Protein 4DBF (pdb70)

InterPro domains:
  IPR011234 Fumarylacetoacetase-like, C-terminal [PF01557] (62-266)
  IPR018833 Rv2993c-like, N-terminal [PF10370] (1-57)
  IPR036663 Fumarylacetoacetase-like, C-terminal domain superfamily [G3DSA:3.90.850.10] (58-268)
  IPR036663 Fumarylacetoacetase-like, C-terminal domain superfamily [SSF56529] (54-266)
  IPR051121 Fumarylacetoacetate hydrolase [PTHR42796] (46-266)

Sequence (515 aa):
HMRFGRIATPDGMCFCSIEGEGDDVANLTAREIEGTPFTEPKFTGREWPLKDVRRLLAPMLPSKVVAIGRNYADSLPPTLFLKPPTAVTGPESPIRIPSFATKVEFEGELAVVIGKPCKNVKADDWKSVVLGFTIINDVSSRDLQFADGQWARAKGIDTFGPIGPWIETDINSIDLDNLPIKARLTHDGETQLKQDSNSNQMIMKKMGEIIEFITASMTLLPGDVIATGSPAGTEAMVDGDYIEIEIPGIGKLGNPVVDAHMRFGRIATPDGMCCFCSIEGEGDDVANLTAREIEGTPFTEPKFTGREWPLKDVRLLAPMLPSKVVAIGRNYASLPPTLFLKPPTAVTGPESPIRIPSFATKVEFEGELAVVIGKPCKNVKADDWKSVVLGFTIINDVSSRDLQFADGQWARAKGIDTFGPIGPWIETDINSIDLDNLPIKARLTHDGETQLKQDSNSNQMIMKMGEIIEFITASMTLLPGDVIATGSPAGTEAMVDGDYIEIEIPGIGKLGNPVVDA

Foldseek 3Di:
DWWKFWWQAPVGIAIWTWDADDQDQQGIKTFGWDDDDLDDTDTPPDMDRSVRIGTKFRFQFQWEKEWEPFFPVPDHIDIDTAHSQQEIEFAAAQAAEPVQAQKDWFKFKKWFFRAKDAQQALVNLLVGTQFIWIWTQIFRPVVCVVVVHRHVRRHPGNSIYIDRTGQRPRVLADLCFKWKWKWKQDPNRIDTFFTDGSNRGNQHRSRVVNVDRNVDIGHGRHMYGRYGPPDTGGDEAAMKMWMAIPVGGIGIYHYHHD/DWWKFKFQDPVGIAIFTWDADFLDLQGIKTFGWPDALLDDTDTPGDMDSSVVTGTKFRFQFCWEKEWECFFPPDDIDIDTAHSQQEIEFAAAQADEPPQAQKDWFKFKKWFFRAKDAQQALVRLLVGTQFIWIWIQIFRVVCCVVVVRRHVRRHPGNSIYIDDIGDRPHVLDDLCFKWKWKWKADPRDIDTFFTDGSNRGNQHSSSVVNVVRNPDIGHGRHMYGRDGPDDTGGDEAQMKMWMAIGVGHIGIYHYHHD

B-factor: mean 30.66, std 9.35, range [8.59, 67.56]

Organism: Corynebacterium glutamicum (strain ATCC 13032 / DSM 20300 / JCM 1318 / BCRC 11384 / CCUG 27702 / LMG 3730 / NBRC 12168 / NCIMB 10025 / NRRL B-2784 / 534) (NCBI:txid196627)

CATH classification: 2.30.30.370 (+1 more: 3.90.850.10)

Radius of gyration: 23.42 Å; Cα contacts (8 Å, |Δi|>4): 1499; chains: 2; bounding box: 61×62×62 Å

Solvent-accessible surface area: 20237 Å² total; per-residue (Å²): 169,24,38,8,0,27,0,24,18,124,102,38,123,21,38,0,0,3,52,41,153,50,66,74,61,77,100,3,46,0,76,17,5,95,56,61,3,66,94,166,39,115,57,59,57,103,99,36,64,5,139,75,19,176,30,34,6,1,8,132,7,41,5,0,0,0,5,9,67,0,24,40,184,162,118,75,18,0,2,6,9,3,3,35,28,0,24,20,8,16,104,38,55,0,107,12,15,104,74,4,66,110,3,12,0,10,0,2,0,0,0,0,0,17,100,82,17,67,111,14,136,29,115,76,28,108,74,5,19,26,0,0,0,0,0,0,2,0,0,0,33,63,14,26,185,60,8,39,12,37,9,28,0,6,0,3,24,24,0,1,0,2,0,7,5,0,18,29,59,22,108,67,10,82,44,109,91,6,43,0,61,0,72,8,36,83,129,76,110,73,92,84,68,8,94,6,24,3,86,44,22,89,12,146,5,8,82,0,0,64,43,0,0,31,0,0,34,0,62,50,3,0,1,0,0,0,0,11,39,81,54,28,66,38,5,78,71,65,4,62,0,45,0,42,0,62,51,7,8,90,0,4,0,39,1,46,93,74,104,52,28,17,0,24,0,41,16,130,98,32,109,17,40,0,0,4,65,44,152,29,45,84,59,77,90,6,45,0,59,16,6,66,46,48,8,81,85,158,51,146,46,75,55,99,94,50,69,4,150,89,25,124,19,42,6,1,10,128,5,47,5,1,0,0,5,8,63,0,26,106,169,128,84,26,0,1,6,8,3,2,36,28,0,23,22,4,6,78,22,56,0,104,13,15,115,77,3,74,111,3,10,0,9,0,2,0,0,0,0,0,22,102,85,13,74,98,17,144,32,136,76,27,110,75,4,17,28,0,0,0,0,0,0,2,0,0,0,26,60,16,26,185,56,8,35,10,34,9,29,0,5,0,3,21,21,0,1,0,0,0,4,1,0,15,22,50,26,118,67,11,82,44,109,92,7,36,0,59,0,65,12,37,80,130,77,112,74,94,82,76,8,99,7,26,1,75,56,9,91,12,95,9,9,82,0,0,65,43,0,0,32,0,0,32,0,62,56,3,0,0,0,0,0,0,8,41,73,55,32,60,46,4,76,75,68,5,62,0,41,0,30,0,49,39,0,0,102,0,4,0,39,1,49,94,82

Secondary structure (DSSP, 8-state):
--EEEEEEETTEEEEEEEESSSS-GGG-EEEEESS-TTSS--EEEEEEEGGGSEEE-S---S-EEEEES-B------EEEEE-GGGEE-TT--EEE-TT--SEE--EEEEEEE-S-BSS--GGGGGGGEEEEEEEE--EEHHHHHHHSSSHHHHHSTT-EEEEEEEE--GGGS-TTS-EEEEEEEETTEEEEEEEEEGGGBSS-HHHHHHHHHTTS-B-TT-EEE----S---B--TT-EEEEEETTTEEEEEEEEE-/--EEEEEEETTEEEEEEEEESSS-GGGEEEEEEES-TTS--EEEEEEEEGGGS-B--S---S-EEEEES-B--PPPEEEEE-GGGEE-TT--EEE-TT--SEE--EEEEEEE-S-BSS--GGGGGGGEEEEEEEE--EEHHHHHHHSSTHHHHHSTT-EEEEEEEE--GGGS-TTS-EEEEEEEETTEEEEEEEEEGGGBSS-HHHHHHHHHTTS-B-TT-EEE----S---B--TT-EEEEEETTTEEEEEEEEE-

Nearest PDB structures (foldseek):
  4dbf-assembly1_B  TM=1.004E+00  e=8.166E-57  Corynebacterium glutamicum
  4dbf-assembly1_A  TM=9.898E-01  e=2.976E-53  Corynebacterium glutamicum
  4dbh-assembly1_B  TM=9.843E-01  e=3.473E-50  Corynebacterium glutamicum
  3r6o-assembly1_A-2  TM=9.025E-01  e=9.121E-22  Mycobacteroides abscessus ATCC 19977
  1nr9-assembly2_C  TM=8.935E-01  e=1.943E-17  Escherichia coli

Structure (mmCIF, N/CA/C/O backbone):
data_4DBF
#
_entry.id   4DBF
#
_cell.length_a   124.120
_cell.length_b   124.120
_cell.length_c   73.640
_cell.angle_alpha   90.00
_cell.angle_beta   90.00
_cell.angle_gamma   90.00
#
_symmetry.space_group_name_H-M   'P 43 21 2'
#
loop_
_entity.id
_entity.type
_entity.pdbx_description
1 polymer '2-HYDROXYHEPTA-2,4-DIENE-1,7-DIOATE ISOMERASE'
2 non-polymer 'MAGNESIUM ION'
3 water water
#
loop_
_atom_site.group_PDB
_atom_site.id
_atom_site.type_symbol
_atom_site.label_atom_id
_atom_site.label_alt_id
_atom_site.label_comp_id
_atom_site.label_asym_id
_atom_site.label_entity_id
_atom_site.label_seq_id
_atom_site.pdbx_PDB_ins_code
_atom_site.Cartn_x
_atom_site.Cartn_y
_atom_site.Cartn_z
_atom_site.occupancy
_atom_site.B_iso_or_equiv
_atom_site.auth_seq_id
_atom_site.auth_comp_id
_atom_site.auth_asym_id
_atom_site.auth_atom_id
_atom_site.pdbx_PDB_model_num
ATOM 1 N N . HIS A 1 20 ? -23.506 -25.559 -9.372 1.00 47.15 0 HIS A N 1
ATOM 2 C CA . HIS A 1 20 ? -22.419 -24.966 -10.076 1.00 46.13 0 HIS A CA 1
ATOM 3 C C . HIS A 1 20 ? -22.743 -23.656 -10.739 1.00 45.73 0 HIS A C 1
ATOM 4 O O . HIS A 1 20 ? -22.318 -22.621 -10.281 1.00 47.24 0 HIS A O 1
ATOM 11 N N . MET A 1 21 ? -23.448 -23.664 -11.844 1.00 43.16 1 MET A N 1
ATOM 12 C CA . MET A 1 21 ? -23.588 -22.457 -12.630 1.00 41.29 1 MET A CA 1
ATOM 13 C C . MET A 1 21 ? -24.929 -21.734 -12.532 1.00 37.34 1 MET A C 1
ATOM 14 O O . MET A 1 21 ? -25.910 -22.317 -12.205 1.00 35.28 1 MET A O 1
ATOM 19 N N . ARG A 1 22 ? -24.910 -20.450 -12.824 1.00 33.90 2 ARG A N 1
ATOM 20 C CA . ARG A 1 22 ? -26.096 -19.670 -13.116 1.00 30.49 2 ARG A CA 1
ATOM 21 C C . ARG A 1 22 ? -26.198 -19.516 -14.653 1.00 29.08 2 ARG A C 1
ATOM 22 O O . ARG A 1 22 ? -25.300 -19.064 -15.279 1.00 27.49 2 ARG A O 1
ATOM 30 N N . PHE A 1 23 ? -27.313 -19.923 -15.223 1.00 26.19 3 PHE A N 1
ATOM 31 C CA . PHE A 1 23 ? -27.569 -19.823 -16.637 1.00 25.08 3 PHE A CA 1
ATOM 32 C C . PHE A 1 23 ? -28.662 -18.841 -16.960 1.00 24.89 3 PHE A C 1
ATOM 33 O O . PHE A 1 23 ? -29.692 -18.839 -16.353 1.00 22.28 3 PHE A O 1
ATOM 41 N N . GLY A 1 24 ? -28.422 -18.041 -17.956 1.00 23.28 4 GLY A N 1
ATOM 42 C CA . GLY A 1 24 ? -29.407 -17.128 -18.427 1.00 22.52 4 GLY A CA 1
ATOM 43 C C . GLY A 1 24 ? -29.526 -17.126 -19.919 1.00 22.40 4 GLY A C 1
ATOM 44 O O . GLY A 1 24 ? -28.863 -17.835 -20.597 1.00 22.56 4 GLY A O 1
ATOM 45 N N . ARG A 1 25 ? -30.416 -16.292 -20.381 1.00 22.05 5 ARG A N 1
ATOM 46 C CA . ARG A 1 25 ? -30.516 -15.952 -21.764 1.00 22.48 5 ARG A CA 1
ATOM 47 C C . ARG A 1 25 ? -30.403 -14.439 -21.824 1.00 21.87 5 ARG A C 1
ATOM 48 O O . ARG A 1 25 ? -30.940 -13.738 -21.017 1.00 22.05 5 ARG A O 1
ATOM 56 N N . ILE A 1 26 ? -29.687 -13.970 -22.810 1.00 19.69 6 ILE A N 1
ATOM 57 C CA . ILE A 1 26 ? -29.475 -12.564 -22.968 1.00 19.38 6 ILE A CA 1
ATOM 58 C C . ILE A 1 26 ? -29.681 -12.075 -24.392 1.00 19.27 6 ILE A C 1
ATOM 59 O O . ILE A 1 26 ? -29.481 -12.780 -25.304 1.00 19.85 6 ILE A O 1
ATOM 64 N N . ALA A 1 27 ? -30.037 -10.820 -24.510 1.00 19.81 7 ALA A N 1
ATOM 65 C CA . ALA A 1 27 ? -29.976 -10.108 -25.734 1.00 21.20 7 ALA A CA 1
ATOM 66 C C . ALA A 1 27 ? -28.713 -9.252 -25.688 1.00 20.50 7 ALA A C 1
ATOM 67 O O . ALA A 1 27 ? -28.434 -8.629 -24.711 1.00 20.37 7 ALA A O 1
ATOM 69 N N . THR A 1 28 ? -27.987 -9.266 -26.779 1.00 21.21 8 THR A N 1
ATOM 70 C CA . THR A 1 28 ? -26.788 -8.494 -26.937 1.00 22.02 8 THR A CA 1
ATOM 71 C C . THR A 1 28 ? -26.843 -7.728 -28.253 1.00 23.50 8 THR A C 1
ATOM 72 O O . THR A 1 28 ? -27.670 -7.989 -29.050 1.00 21.00 8 THR A O 1
ATOM 76 N N . PRO A 1 29 ? -25.898 -6.837 -28.467 1.00 23.23 9 PRO A N 1
ATOM 77 C CA . PRO A 1 29 ? -25.861 -6.092 -29.706 1.00 23.85 9 PRO A CA 1
ATOM 78 C C . PRO A 1 29 ? -25.728 -7.015 -30.877 1.00 25.35 9 PRO A C 1
ATOM 79 O O . PRO A 1 29 ? -26.058 -6.668 -3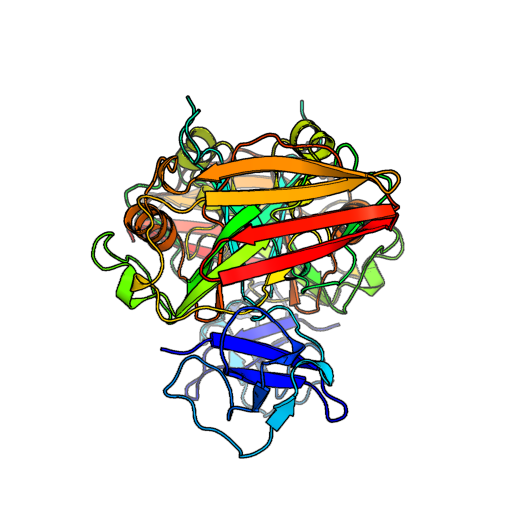1.954 1.00 26.72 9 PRO A O 1
ATOM 83 N N . ASP A 1 30 ? -25.278 -8.222 -30.633 1.00 27.08 10 ASP A N 1
ATOM 84 C CA . ASP A 1 30 ? -25.091 -9.174 -31.694 1.00 28.43 10 ASP A CA 1
ATOM 85 C C . ASP A 1 30 ? -26.218 -10.174 -31.883 1.00 29.70 10 ASP A C 1
ATOM 86 O O . ASP A 1 30 ? -26.152 -10.943 -32.765 1.00 30.07 10 ASP A O 1
ATOM 91 N N . GLY A 1 31 ? -27.234 -10.123 -31.035 1.00 29.02 11 GLY A N 1
ATOM 92 C CA . GLY A 1 31 ? -28.328 -11.062 -31.033 1.00 29.45 11 GLY A CA 1
ATOM 93 C C . GLY A 1 31 ? -28.509 -11.710 -29.662 1.00 28.90 11 GLY A C 1
ATOM 94 O O . GLY A 1 31 ? -28.034 -11.207 -28.707 1.00 29.44 11 GLY A O 1
ATOM 95 N N . MET A 1 32 ? -29.169 -12.842 -29.619 1.00 28.77 12 MET A N 1
ATOM 96 C CA . MET A 1 32 ? -29.459 -13.555 -28.385 1.00 28.69 12 MET A CA 1
ATOM 97 C C . MET A 1 32 ? -28.671 -14.804 -28.229 1.00 26.35 12 MET A C 1
ATOM 98 O O . MET A 1 32 ? -28.423 -15.477 -29.158 1.00 25.80 12 MET A O 1
ATOM 103 N N . CYS A 1 33 ? -28.394 -15.146 -27.000 1.00 25.67 13 CYS A N 1
ATOM 104 C CA . CYS A 1 33 ? -27.739 -16.379 -26.703 1.00 26.00 13 CYS A CA 1
ATOM 105 C C . CYS A 1 33 ? -28.019 -16.836 -25.286 1.00 25.70 13 CYS A C 1
ATOM 106 O O . CYS A 1 33 ? -28.521 -16.103 -24.503 1.00 23.03 13 CYS A O 1
ATOM 109 N N . PHE A 1 34 ? -27.704 -18.085 -25.032 1.00 24.99 14 PHE A N 1
ATOM 110 C CA . PHE A 1 34 ? -27.522 -18.621 -23.709 1.00 27.03 14 PHE A CA 1
ATOM 111 C C . PHE A 1 34 ? -26.167 -18.219 -23.154 1.00 26.60 14 PHE A C 1
ATOM 112 O O . PHE A 1 34 ? -25.225 -18.059 -23.867 1.00 26.19 14 PHE A O 1
ATOM 120 N N . CYS A 1 35 ? -26.114 -18.062 -21.856 1.00 26.62 15 CYS A N 1
ATOM 121 C CA . CYS A 1 35 ? -24.928 -17.660 -21.180 1.00 27.10 15 CYS A CA 1
ATOM 122 C C . CYS A 1 35 ? -24.863 -18.126 -19.738 1.00 27.34 15 CYS A C 1
ATOM 123 O O . CYS A 1 35 ? -25.817 -18.520 -19.141 1.00 25.95 15 CYS A O 1
ATOM 126 N N . SER A 1 36 ? -23.685 -18.016 -19.202 1.00 26.70 16 SER A N 1
ATOM 127 C CA . SER A 1 36 ? -23.456 -18.309 -17.843 1.00 27.94 16 SER A CA 1
ATOM 128 C C . SER A 1 36 ? -23.213 -16.979 -17.212 1.00 28.26 16 SER A C 1
ATOM 129 O O . SER A 1 36 ? -22.629 -16.139 -17.817 1.00 30.07 16 SER A O 1
ATOM 132 N N . ILE A 1 37 ? -23.675 -16.797 -15.997 1.00 27.12 17 ILE A N 1
ATOM 133 C CA . ILE A 1 37 ? -23.578 -15.550 -15.297 1.00 27.67 17 ILE A CA 1
ATOM 134 C C . ILE A 1 37 ? -22.596 -15.729 -14.160 1.00 30.06 17 ILE A C 1
ATOM 135 O O . ILE A 1 37 ? -22.807 -16.534 -13.322 1.00 28.79 17 ILE A O 1
ATOM 140 N N . GLU A 1 38 ? -21.536 -14.952 -14.165 1.00 31.90 18 GLU A N 1
ATOM 141 C CA . GLU A 1 38 ? -20.435 -15.160 -13.266 1.00 35.19 18 GLU A CA 1
ATOM 142 C C . GLU A 1 38 ? -20.011 -13.955 -12.463 1.00 36.75 18 GLU A C 1
ATOM 143 O O . GLU A 1 38 ? -20.082 -12.849 -12.926 1.00 34.44 18 GLU A O 1
ATOM 149 N N . GLY A 1 39 ? -19.583 -14.206 -11.231 1.00 39.22 19 GLY A N 1
ATOM 150 C CA . GLY A 1 39 ? -19.238 -13.147 -10.312 1.00 41.87 19 GLY A CA 1
ATOM 151 C C . GLY A 1 39 ? -19.934 -13.266 -8.978 1.00 45.24 19 GLY A C 1
ATOM 152 O O . GLY A 1 39 ? -20.737 -14.145 -8.747 1.00 43.66 19 GLY A O 1
ATOM 153 N N . GLU A 1 40 ? -19.623 -12.358 -8.079 1.00 48.82 20 GLU A N 1
ATOM 154 C CA . GLU A 1 40 ? -20.194 -12.439 -6.755 1.00 52.11 20 GLU A CA 1
ATOM 155 C C . GLU A 1 40 ? -21.381 -11.576 -6.592 1.00 53.09 20 GLU A C 1
ATOM 156 O O . GLU A 1 40 ? -21.446 -10.486 -7.090 1.00 53.09 20 GLU A O 1
ATOM 162 N N . GLY A 1 41 ? -22.339 -12.093 -5.869 1.00 54.58 21 GLY A N 1
ATOM 163 C CA . GLY A 1 41 ? -23.468 -11.310 -5.497 1.00 56.17 21 GLY A CA 1
ATOM 164 C C . GLY A 1 41 ? -24.560 -11.311 -6.514 1.00 57.71 21 GLY A C 1
ATOM 165 O O . GLY A 1 41 ? -24.617 -12.130 -7.389 1.00 57.45 21 GLY A O 1
ATOM 166 N N . ASP A 1 42 ? -25.428 -10.342 -6.361 1.00 58.74 22 ASP A N 1
ATOM 167 C CA . ASP A 1 42 ? -26.614 -10.249 -7.130 1.00 59.44 22 ASP A CA 1
ATOM 168 C C . ASP A 1 42 ? -26.451 -9.001 -7.901 1.00 59.21 22 ASP A C 1
ATOM 169 O O . ASP A 1 42 ? -27.319 -8.605 -8.637 1.00 59.29 22 ASP A O 1
ATOM 174 N N . ASP A 1 43 ? -25.325 -8.351 -7.683 1.00 58.92 23 ASP A N 1
ATOM 175 C CA . ASP A 1 43 ? -25.146 -7.019 -8.191 1.00 58.69 23 ASP A CA 1
ATOM 176 C C . ASP A 1 43 ? -24.614 -7.004 -9.594 1.00 57.58 23 ASP A C 1
ATOM 177 O O . ASP A 1 43 ? -23.511 -7.392 -9.851 1.00 57.75 23 ASP A O 1
ATOM 182 N N . VAL A 1 44 ? -25.446 -6.526 -10.488 1.00 56.84 24 VAL A N 1
ATOM 183 C CA . VAL A 1 44 ? -25.208 -6.563 -11.909 1.00 55.48 24 VAL A CA 1
ATOM 184 C C . VAL A 1 44 ? -23.975 -5.825 -12.364 1.00 54.51 24 VAL A C 1
ATOM 185 O O . VAL A 1 44 ? -23.379 -6.179 -13.346 1.00 53.94 24 VAL A O 1
ATOM 189 N N . ALA A 1 45 ? -23.579 -4.812 -11.624 1.00 52.99 25 ALA A N 1
ATOM 190 C CA . ALA A 1 45 ? -22.327 -4.159 -11.895 1.00 51.27 25 ALA A CA 1
ATOM 191 C C . ALA A 1 45 ? -21.163 -5.091 -11.724 1.00 49.71 25 ALA A C 1
ATOM 192 O O . ALA A 1 45 ? -20.132 -4.870 -12.278 1.00 50.30 25 ALA A O 1
ATOM 194 N N . ASN A 1 46 ? -21.317 -6.143 -10.961 1.00 47.97 26 ASN A N 1
ATOM 195 C CA . ASN A 1 46 ? -20.178 -6.996 -10.713 1.00 46.40 26 ASN A CA 1
ATOM 196 C C . ASN A 1 46 ? -20.176 -8.277 -11.489 1.00 44.06 26 ASN A C 1
ATOM 197 O O . ASN A 1 46 ? -19.270 -9.050 -11.376 1.00 44.53 26 ASN A O 1
ATOM 202 N N . LEU A 1 47 ? -21.209 -8.506 -12.260 1.00 39.64 27 LEU A N 1
ATOM 203 C CA . LEU A 1 47 ? -21.384 -9.787 -12.910 1.00 36.60 27 LEU A CA 1
ATOM 204 C C . LEU A 1 47 ? -21.021 -9.731 -14.369 1.00 33.66 27 LEU A C 1
ATOM 205 O O . LEU A 1 47 ? -21.061 -8.704 -14.957 1.00 33.10 27 LEU A O 1
ATOM 210 N N . THR A 1 48 ? -20.673 -10.874 -14.917 1.00 32.13 28 THR A N 1
ATOM 211 C CA . THR A 1 48 ? -20.285 -11.024 -16.285 1.00 31.28 28 THR A CA 1
ATOM 212 C C . THR A 1 48 ? -21.098 -12.139 -16.968 1.00 30.14 28 THR A C 1
ATOM 213 O O . THR A 1 48 ? -21.347 -13.141 -16.384 1.00 30.67 28 THR A O 1
ATOM 217 N N . ALA A 1 49 ? -21.516 -11.915 -18.198 1.00 27.90 29 ALA A N 1
ATOM 218 C CA . ALA A 1 49 ? -22.157 -12.925 -18.999 1.00 26.37 29 ALA A CA 1
ATOM 219 C C . ALA A 1 49 ? -21.194 -13.567 -19.994 1.00 27.08 29 ALA A C 1
ATOM 220 O O . ALA A 1 49 ? -20.526 -12.907 -20.718 1.00 25.79 29 ALA A O 1
ATOM 222 N N . ARG A 1 50 ? -21.167 -14.878 -19.995 1.00 25.94 30 ARG A N 1
ATOM 223 C CA . ARG A 1 50 ? -20.294 -15.631 -20.824 1.00 28.54 30 ARG A CA 1
ATOM 224 C C . ARG A 1 50 ? -21.115 -16.494 -21.747 1.00 27.73 30 ARG A C 1
ATOM 225 O O . ARG A 1 50 ? -21.777 -17.370 -21.314 1.00 26.40 30 ARG A O 1
ATOM 233 N N . GLU A 1 51 ? -21.045 -16.222 -23.032 1.00 26.80 31 GLU A N 1
ATOM 234 C CA . GLU A 1 51 ? -21.796 -16.963 -23.981 1.00 27.88 31 GLU A CA 1
ATOM 235 C C . GLU A 1 51 ? -21.435 -18.433 -23.962 1.00 29.90 31 GLU A C 1
ATOM 236 O O . GLU A 1 51 ? -20.304 -18.783 -23.907 1.00 30.28 31 GLU A O 1
ATOM 242 N N . ILE A 1 52 ? -22.431 -19.278 -23.993 1.00 29.93 32 ILE A N 1
ATOM 243 C CA . ILE A 1 52 ? -22.195 -20.674 -24.133 1.00 31.17 32 ILE A CA 1
ATOM 244 C C . ILE A 1 52 ? -22.608 -21.189 -25.486 1.00 33.74 32 ILE A C 1
ATOM 245 O O . ILE A 1 52 ? -23.453 -20.666 -26.125 1.00 31.97 32 ILE A O 1
ATOM 250 N N . GLU A 1 53 ? -21.956 -22.265 -25.875 1.00 36.38 33 GLU A N 1
ATOM 251 C CA . GLU A 1 53 ? -22.267 -22.953 -27.084 1.00 40.78 33 GLU A CA 1
ATOM 252 C C . GLU A 1 53 ? -23.609 -23.648 -26.905 1.00 40.13 33 GLU A C 1
ATOM 253 O O . GLU A 1 53 ? -23.751 -24.460 -26.060 1.00 41.23 33 GLU A O 1
ATOM 259 N N . GLY A 1 54 ? -24.595 -23.315 -27.697 1.00 39.90 34 GLY A N 1
ATOM 260 C CA . GLY A 1 54 ? -25.852 -24.030 -27.622 1.00 40.71 34 GLY A CA 1
ATOM 261 C C . GLY A 1 54 ? -26.675 -23.807 -26.370 1.00 39.68 34 GLY A C 1
ATOM 262 O O . GLY A 1 54 ? -26.712 -22.723 -25.906 1.00 39.26 34 GLY A O 1
ATOM 263 N N . THR A 1 55 ? -27.316 -24.846 -25.839 1.00 39.66 35 THR A N 1
ATOM 264 C CA . THR A 1 55 ? -28.190 -24.745 -24.659 1.00 38.61 35 THR A CA 1
ATOM 265 C C . THR A 1 55 ? -27.580 -25.299 -23.409 1.00 37.39 35 THR A C 1
ATOM 266 O O . THR A 1 55 ? -26.654 -26.022 -23.452 1.00 37.60 35 THR A O 1
ATOM 270 N N . PRO A 1 56 ? -28.152 -24.954 -22.286 1.00 37.19 36 PRO A N 1
ATOM 271 C CA . PRO A 1 56 ? -27.571 -25.319 -21.003 1.00 38.32 36 PRO A CA 1
ATOM 272 C C . PRO A 1 56 ? -27.791 -26.726 -20.569 1.00 39.06 36 PRO A C 1
ATOM 273 O O . PRO A 1 56 ? -27.393 -27.016 -19.486 1.00 39.59 36 PRO A O 1
ATOM 277 N N . PHE A 1 57 ? -28.397 -27.585 -21.356 1.00 39.21 37 PHE A N 1
ATOM 278 C CA . PHE A 1 57 ? -28.749 -28.876 -20.816 1.00 40.82 37 PHE A CA 1
ATOM 279 C C . PHE A 1 57 ? -27.619 -29.872 -20.738 1.00 43.78 37 PHE A C 1
ATOM 280 O O . PHE A 1 57 ? -27.640 -30.743 -19.903 1.00 43.94 37 PHE A O 1
ATOM 288 N N . THR A 1 58 ? -26.626 -29.694 -21.583 1.00 45.54 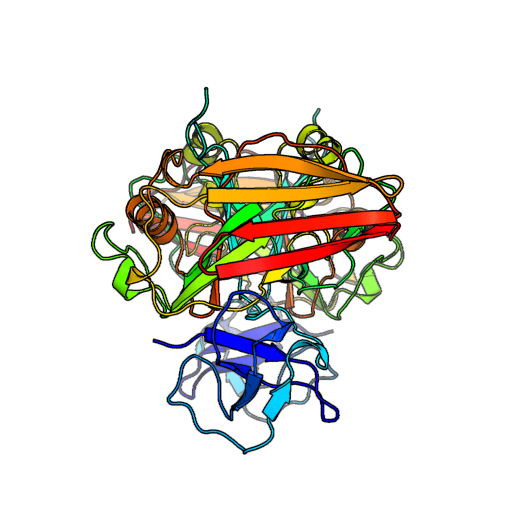38 THR A N 1
ATOM 289 C CA . THR A 1 58 ? -25.434 -30.498 -21.586 1.00 48.52 38 THR A CA 1
ATOM 290 C C . THR A 1 58 ? -24.342 -29.859 -20.812 1.00 49.46 38 THR A C 1
ATOM 291 O O . THR A 1 58 ? -24.487 -28.772 -20.289 1.00 49.05 38 THR A O 1
ATOM 295 N N . GLU A 1 59 ? -23.206 -30.533 -20.799 1.00 49.90 39 GLU A N 1
ATOM 296 C CA . GLU A 1 59 ? -22.027 -29.933 -20.299 1.00 50.88 39 GLU A CA 1
ATOM 297 C C . GLU A 1 59 ? -21.816 -28.701 -21.203 1.00 49.85 39 GLU A C 1
ATOM 298 O O . GLU A 1 59 ? -21.741 -28.790 -22.398 1.00 49.61 39 GLU A O 1
ATOM 304 N N . PRO A 1 60 ? -21.791 -27.539 -20.599 1.00 48.51 40 PRO A N 1
ATOM 305 C CA . PRO A 1 60 ? -21.718 -26.316 -21.360 1.00 48.25 40 PRO A CA 1
ATOM 306 C C . PRO A 1 60 ? -20.303 -25.960 -21.752 1.00 47.22 40 PRO A C 1
ATOM 307 O O . PRO A 1 60 ? -19.404 -26.084 -20.955 1.00 47.33 40 PRO A O 1
ATOM 311 N N . LYS A 1 61 ? -20.150 -25.489 -22.972 1.00 45.65 41 LYS A N 1
ATOM 312 C CA . LYS A 1 61 ? -18.892 -24.956 -23.440 1.00 44.78 41 LYS A CA 1
ATOM 313 C C . LYS A 1 61 ? -18.966 -23.482 -23.851 1.00 41.80 41 LYS A C 1
ATOM 314 O O . LYS A 1 61 ? -19.817 -23.062 -24.580 1.00 41.65 41 LYS A O 1
ATOM 320 N N . PHE A 1 62 ? -18.013 -22.733 -23.357 1.00 39.31 42 PHE A N 1
ATOM 321 C CA . PHE A 1 62 ? -17.910 -21.333 -23.636 1.00 38.18 42 PHE A CA 1
ATOM 322 C C . PHE A 1 62 ? -17.358 -21.059 -25.035 1.00 37.39 42 PHE A C 1
ATOM 323 O O . PHE A 1 62 ? -16.474 -21.712 -25.485 1.00 35.59 42 PHE A O 1
ATOM 331 N N . THR A 1 63 ? -17.894 -20.062 -25.698 1.00 36.13 43 THR A N 1
ATOM 332 C CA . THR A 1 63 ? -17.452 -19.720 -27.011 1.00 35.75 43 THR A CA 1
ATOM 333 C C . THR A 1 63 ? -16.339 -18.723 -26.957 1.00 34.85 43 THR A C 1
ATOM 334 O O . THR A 1 63 ? -15.712 -18.466 -27.936 1.00 36.05 43 THR A O 1
ATOM 338 N N . GLY A 1 64 ? -16.147 -18.124 -25.808 1.00 33.40 44 GLY A N 1
ATOM 339 C CA . GLY A 1 64 ? -15.179 -17.081 -25.657 1.00 32.47 44 GLY A CA 1
ATOM 340 C C . GLY A 1 64 ? -15.734 -15.684 -25.537 1.00 31.63 44 GLY A C 1
ATOM 341 O O . GLY A 1 64 ? -15.139 -14.870 -24.911 1.00 31.35 44 GLY A O 1
ATOM 342 N N . ARG A 1 65 ? -16.878 -15.421 -26.143 1.00 30.52 45 ARG A N 1
ATOM 343 C CA . ARG A 1 65 ? -17.502 -14.115 -26.025 1.00 29.67 45 ARG A CA 1
ATOM 344 C C . ARG A 1 65 ? -18.051 -13.858 -24.645 1.00 29.05 45 ARG A C 1
ATOM 345 O O . ARG A 1 65 ? -18.635 -14.711 -24.058 1.00 27.79 45 ARG A O 1
ATOM 353 N N . GLU A 1 66 ? -17.864 -12.652 -24.163 1.00 28.21 46 GLU A N 1
ATOM 354 C CA . GLU A 1 66 ? -18.420 -12.231 -22.902 1.00 30.28 46 GLU A CA 1
ATOM 355 C C . GLU A 1 66 ? -18.756 -10.748 -22.871 1.00 30.47 46 GLU A C 1
ATOM 356 O O . GLU A 1 66 ? -18.291 -9.997 -23.671 1.00 28.91 46 GLU A O 1
ATOM 362 N N . TRP A 1 67 ? -19.605 -10.384 -21.927 1.00 28.01 47 TRP A N 1
ATOM 363 C CA . TRP A 1 67 ? -20.011 -9.028 -21.718 1.00 28.41 47 TRP A CA 1
ATOM 364 C C . TRP A 1 67 ? -20.169 -8.791 -20.269 1.00 28.27 47 TRP A C 1
ATOM 365 O O . TRP A 1 67 ? -20.618 -9.668 -19.573 1.00 29.40 47 TRP A O 1
ATOM 376 N N . PRO A 1 68 ? -19.839 -7.601 -19.793 1.00 29.10 48 PRO A N 1
ATOM 377 C CA . PRO A 1 68 ? -20.315 -7.160 -18.495 1.00 29.27 48 PRO A CA 1
ATOM 378 C C . PRO A 1 68 ? -21.832 -7.224 -18.507 1.00 29.33 48 PRO A C 1
ATOM 379 O O . PRO A 1 68 ? -22.417 -6.870 -19.483 1.00 28.72 48 PRO A O 1
ATOM 383 N N . LEU A 1 69 ? -22.430 -7.688 -17.438 1.00 29.26 49 LEU A N 1
ATOM 384 C CA . LEU A 1 69 ? -23.859 -7.901 -17.397 1.00 30.72 49 LEU A CA 1
ATOM 385 C C . LEU A 1 69 ? -24.652 -6.639 -17.665 1.00 31.35 49 LEU A C 1
ATOM 386 O O . LEU A 1 69 ? -25.671 -6.691 -18.289 1.00 29.87 49 LEU A O 1
ATOM 391 N N . LYS A 1 70 ? -24.133 -5.520 -17.179 1.00 32.39 50 LYS A N 1
ATOM 392 C CA . LYS A 1 70 ? -24.678 -4.206 -17.411 1.00 34.41 50 LYS A CA 1
ATOM 393 C C . LYS A 1 70 ? -24.793 -3.792 -18.874 1.00 33.38 50 LYS A C 1
ATOM 394 O O . LYS A 1 70 ? -25.573 -2.959 -19.178 1.00 34.28 50 LYS A O 1
ATOM 400 N N . ASP A 1 71 ? -24.027 -4.396 -19.763 1.00 32.37 51 ASP A N 1
ATOM 401 C CA . ASP A 1 71 ? -24.053 -4.063 -21.186 1.00 31.61 51 ASP A CA 1
ATOM 402 C C . ASP A 1 71 ? -24.966 -4.958 -22.039 1.00 30.37 51 ASP A C 1
ATOM 403 O O . ASP A 1 71 ? -25.012 -4.829 -23.228 1.00 29.29 51 ASP A O 1
ATOM 408 N N . VAL A 1 72 ? -25.631 -5.908 -21.425 1.00 27.61 52 VAL A N 1
ATOM 409 C CA . VAL A 1 72 ? -26.585 -6.736 -22.122 1.00 25.75 52 VAL A CA 1
ATOM 410 C C . VAL A 1 72 ? -27.897 -6.746 -21.343 1.00 25.10 52 VAL A C 1
ATOM 411 O O . VAL A 1 72 ? -27.995 -6.100 -20.356 1.00 23.94 52 VAL A O 1
ATOM 415 N N . ARG A 1 73 ? -28.886 -7.496 -21.808 1.00 24.10 53 ARG A N 1
ATOM 416 C CA A ARG A 1 73 ? -30.177 -7.510 -21.248 0.50 23.92 53 ARG A CA 1
ATOM 417 C CA B ARG A 1 73 ? -30.228 -7.478 -21.214 0.50 23.24 53 ARG A CA 1
ATOM 418 C C . ARG A 1 73 ? -30.716 -8.874 -20.877 1.00 22.83 53 ARG A C 1
ATOM 419 O O . ARG A 1 73 ? -30.754 -9.629 -21.789 1.00 24.07 53 ARG A O 1
ATOM 434 N N . LEU A 1 74 ? -30.978 -9.244 -19.648 1.00 21.82 54 LEU A N 1
ATOM 435 C CA . LEU A 1 74 ? -31.495 -10.535 -19.318 1.00 20.37 54 LEU A CA 1
ATOM 436 C C . LEU A 1 74 ? -32.849 -10.770 -19.950 1.00 20.05 54 LEU A C 1
ATOM 437 O O . LEU A 1 74 ? -33.651 -9.923 -19.969 1.00 19.21 54 LEU A O 1
ATOM 442 N N . LEU A 1 75 ? -33.045 -11.948 -20.467 1.00 18.41 55 LEU A N 1
ATOM 443 C CA . LEU A 1 75 ? -34.323 -12.401 -20.985 1.00 20.93 55 LEU A CA 1
ATOM 444 C C . LEU A 1 75 ? -34.846 -13.525 -20.096 1.00 19.77 55 LEU A C 1
ATOM 445 O O . LEU A 1 75 ? -34.170 -13.967 -19.268 1.00 21.07 55 LEU A O 1
ATOM 450 N N . ALA A 1 76 ? -36.057 -13.974 -20.310 1.00 20.87 56 ALA A N 1
ATOM 451 C CA . ALA A 1 76 ? -36.525 -15.173 -19.651 1.00 20.56 56 ALA A CA 1
ATOM 452 C C . ALA A 1 76 ? -35.485 -16.234 -19.923 1.00 21.03 56 ALA A C 1
ATOM 453 O O . ALA A 1 76 ? -35.117 -16.406 -21.003 1.00 22.23 56 ALA A O 1
ATOM 455 N N . PRO A 1 77 ? -35.024 -16.925 -18.905 1.00 21.04 57 PRO A N 1
ATOM 456 C CA . PRO A 1 77 ? -33.931 -17.861 -19.067 1.00 22.36 57 PRO A CA 1
ATOM 457 C C . PRO A 1 77 ? -34.234 -19.115 -19.861 1.00 23.25 57 PRO A C 1
ATOM 458 O O . PRO A 1 77 ? -33.348 -19.783 -20.202 1.00 23.15 57 PRO A O 1
ATOM 462 N N . MET A 1 78 ? -35.478 -19.398 -20.150 1.00 22.34 58 MET A N 1
ATOM 463 C CA . MET A 1 78 ? -35.876 -20.495 -21.016 1.00 26.13 58 MET A CA 1
ATOM 464 C C . MET A 1 78 ? -37.074 -20.109 -21.883 1.00 26.39 58 MET A C 1
ATOM 465 O O . MET A 1 78 ? -37.821 -19.246 -21.550 1.00 25.83 58 MET A O 1
ATOM 470 N N . LEU A 1 79 ? -37.252 -20.865 -22.933 1.00 26.38 59 LEU A N 1
ATOM 471 C CA . LEU A 1 79 ? -38.448 -20.814 -23.720 1.00 28.97 59 LEU A CA 1
ATOM 472 C C . LEU A 1 79 ? -39.119 -22.157 -23.546 1.00 26.16 59 LEU A C 1
ATOM 473 O O . LEU A 1 79 ? -38.959 -23.034 -24.307 1.00 26.18 59 LEU A O 1
ATOM 478 N N . PRO A 1 80 ? -39.864 -22.290 -22.484 1.00 24.18 60 PRO A N 1
ATOM 479 C CA . PRO A 1 80 ? -40.406 -23.588 -22.129 1.00 22.41 60 PRO A CA 1
ATOM 480 C C . PRO A 1 80 ? -41.493 -24.076 -23.060 1.00 22.20 60 PRO A C 1
ATOM 481 O O . PRO A 1 80 ? -42.246 -23.281 -23.467 1.00 20.25 60 PRO A O 1
ATOM 485 N N . SER A 1 81 ? -41.568 -25.379 -23.293 1.00 21.92 61 SER A N 1
ATOM 486 C CA . SER A 1 81 ? -42.647 -25.995 -24.058 1.00 23.42 61 SER A CA 1
ATOM 487 C C . SER A 1 81 ? -43.978 -25.872 -23.333 1.00 23.95 61 SER A C 1
ATOM 488 O O . SER A 1 81 ? -44.983 -25.684 -23.935 1.00 23.86 61 SER A O 1
ATOM 491 N N . LYS A 1 82 ? -43.925 -25.967 -22.030 1.00 20.71 62 LYS A N 1
ATOM 492 C CA . LYS A 1 82 ? -45.052 -25.680 -21.197 1.00 20.01 62 LYS A CA 1
ATOM 493 C C . LYS A 1 82 ? -44.637 -25.248 -19.804 1.00 20.11 62 LYS A C 1
ATOM 494 O O . LYS A 1 82 ? -43.542 -25.446 -19.402 1.00 20.56 62 LYS A O 1
ATOM 500 N N . VAL A 1 83 ? -45.574 -24.639 -19.111 1.00 20.46 63 VAL A N 1
ATOM 501 C CA . VAL A 1 83 ? -45.404 -24.188 -17.758 1.00 19.27 63 VAL A CA 1
ATOM 502 C C . VAL A 1 83 ? -46.477 -24.854 -16.918 1.00 18.96 63 VAL A C 1
ATOM 503 O O . VAL A 1 83 ? -47.633 -24.688 -17.169 1.00 19.57 63 VAL A O 1
ATOM 507 N N . VAL A 1 84 ? -46.058 -25.663 -15.971 1.00 18.26 64 VAL A N 1
ATOM 508 C CA . VAL A 1 84 ? -46.997 -26.393 -15.151 1.00 17.93 64 VAL A CA 1
ATOM 509 C C . VAL A 1 84 ? -46.961 -25.801 -13.777 1.00 19.14 64 VAL A C 1
ATOM 510 O O . VAL A 1 84 ? -45.934 -25.625 -13.235 1.00 20.32 64 VAL A O 1
ATOM 514 N N . ALA A 1 85 ? -48.122 -25.440 -13.275 1.00 19.76 65 ALA A N 1
ATOM 515 C CA . ALA A 1 85 ? -48.214 -24.728 -12.044 1.00 19.07 65 ALA A CA 1
ATOM 516 C C . ALA A 1 85 ? -49.137 -25.407 -11.031 1.00 19.95 65 ALA A C 1
ATOM 517 O O . ALA A 1 85 ? -50.029 -26.067 -11.395 1.00 18.92 65 ALA A O 1
ATOM 519 N N . ILE A 1 86 ? -48.859 -25.206 -9.762 1.00 20.96 66 ILE A N 1
ATOM 520 C CA . ILE A 1 86 ? -49.639 -25.792 -8.685 1.00 22.01 66 ILE A CA 1
ATOM 521 C C . ILE A 1 86 ? -50.424 -24.723 -7.929 1.00 21.77 66 ILE A C 1
ATOM 522 O O . ILE A 1 86 ? -49.870 -23.775 -7.443 1.00 25.41 66 ILE A O 1
ATOM 527 N N . GLY A 1 87 ? -51.721 -24.918 -7.834 1.00 22.91 67 GLY A N 1
ATOM 528 C CA . GLY A 1 87 ? -52.544 -24.107 -6.989 1.00 22.19 67 GLY A CA 1
ATOM 529 C C . GLY A 1 87 ? -52.840 -24.792 -5.667 1.00 21.00 67 GLY A C 1
ATOM 530 O O . GLY A 1 87 ? -52.732 -25.966 -5.536 1.00 20.68 67 GLY A O 1
ATOM 531 N N . ARG A 1 88 ? -53.227 -23.990 -4.708 1.00 21.35 68 ARG A N 1
ATOM 532 C CA . ARG A 1 88 ? -53.470 -24.421 -3.351 1.00 22.91 68 ARG A CA 1
ATOM 533 C C . ARG A 1 88 ? -52.366 -25.215 -2.725 1.00 24.10 68 ARG A C 1
ATOM 534 O O . ARG A 1 88 ? -52.646 -26.153 -2.073 1.00 24.43 68 ARG A O 1
ATOM 542 N N . ASN A 1 89 ? -51.134 -24.810 -2.919 1.00 22.90 69 ASN A N 1
ATOM 543 C CA . ASN A 1 89 ? -50.026 -25.512 -2.344 1.00 24.11 69 ASN A CA 1
ATOM 544 C C . ASN A 1 89 ? -49.397 -24.880 -1.127 1.00 24.73 69 ASN A C 1
ATOM 545 O O . ASN A 1 89 ? -48.448 -25.382 -0.634 1.00 26.56 69 ASN A O 1
ATOM 550 N N . TYR A 1 90 ? -49.938 -23.776 -0.661 1.00 26.51 70 TYR A N 1
ATOM 551 C CA . TYR A 1 90 ? -49.397 -23.091 0.491 1.00 28.36 70 TYR A CA 1
ATOM 552 C C . TYR A 1 90 ? -50.350 -23.105 1.667 1.00 31.99 70 TYR A C 1
ATOM 553 O O . TYR A 1 90 ? -51.454 -22.702 1.575 1.00 31.81 70 TYR A O 1
ATOM 562 N N . ALA A 1 91 ? -49.872 -23.645 2.754 1.00 35.97 71 ALA A N 1
ATOM 563 C CA . ALA A 1 91 ? -50.622 -23.711 3.972 1.00 40.85 71 ALA A CA 1
ATOM 564 C C . ALA A 1 91 ? -50.572 -22.378 4.655 1.00 43.89 71 ALA A C 1
ATOM 565 O O . ALA A 1 91 ? -49.599 -21.694 4.593 1.00 44.99 71 ALA A O 1
ATOM 567 N N . ASP A 1 92 ? -51.680 -22.026 5.283 1.00 48.01 72 ASP A N 1
ATOM 568 C CA . ASP A 1 92 ? -51.803 -20.830 6.063 1.00 51.09 72 ASP A CA 1
ATOM 569 C C . ASP A 1 92 ? -52.357 -19.772 5.145 1.00 52.05 72 ASP A C 1
ATOM 570 O O . ASP A 1 92 ? -52.693 -18.685 5.579 1.00 53.87 72 ASP A O 1
ATOM 575 N N . SER A 1 104 ? -59.660 -28.619 3.392 1.00 49.32 84 SER A N 1
ATOM 576 C CA . SER A 1 104 ? -59.393 -27.927 2.143 1.00 48.13 84 SER A CA 1
ATOM 577 C C . SER A 1 104 ? -59.041 -28.859 0.972 1.00 46.09 84 SER A C 1
ATOM 578 O O . SER A 1 104 ? -58.409 -29.854 1.128 1.00 46.44 84 SER A O 1
ATOM 581 N N . LEU A 1 105 ? -59.588 -28.410 -0.157 1.00 43.09 85 LEU A N 1
ATOM 582 C CA . LEU A 1 105 ? -59.319 -28.857 -1.494 1.00 39.74 85 LEU A CA 1
ATOM 583 C C . LEU A 1 105 ? -57.840 -28.976 -1.668 1.00 36.58 85 LEU A C 1
ATOM 584 O O . LEU A 1 105 ? -57.100 -28.124 -1.289 1.00 36.38 85 LEU A O 1
ATOM 589 N N . PRO A 1 106 ? -57.412 -30.074 -2.208 1.00 34.28 86 PRO A N 1
ATOM 590 C CA . PRO A 1 106 ? -55.992 -30.326 -2.244 1.00 31.40 86 PRO A CA 1
ATOM 591 C C . PRO A 1 106 ? -55.330 -29.559 -3.366 1.00 27.67 86 PRO A C 1
ATOM 592 O O . PRO A 1 106 ? -55.992 -29.026 -4.180 1.00 26.28 86 PRO A O 1
ATOM 596 N N . PRO A 1 107 ? -54.024 -29.513 -3.349 1.00 25.53 87 PRO A N 1
ATOM 597 C CA . PRO A 1 107 ? -53.279 -28.883 -4.423 1.00 24.39 87 PRO A CA 1
ATOM 598 C C . PRO A 1 107 ? -53.726 -29.356 -5.787 1.00 23.23 87 PRO A C 1
ATOM 599 O O . PRO A 1 107 ? -54.083 -30.465 -5.937 1.00 23.36 87 PRO A O 1
ATOM 603 N N . THR A 1 108 ? -53.696 -28.481 -6.761 1.00 21.25 88 THR A N 1
ATOM 604 C CA . THR A 1 108 ? -54.167 -28.794 -8.068 1.00 21.98 88 THR A CA 1
ATOM 605 C C . THR A 1 108 ? -53.196 -28.252 -9.103 1.00 22.08 88 THR A C 1
ATOM 606 O O . THR A 1 108 ? -52.635 -27.239 -8.908 1.00 22.42 88 THR A O 1
ATOM 610 N N . LEU A 1 109 ? -53.056 -28.964 -10.194 1.00 21.99 89 LEU A N 1
ATOM 611 C CA . LEU A 1 109 ? -52.184 -28.607 -11.266 1.00 21.86 89 LEU A CA 1
ATOM 612 C C . LEU A 1 109 ? -52.911 -27.745 -12.276 1.00 19.97 89 LEU A C 1
ATOM 613 O O . LEU A 1 109 ? -54.040 -27.934 -12.517 1.00 20.60 89 LEU A O 1
ATOM 618 N N . PHE A 1 110 ? -52.220 -26.796 -12.866 1.00 20.10 90 PHE A N 1
ATOM 619 C CA . PHE A 1 110 ? -52.746 -26.091 -14.016 1.00 18.74 90 PHE A CA 1
ATOM 620 C C . PHE A 1 110 ? -51.624 -25.673 -14.970 1.00 18.90 90 PHE A C 1
ATOM 621 O O . PHE A 1 110 ? -50.468 -25.833 -14.674 1.00 17.63 90 PHE A O 1
ATOM 629 N N . LEU A 1 111 ? -52.013 -25.169 -16.116 1.00 18.34 91 LEU A N 1
ATOM 630 C CA . LEU A 1 111 ? -51.055 -24.788 -17.138 1.00 18.30 91 LEU A CA 1
ATOM 631 C C . LEU A 1 111 ? -51.064 -23.301 -17.411 1.00 19.71 91 LEU A C 1
ATOM 632 O O . LEU A 1 111 ? -52.088 -22.732 -17.424 1.00 17.15 91 LEU A O 1
ATOM 637 N N . LYS A 1 112 ? -49.891 -22.732 -17.645 1.00 18.79 92 LYS A N 1
ATOM 638 C CA . LYS A 1 112 ? -49.759 -21.422 -18.261 1.00 18.05 92 LYS A CA 1
ATOM 639 C C . LYS A 1 112 ? -49.138 -21.647 -19.632 1.00 19.98 92 LYS A C 1
ATOM 640 O O . LYS A 1 112 ? -48.270 -22.429 -19.750 1.00 19.84 92 LYS A O 1
ATOM 646 N N . PRO A 1 113 ? -49.635 -20.971 -20.653 1.00 18.43 93 PRO A N 1
ATOM 647 C CA . PRO A 1 113 ? -49.146 -21.158 -22.000 1.00 18.17 93 PRO A CA 1
ATOM 648 C C . PRO A 1 113 ? -47.801 -20.481 -22.160 1.00 18.42 93 PRO A C 1
ATOM 649 O O . PRO A 1 113 ? -47.573 -19.527 -21.481 1.00 18.13 93 PRO A O 1
ATOM 653 N N . PRO A 1 114 ? -46.957 -20.987 -23.054 1.00 20.22 94 PRO A N 1
ATOM 654 C CA . PRO A 1 114 ? -45.622 -20.425 -23.296 1.00 20.74 94 PRO A CA 1
ATOM 655 C C . PRO A 1 114 ? -45.615 -18.951 -23.682 1.00 20.71 94 PRO A C 1
ATOM 656 O O . PRO A 1 114 ? -44.711 -18.216 -23.419 1.00 19.97 94 PRO A O 1
ATOM 660 N N . THR A 1 115 ? -46.693 -18.560 -24.305 1.00 18.81 95 THR A N 1
ATOM 661 C CA . THR A 1 115 ? -46.930 -17.208 -24.684 1.00 20.88 95 THR A CA 1
ATOM 662 C C . THR A 1 115 ? -47.118 -16.243 -23.514 1.00 20.18 95 THR A C 1
ATOM 663 O O . THR A 1 115 ? -47.045 -15.086 -23.685 1.00 22.09 95 THR A O 1
ATOM 667 N N . ALA A 1 116 ? -47.339 -16.757 -22.327 1.00 19.33 96 ALA A N 1
ATOM 668 C CA . ALA A 1 116 ? -47.441 -15.920 -21.148 1.00 18.06 96 ALA A CA 1
ATOM 669 C C . ALA A 1 116 ? -46.080 -15.482 -20.630 1.00 17.87 96 ALA A C 1
ATOM 670 O O . ALA A 1 116 ? -45.951 -14.527 -19.965 1.00 19.28 96 ALA A O 1
ATOM 672 N N . VAL A 1 117 ? -45.086 -16.258 -20.953 1.00 17.94 97 VAL A N 1
ATOM 673 C CA . VAL A 1 117 ? -43.747 -16.072 -20.457 1.00 19.45 97 VAL A CA 1
ATOM 674 C C . VAL A 1 117 ? -43.148 -14.767 -20.948 1.00 20.78 97 VAL A C 1
ATOM 675 O O . VAL A 1 117 ? -43.260 -14.430 -22.068 1.00 19.20 97 VAL A O 1
ATOM 679 N N . THR A 1 118 ? -42.542 -14.045 -20.034 1.00 20.46 98 THR A N 1
ATOM 680 C CA . THR A 1 118 ? -41.716 -12.899 -20.344 1.00 22.20 98 THR A CA 1
ATOM 681 C C . THR A 1 118 ? -40.492 -12.807 -19.414 1.00 22.69 98 THR A C 1
ATOM 682 O O . THR A 1 118 ? -40.344 -13.593 -18.518 1.00 22.25 98 THR A O 1
ATOM 686 N N . GLY A 1 119 ? -39.631 -11.850 -19.663 1.00 21.43 99 GLY A N 1
ATOM 687 C CA . GLY A 1 119 ? -38.406 -11.772 -18.920 1.00 22.28 99 GLY A CA 1
ATOM 688 C C . GLY A 1 119 ? -38.318 -10.673 -17.901 1.00 21.97 99 GLY A C 1
ATOM 689 O O . GLY A 1 119 ? -39.227 -9.921 -17.753 1.00 23.34 99 GLY A O 1
ATOM 690 N N . PRO A 1 120 ? -37.185 -10.570 -17.235 1.00 20.85 100 PRO A N 1
ATOM 691 C CA . PRO A 1 120 ? -36.950 -9.498 -16.282 1.00 22.67 100 PRO A CA 1
ATOM 692 C C . PRO A 1 120 ? -37.088 -8.132 -16.910 1.00 23.88 100 PRO A C 1
ATOM 693 O O . PRO A 1 120 ? -36.626 -7.948 -17.975 1.00 23.70 100 PRO A O 1
ATOM 697 N N . GLU A 1 121 ? -37.713 -7.221 -16.204 1.00 23.99 101 GLU A N 1
ATOM 698 C CA . GLU A 1 121 ? -37.943 -5.848 -16.632 1.00 27.91 101 GLU A CA 1
ATOM 699 C C . GLU A 1 121 ? -38.925 -5.618 -17.771 1.00 28.00 101 GLU A C 1
ATOM 700 O O . GLU A 1 121 ? -39.234 -4.513 -18.034 1.00 29.90 101 GLU A O 1
ATOM 706 N N . SER A 1 122 ? -39.435 -6.658 -18.393 1.00 27.81 102 SER A N 1
ATOM 707 C CA . SER A 1 122 ? -40.467 -6.508 -19.390 1.00 28.84 102 SER A CA 1
ATOM 708 C C . SER A 1 122 ? -41.810 -6.200 -18.764 1.00 28.28 102 SER A C 1
ATOM 709 O O . SER A 1 122 ? -42.144 -6.721 -17.754 1.00 27.99 102 SER A O 1
ATOM 712 N N . PRO A 1 123 ? -42.590 -5.367 -19.403 1.00 27.55 103 PRO A N 1
ATOM 713 C CA . PRO A 1 123 ? -43.860 -4.982 -18.818 1.00 27.33 103 PRO A CA 1
ATOM 714 C C . PRO A 1 123 ? -44.861 -6.118 -18.771 1.00 25.13 103 PRO A C 1
ATOM 715 O O . PRO A 1 123 ? -44.982 -6.900 -19.674 1.00 25.06 103 PRO A O 1
ATOM 719 N N . ILE A 1 124 ? -45.571 -6.176 -17.674 1.00 23.06 104 ILE A N 1
ATOM 720 C CA . ILE A 1 124 ? -46.749 -6.979 -17.536 1.00 22.06 104 ILE A CA 1
ATOM 721 C C . ILE A 1 124 ? -47.895 -6.155 -18.123 1.00 21.32 104 ILE A C 1
ATOM 722 O O . ILE A 1 124 ? -48.261 -5.163 -17.597 1.00 24.81 104 ILE A O 1
ATOM 727 N N . ARG A 1 125 ? -48.441 -6.578 -19.228 1.00 21.56 105 ARG A N 1
ATOM 728 C CA . ARG A 1 125 ? -49.438 -5.778 -19.922 1.00 22.77 105 ARG A CA 1
ATOM 729 C C . ARG A 1 125 ? -50.859 -6.250 -19.670 1.00 23.49 105 ARG A C 1
ATOM 730 O O . ARG A 1 125 ? -51.295 -7.215 -20.200 1.00 24.88 105 ARG A O 1
ATOM 738 N N . ILE A 1 126 ? -51.571 -5.501 -18.876 1.00 24.46 106 ILE A N 1
ATOM 739 C CA . ILE A 1 126 ? -52.896 -5.869 -18.478 1.00 26.53 106 ILE A CA 1
ATOM 740 C C . ILE A 1 126 ? -53.981 -5.410 -19.427 1.00 27.48 106 ILE A C 1
ATOM 741 O O . ILE A 1 126 ? -54.202 -4.261 -19.558 1.00 28.99 106 ILE A O 1
ATOM 746 N N . PRO A 1 127 ? -54.681 -6.312 -20.071 1.00 27.98 107 PRO A N 1
ATOM 747 C CA . PRO A 1 127 ? -55.817 -5.893 -20.893 1.00 27.16 107 PRO A CA 1
ATOM 748 C C . PRO A 1 127 ? -56.995 -5.383 -20.080 1.00 27.62 107 PRO A C 1
ATOM 749 O O . PRO A 1 127 ? -57.108 -5.625 -18.921 1.00 25.70 107 PRO A O 1
ATOM 753 N N . SER A 1 128 ? -57.852 -4.633 -20.730 1.00 27.36 108 SER A N 1
ATOM 754 C CA . SER A 1 128 ? -58.900 -3.918 -20.031 1.00 28.87 108 SER A CA 1
ATOM 755 C C . SER A 1 128 ? -59.900 -4.815 -19.349 1.00 27.44 108 SER A C 1
ATOM 756 O O . SER A 1 128 ? -60.415 -4.465 -18.362 1.00 29.89 108 SER A O 1
ATOM 759 N N . PHE A 1 129 ? -60.141 -5.973 -19.907 1.00 27.96 109 PHE A N 1
ATOM 760 C CA . PHE A 1 129 ? -61.095 -6.902 -19.362 1.00 27.81 109 PHE A CA 1
ATOM 761 C C . PHE A 1 129 ? -60.551 -7.729 -18.231 1.00 28.32 109 PHE A C 1
ATOM 762 O O . PHE A 1 129 ? -61.244 -8.548 -17.695 1.00 26.07 109 PHE A O 1
ATOM 770 N N . ALA A 1 130 ? -59.286 -7.517 -17.911 1.00 26.83 110 ALA A N 1
ATOM 771 C CA . ALA A 1 130 ? -58.612 -8.263 -16.873 1.00 26.55 110 ALA A CA 1
ATOM 772 C C . ALA A 1 130 ? -58.425 -7.378 -15.674 1.00 26.36 110 ALA A C 1
ATOM 773 O O . ALA A 1 130 ? -57.649 -6.479 -15.717 1.00 26.50 110 ALA A O 1
ATOM 775 N N . THR A 1 131 ? -59.146 -7.659 -14.614 1.00 24.62 111 THR A N 1
ATOM 776 C CA . THR A 1 131 ? -59.206 -6.797 -13.466 1.00 26.14 111 THR A CA 1
ATOM 777 C C . THR A 1 131 ? -58.889 -7.550 -12.196 1.00 26.84 111 THR A C 1
ATOM 778 O O . THR A 1 131 ? -58.885 -8.742 -12.170 1.00 28.38 111 THR A O 1
ATOM 782 N N . LYS A 1 132 ? -58.605 -6.820 -11.151 1.00 24.80 112 LYS A N 1
ATOM 783 C CA . LYS A 1 132 ? -58.027 -7.370 -9.962 1.00 26.58 112 LYS A CA 1
ATOM 784 C C . LYS A 1 132 ? -56.845 -8.309 -10.250 1.00 25.74 112 LYS A C 1
ATOM 785 O O . LYS A 1 132 ? -56.859 -9.424 -9.844 1.00 23.78 112 LYS A O 1
ATOM 791 N N . VAL A 1 133 ? -55.840 -7.792 -10.939 1.00 24.40 113 VAL A N 1
ATOM 792 C CA . VAL A 1 133 ? -54.659 -8.542 -11.314 1.00 24.32 113 VAL A CA 1
ATOM 793 C C . VAL A 1 133 ? -53.613 -8.542 -10.234 1.00 23.74 113 VAL A C 1
ATOM 794 O O . VAL A 1 133 ? -53.041 -7.532 -9.930 1.00 26.35 113 VAL A O 1
ATOM 798 N N . GLU A 1 134 ? -53.389 -9.701 -9.659 1.00 23.39 114 GLU A N 1
ATOM 799 C CA . GLU A 1 134 ? -52.417 -9.875 -8.597 1.00 23.38 114 GLU A CA 1
ATOM 800 C C . GLU A 1 134 ? -51.177 -10.636 -9.058 1.00 24.99 114 GLU A C 1
ATOM 801 O O . GLU A 1 134 ? -51.225 -11.372 -9.978 1.00 24.02 114 GLU A O 1
ATOM 807 N N . PHE A 1 135 ? -50.092 -10.439 -8.356 1.00 23.40 115 PHE A N 1
ATOM 808 C CA . PHE A 1 135 ? -48.879 -11.158 -8.576 1.00 24.90 115 PHE A CA 1
ATOM 809 C C . PHE A 1 135 ? -48.800 -12.310 -7.602 1.00 24.39 115 PHE A C 1
ATOM 810 O O . PHE A 1 135 ? -49.487 -12.342 -6.645 1.00 24.39 115 PHE A O 1
ATOM 818 N N . GLU A 1 136 ? -47.919 -13.238 -7.875 1.00 23.26 116 GLU A N 1
ATOM 819 C CA . GLU A 1 136 ? -47.632 -14.283 -6.933 1.00 22.75 116 GLU A CA 1
ATOM 820 C C . GLU A 1 136 ? -46.184 -14.671 -7.130 1.00 22.29 116 GLU A C 1
ATOM 821 O O . GLU A 1 136 ? -45.852 -15.138 -8.146 1.00 22.36 116 GLU A O 1
ATOM 827 N N . GLY A 1 137 ? -45.348 -14.465 -6.145 1.00 23.37 117 GLY A N 1
ATOM 828 C CA . GLY A 1 137 ? -43.982 -14.896 -6.240 1.00 21.46 117 GLY A CA 1
ATOM 829 C C . GLY A 1 137 ? -43.825 -16.351 -5.926 1.00 21.61 117 GLY A C 1
ATOM 830 O O . GLY A 1 137 ? -44.256 -16.784 -4.918 1.00 20.46 117 GLY A O 1
ATOM 831 N N . GLU A 1 138 ? -43.163 -17.081 -6.806 1.00 20.37 118 GLU A N 1
ATOM 832 C CA . GLU A 1 138 ? -42.995 -18.498 -6.647 1.00 20.47 118 GLU A CA 1
ATOM 833 C C . GLU A 1 138 ? -41.634 -18.998 -7.009 1.00 19.41 118 GLU A C 1
ATOM 834 O O . GLU A 1 138 ? -41.007 -18.510 -7.881 1.00 20.13 118 GLU A O 1
ATOM 840 N N . LEU A 1 139 ? -41.213 -20.011 -6.310 1.00 20.61 119 LEU A N 1
ATOM 841 C CA . LEU A 1 139 ? -40.069 -20.764 -6.704 1.00 21.50 119 LEU A CA 1
ATOM 842 C C . LEU A 1 139 ? -40.398 -21.610 -7.931 1.00 20.76 119 LEU A C 1
ATOM 843 O O . LEU A 1 139 ? -41.345 -22.309 -7.953 1.00 21.04 119 LEU A O 1
ATOM 848 N N . ALA A 1 140 ? -39.569 -21.490 -8.946 1.00 20.69 120 ALA A N 1
ATOM 849 C CA . ALA A 1 140 ? -39.760 -22.169 -10.208 1.00 20.53 120 ALA A CA 1
ATOM 850 C C . ALA A 1 140 ? -38.684 -23.193 -10.411 1.00 20.42 120 ALA A C 1
ATOM 851 O O . ALA A 1 140 ? -37.571 -22.946 -10.148 1.00 22.29 120 ALA A O 1
ATOM 853 N N . VAL A 1 141 ? -39.085 -24.326 -10.908 1.00 21.65 121 VAL A N 1
ATOM 854 C CA . VAL A 1 141 ? -38.175 -25.383 -11.209 1.00 23.60 121 VAL A CA 1
ATOM 855 C C . VAL A 1 141 ? -37.991 -25.480 -12.719 1.00 22.87 121 VAL A C 1
ATOM 856 O O . VAL A 1 141 ? -38.936 -25.518 -13.445 1.00 24.97 121 VAL A O 1
ATOM 860 N N . VAL A 1 142 ? -36.765 -25.548 -13.166 1.00 20.60 122 VAL A N 1
ATOM 861 C CA . VAL A 1 142 ? -36.543 -25.788 -14.562 1.00 19.86 122 VAL A CA 1
ATOM 862 C C . VAL A 1 142 ? -36.052 -27.211 -14.806 1.00 20.19 122 VAL A C 1
ATOM 863 O O . VAL A 1 142 ? -35.066 -27.622 -14.270 1.00 19.71 122 VAL A O 1
ATOM 867 N N . ILE A 1 143 ? -36.805 -27.923 -15.621 1.00 19.38 123 ILE A N 1
ATOM 868 C CA . ILE A 1 143 ? -36.573 -29.303 -15.963 1.00 19.11 123 ILE A CA 1
ATOM 869 C C . ILE A 1 143 ? -35.371 -29.436 -16.907 1.00 19.18 123 ILE A C 1
ATOM 870 O O . ILE A 1 143 ? -35.198 -28.679 -17.792 1.00 19.48 123 ILE A O 1
ATOM 875 N N . GLY A 1 144 ? -34.548 -30.422 -16.640 1.00 21.60 124 GLY A N 1
ATOM 876 C CA . GLY A 1 144 ? -33.269 -30.580 -17.285 1.00 21.73 124 GLY A CA 1
ATOM 877 C C . GLY A 1 144 ? -33.139 -31.740 -18.250 1.00 23.87 124 GLY A C 1
ATOM 878 O O . GLY A 1 144 ? -32.235 -31.810 -19.013 1.00 22.10 124 GLY A O 1
ATOM 879 N N . LYS A 1 145 ? -34.079 -32.651 -18.184 1.00 24.44 125 LYS A N 1
ATOM 880 C CA . LYS A 1 145 ? -34.104 -33.748 -19.082 1.00 26.78 125 LYS A CA 1
ATOM 881 C C . LYS A 1 145 ? -35.496 -34.307 -19.211 1.00 26.40 125 LYS A C 1
ATOM 882 O O . LYS A 1 145 ? -36.313 -34.125 -18.373 1.00 25.47 125 LYS A O 1
ATOM 888 N N . PRO A 1 146 ? -35.767 -34.963 -20.316 1.00 28.29 126 PRO A N 1
ATOM 889 C CA . PRO A 1 146 ? -37.104 -35.480 -20.529 1.00 26.48 126 PRO A CA 1
ATOM 890 C C . PRO A 1 146 ? -37.343 -36.498 -19.490 1.00 27.13 126 PRO A C 1
ATOM 891 O O . PRO A 1 146 ? -36.454 -37.210 -19.170 1.00 26.92 126 PRO A O 1
ATOM 895 N N . CYS A 1 147 ? -38.530 -36.530 -18.934 1.00 24.03 127 CYS A N 1
ATOM 896 C CA . CYS A 1 147 ? -38.808 -37.454 -17.880 1.00 24.33 127 CYS A CA 1
ATOM 897 C C . CYS A 1 147 ? -40.256 -37.738 -17.738 1.00 24.13 127 CYS A C 1
ATOM 898 O O . CYS A 1 147 ? -41.047 -36.947 -18.090 1.00 24.98 127 CYS A O 1
ATOM 901 N N . LYS A 1 148 ? -40.571 -38.872 -17.166 1.00 24.76 128 LYS A N 1
ATOM 902 C CA . LYS A 1 148 ? -41.928 -39.286 -16.897 1.00 24.99 128 LYS A CA 1
ATOM 903 C C . LYS A 1 148 ? -41.903 -40.270 -15.740 1.00 25.93 128 LYS A C 1
ATOM 904 O O . LYS A 1 148 ? -40.928 -40.925 -15.557 1.00 27.11 128 LYS A O 1
ATOM 910 N N . ASN A 1 149 ? -42.952 -40.349 -14.942 1.00 26.11 129 ASN A N 1
ATOM 911 C CA . ASN A 1 149 ? -42.964 -41.311 -13.823 1.00 28.25 129 ASN A CA 1
ATOM 912 C C . ASN A 1 149 ? -41.736 -41.180 -12.894 1.00 28.09 129 ASN A C 1
ATOM 913 O O . ASN A 1 149 ? -41.117 -42.190 -12.489 1.00 27.69 129 ASN A O 1
ATOM 918 N N . VAL A 1 150 ? -41.336 -39.955 -12.580 1.00 26.39 130 VAL A N 1
ATOM 919 C CA . VAL A 1 150 ? -40.230 -39.752 -11.672 1.00 25.17 130 VAL A CA 1
ATOM 920 C C . VAL A 1 150 ? -40.713 -40.084 -10.257 1.00 26.75 130 VAL A C 1
ATOM 921 O O . VAL A 1 150 ? -41.784 -39.652 -9.859 1.00 27.14 130 VAL A O 1
ATOM 925 N N . LYS A 1 151 ? -39.923 -40.873 -9.524 1.00 26.88 131 LYS A N 1
ATOM 926 C CA . LYS A 1 151 ? -40.174 -41.122 -8.113 1.00 28.18 131 LYS A CA 1
ATOM 927 C C . LYS A 1 151 ? -39.795 -39.888 -7.299 1.00 26.39 131 LYS A C 1
ATOM 928 O O . LYS A 1 151 ? -38.805 -39.242 -7.577 1.00 26.29 131 LYS A O 1
ATOM 934 N N . ALA A 1 152 ? -40.591 -39.567 -6.292 1.00 26.21 132 ALA A N 1
ATOM 935 C CA . ALA A 1 152 ? -40.403 -38.363 -5.491 1.00 26.46 132 ALA A CA 1
ATOM 936 C C . ALA A 1 152 ? -38.975 -38.203 -4.999 1.00 28.47 132 ALA A C 1
ATOM 937 O O . ALA A 1 152 ? -38.382 -37.143 -5.116 1.00 28.41 132 ALA A O 1
ATOM 939 N N . ASP A 1 153 ? -38.376 -39.269 -4.464 1.00 29.38 133 ASP A N 1
ATOM 940 C CA . ASP A 1 153 ? -37.063 -39.071 -3.901 1.00 31.38 133 ASP A CA 1
ATOM 941 C C . ASP A 1 153 ? -35.928 -39.032 -4.970 1.00 30.33 133 ASP A C 1
ATOM 942 O O . ASP A 1 153 ? -34.766 -38.726 -4.635 1.00 31.64 133 ASP A O 1
ATOM 947 N N . ASP A 1 154 ? -36.265 -39.290 -6.235 1.00 29.24 134 ASP A N 1
ATOM 948 C CA . ASP A 1 154 ? -35.328 -39.054 -7.380 1.00 31.11 134 ASP A CA 1
ATOM 949 C C . ASP A 1 154 ? -35.502 -37.666 -8.059 1.00 29.90 134 ASP A C 1
ATOM 950 O O . ASP A 1 154 ? -34.967 -37.428 -9.127 1.00 31.60 134 ASP A O 1
ATOM 955 N N . TRP A 1 155 ? -36.193 -36.735 -7.417 1.00 28.82 135 TRP A N 1
ATOM 956 C CA . TRP A 1 155 ? -36.545 -35.480 -8.103 1.00 26.77 135 TRP A CA 1
ATOM 957 C C . TRP A 1 155 ? -35.369 -34.684 -8.591 1.00 26.30 135 TRP A C 1
ATOM 958 O O . TRP A 1 155 ? -35.424 -34.106 -9.673 1.00 25.55 135 TRP A O 1
ATOM 969 N N . LYS A 1 156 ? -34.294 -34.636 -7.805 1.00 25.64 136 LYS A N 1
ATOM 970 C CA . LYS A 1 156 ? -33.105 -33.878 -8.183 1.00 28.07 136 LYS A CA 1
ATOM 971 C C . LYS A 1 156 ? -32.473 -34.260 -9.504 1.00 27.64 136 LYS A C 1
ATOM 972 O O . LYS A 1 156 ? -31.961 -33.406 -10.196 1.00 28.55 136 LYS A O 1
ATOM 978 N N . SER A 1 157 ? -32.561 -35.504 -9.885 1.00 27.36 137 SER A N 1
ATOM 979 C CA . SER A 1 157 ? -31.962 -35.969 -11.117 1.00 27.17 137 SER A CA 1
ATOM 980 C C . SER A 1 157 ? -32.555 -35.353 -12.398 1.00 26.98 137 SER A C 1
ATOM 981 O O . SER A 1 157 ? -31.958 -35.414 -13.411 1.00 25.41 137 SER A O 1
ATOM 984 N N . VAL A 1 158 ? -33.736 -34.760 -12.299 1.00 26.16 138 VAL A N 1
ATOM 985 C CA . VAL A 1 158 ? -34.400 -34.184 -13.457 1.00 25.93 138 VAL A CA 1
ATOM 986 C C . VAL A 1 158 ? -34.418 -32.666 -13.491 1.00 25.53 138 VAL A C 1
ATOM 987 O O . VAL A 1 158 ? -34.872 -32.109 -14.444 1.00 25.87 138 VAL A O 1
ATOM 991 N N . VAL A 1 159 ? -33.959 -32.015 -12.442 1.00 24.66 139 VAL A N 1
ATOM 992 C CA . VAL A 1 159 ? -33.959 -30.576 -12.466 1.00 24.46 139 VAL A CA 1
ATOM 993 C C . VAL A 1 159 ? -32.626 -29.922 -12.857 1.00 24.72 139 VAL A C 1
ATOM 994 O O . VAL A 1 159 ? -31.587 -30.253 -12.354 1.00 23.68 139 VAL A O 1
ATOM 998 N N . LEU A 1 160 ? -32.722 -28.998 -13.787 1.00 21.22 140 LEU A N 1
ATOM 999 C CA . LEU A 1 160 ? -31.618 -28.187 -14.163 1.00 22.85 140 LEU A CA 1
ATOM 1000 C C . LEU A 1 160 ? -31.274 -27.211 -13.058 1.00 23.19 140 LEU A C 1
ATOM 1001 O O . LEU A 1 160 ? -30.164 -27.086 -12.709 1.00 21.85 140 LEU A O 1
ATOM 1006 N N . GLY A 1 161 ? -32.261 -26.501 -12.569 1.00 20.92 141 GLY A N 1
ATOM 1007 C CA . GLY A 1 161 ? -32.023 -25.526 -11.527 1.00 21.86 141 GLY A CA 1
ATOM 1008 C C . GLY A 1 161 ? -33.287 -24.791 -11.145 1.00 20.46 141 GLY A C 1
ATOM 1009 O O . GLY A 1 161 ? -34.415 -25.192 -11.541 1.00 19.89 141 GLY A O 1
ATOM 1010 N N . PHE A 1 162 ? -33.105 -23.728 -10.367 1.00 20.80 142 PHE A N 1
ATOM 1011 C CA . PHE A 1 162 ? -34.246 -23.022 -9.801 1.00 21.59 142 PHE A CA 1
ATOM 1012 C C . PHE A 1 162 ? -34.245 -21.637 -10.414 1.00 21.90 142 PHE A C 1
ATOM 1013 O O . PHE A 1 162 ? -33.186 -21.112 -10.689 1.00 22.35 142 PHE A O 1
ATOM 1021 N N . THR A 1 163 ? -35.433 -21.049 -10.600 1.00 20.32 143 THR A N 1
ATOM 1022 C CA . THR A 1 163 ? -35.526 -19.643 -10.957 1.00 21.15 143 THR A CA 1
ATOM 1023 C C . THR A 1 163 ? -36.731 -19.033 -10.268 1.00 20.44 143 THR A C 1
ATOM 1024 O O . THR A 1 163 ? -37.331 -19.676 -9.437 1.00 19.31 143 THR A O 1
ATOM 1028 N N . ILE A 1 164 ? -37.080 -17.795 -10.568 1.00 20.32 144 ILE A N 1
ATOM 1029 C CA . ILE A 1 164 ? -38.242 -17.199 -9.949 1.00 19.27 144 ILE A CA 1
ATOM 1030 C C . ILE A 1 164 ? -39.302 -17.085 -11.034 1.00 20.21 144 ILE A C 1
ATOM 1031 O O . ILE A 1 164 ? -38.974 -16.816 -12.227 1.00 19.75 144 ILE A O 1
ATOM 1036 N N . ILE A 1 165 ? -40.558 -17.287 -10.656 1.00 18.18 145 ILE A N 1
ATOM 1037 C CA . ILE A 1 165 ? -41.694 -16.961 -11.551 1.00 18.44 145 ILE A CA 1
ATOM 1038 C C . ILE A 1 165 ? -42.680 -16.031 -10.828 1.00 20.24 145 ILE A C 1
ATOM 1039 O O . ILE A 1 165 ? -42.872 -16.137 -9.628 1.00 20.79 145 ILE A O 1
ATOM 1044 N N . ASN A 1 166 ? -43.271 -15.089 -11.563 1.00 20.55 146 ASN A N 1
ATOM 1045 C CA . ASN A 1 166 ? -44.349 -14.254 -11.028 1.00 20.72 146 ASN A CA 1
ATOM 1046 C C . ASN A 1 166 ? -45.619 -14.817 -11.701 1.00 20.12 146 ASN A C 1
ATOM 1047 O O . ASN A 1 166 ? -45.812 -14.637 -12.926 1.00 21.54 146 ASN A O 1
ATOM 1052 N N . ASP A 1 167 ? -46.454 -15.553 -10.957 1.00 18.76 147 ASP A N 1
ATOM 1053 C CA . ASP A 1 167 ? -47.640 -16.198 -11.560 1.00 19.97 147 ASP A CA 1
ATOM 1054 C C . ASP A 1 167 ? -48.768 -15.136 -11.496 1.00 19.84 147 ASP A C 1
ATOM 1055 O O . ASP A 1 167 ? -49.608 -15.143 -10.576 1.00 21.30 147 ASP A O 1
ATOM 1060 N N . VAL A 1 168 ? -48.787 -14.254 -12.483 1.00 17.64 148 VAL A N 1
ATOM 1061 C CA . VAL A 1 168 ? -49.686 -13.079 -12.464 1.00 17.32 148 VAL A CA 1
ATOM 1062 C C . VAL A 1 168 ? -51.065 -13.637 -12.779 1.00 18.32 148 VAL A C 1
ATOM 1063 O O . VAL A 1 168 ? -51.165 -14.509 -13.615 1.00 18.93 148 VAL A O 1
ATOM 1067 N N . SER A 1 169 ? -52.103 -13.155 -12.092 1.00 18.90 149 SER A N 1
ATOM 1068 C CA . SER A 1 169 ? -53.426 -13.757 -12.134 1.00 20.83 149 SER A CA 1
ATOM 1069 C C . SER A 1 169 ? -54.502 -12.639 -11.999 1.00 20.84 149 SER A C 1
ATOM 1070 O O . SER A 1 169 ? -54.428 -11.861 -11.015 1.00 21.27 149 SER A O 1
ATOM 1073 N N . SER A 1 170 ? -55.441 -12.585 -12.945 1.00 20.96 150 SER A N 1
ATOM 1074 C CA . SER A 1 170 ? -56.644 -11.719 -12.801 1.00 23.10 150 SER A CA 1
ATOM 1075 C C . SER A 1 170 ? -57.597 -12.461 -11.860 1.00 22.17 150 SER A C 1
ATOM 1076 O O . SER A 1 170 ? -58.177 -13.482 -12.259 1.00 20.73 150 SER A O 1
ATOM 1079 N N . ARG A 1 171 ? -57.744 -12.001 -10.625 1.00 22.05 151 ARG A N 1
ATOM 1080 C CA . ARG A 1 171 ? -58.650 -12.705 -9.683 1.00 22.97 151 ARG A CA 1
ATOM 1081 C C . ARG A 1 171 ? -60.098 -12.657 -10.133 1.00 23.62 151 ARG A C 1
ATOM 1082 O O . ARG A 1 171 ? -60.872 -13.573 -9.887 1.00 21.96 151 ARG A O 1
ATOM 1090 N N . ASP A 1 172 ? -60.477 -11.561 -10.778 1.00 22.82 152 ASP A N 1
ATOM 1091 C CA . ASP A 1 172 ? -61.836 -11.452 -11.315 1.00 24.03 152 ASP A CA 1
ATOM 1092 C C . ASP A 1 172 ? -62.120 -12.465 -12.396 1.00 24.28 152 ASP A C 1
ATOM 1093 O O . ASP A 1 172 ? -63.247 -13.047 -12.466 1.00 22.35 152 ASP A O 1
ATOM 1098 N N . LEU A 1 173 ? -61.146 -12.674 -13.313 1.00 22.59 153 LEU A N 1
ATOM 1099 C CA . LEU A 1 173 ? -61.375 -13.690 -14.360 1.00 20.81 153 LEU A CA 1
ATOM 1100 C C . LEU A 1 173 ? -61.343 -15.102 -13.782 1.00 19.56 153 LEU A C 1
ATOM 1101 O O . LEU A 1 173 ? -62.113 -15.966 -14.303 1.00 19.41 153 LEU A O 1
ATOM 1106 N N . GLN A 1 174 ? -60.508 -15.339 -12.767 1.00 17.79 154 GLN A N 1
ATOM 1107 C CA . GLN A 1 174 ? -60.480 -16.671 -12.166 1.00 20.67 154 GLN A CA 1
ATOM 1108 C C . GLN A 1 174 ? -61.918 -17.036 -11.674 1.00 23.62 154 GLN A C 1
ATOM 1109 O O . GLN A 1 174 ? -62.433 -18.146 -11.923 1.00 23.27 154 GLN A O 1
ATOM 1115 N N . PHE A 1 175 ? -62.517 -16.097 -10.940 1.00 21.94 155 PHE A N 1
ATOM 1116 C CA . PHE A 1 175 ? -63.920 -16.231 -10.577 1.00 23.73 155 PHE A CA 1
ATOM 1117 C C . PHE A 1 175 ? -64.898 -16.303 -11.734 1.00 22.59 155 PHE A C 1
ATOM 1118 O O . PHE A 1 175 ? -65.708 -17.209 -11.733 1.00 24.00 155 PHE A O 1
ATOM 1126 N N . ALA A 1 176 ? -64.873 -15.439 -12.753 1.00 22.90 156 ALA A N 1
ATOM 1127 C CA . ALA A 1 176 ? -65.878 -15.568 -13.843 1.00 23.07 156 ALA A CA 1
ATOM 1128 C C . ALA A 1 176 ? -65.775 -16.842 -14.694 1.00 22.97 156 ALA A C 1
ATOM 1129 O O . ALA A 1 176 ? -66.764 -17.331 -15.208 1.00 21.83 156 ALA A O 1
ATOM 1131 N N . ASP A 1 177 ? -64.540 -17.302 -14.909 1.00 21.46 157 ASP A N 1
ATOM 1132 C CA . ASP A 1 177 ? -64.258 -18.429 -15.828 1.00 22.32 157 ASP A CA 1
ATOM 1133 C C . ASP A 1 177 ? -64.351 -19.791 -15.157 1.00 20.18 157 ASP A C 1
ATOM 1134 O O . ASP A 1 177 ? -64.608 -20.784 -15.839 1.00 21.17 157 ASP A O 1
ATOM 1139 N N . GLY A 1 178 ? -64.077 -19.855 -13.862 1.00 22.05 158 GLY A N 1
ATOM 1140 C CA . GLY A 1 178 ? -63.929 -21.142 -13.134 1.00 20.65 158 GLY A CA 1
ATOM 1141 C C . GLY A 1 178 ? -62.581 -21.824 -13.437 1.00 20.34 158 GLY A C 1
ATOM 1142 O O . GLY A 1 178 ? -61.816 -22.132 -12.518 1.00 20.14 158 GLY A O 1
ATOM 1143 N N . GLN A 1 179 ? -62.323 -22.080 -14.729 1.00 20.08 159 GLN A N 1
ATOM 1144 C CA . GLN A 1 179 ? -60.925 -22.539 -15.100 1.00 19.75 159 GLN A CA 1
ATOM 1145 C C . GLN A 1 179 ? -60.035 -21.314 -15.113 1.00 19.18 159 GLN A C 1
ATOM 1146 O O . GLN A 1 179 ? -60.438 -20.316 -15.711 1.00 20.87 159 GLN A O 1
ATOM 1152 N N . TRP A 1 180 ? -58.854 -21.415 -14.476 1.00 18.14 160 TRP A N 1
ATOM 1153 C CA . TRP A 1 180 ? -57.948 -20.361 -14.292 1.00 18.90 160 TRP A CA 1
ATOM 1154 C C . TRP A 1 180 ? -57.099 -20.052 -15.545 1.00 18.71 160 TRP A C 1
ATOM 1155 O O . TRP A 1 180 ? -56.364 -19.075 -15.535 1.00 18.43 160 TRP A O 1
ATOM 1166 N N . ALA A 1 181 ? -57.174 -20.913 -16.558 1.00 17.66 161 ALA A N 1
ATOM 1167 C CA . ALA A 1 181 ? -56.300 -20.772 -17.739 1.00 20.21 161 ALA A CA 1
ATOM 1168 C C . ALA A 1 181 ? -56.229 -19.346 -18.311 1.00 18.91 161 ALA A C 1
ATOM 1169 O O . ALA A 1 181 ? -55.169 -18.812 -18.457 1.00 18.90 161 ALA A O 1
ATOM 1171 N N . ARG A 1 182 ? -57.356 -18.734 -18.604 1.00 18.61 162 ARG A N 1
ATOM 1172 C CA . ARG A 1 182 ? -57.325 -17.346 -19.127 1.00 19.33 162 ARG A CA 1
ATOM 1173 C C . ARG A 1 182 ? -56.778 -16.303 -18.159 1.00 18.56 162 ARG A C 1
ATOM 1174 O O . ARG A 1 182 ? -55.874 -15.505 -18.501 1.00 21.91 162 ARG A O 1
ATOM 1182 N N . ALA A 1 183 ? -57.243 -16.345 -16.925 1.00 18.50 163 ALA A N 1
ATOM 1183 C CA . ALA A 1 183 ? -56.826 -15.386 -15.893 1.00 18.87 163 ALA A CA 1
ATOM 1184 C C . ALA A 1 183 ? -55.313 -15.392 -15.693 1.00 19.13 163 ALA A C 1
ATOM 1185 O O . ALA A 1 183 ? -54.752 -14.381 -15.245 1.00 21.00 163 ALA A O 1
ATOM 1187 N N . LYS A 1 184 ? -54.662 -16.560 -15.919 1.00 19.15 164 LYS A N 1
ATOM 1188 C CA . LYS A 1 184 ? -53.239 -16.670 -15.609 1.00 19.02 164 LYS A CA 1
ATOM 1189 C C . LYS A 1 184 ? -52.394 -16.778 -16.877 1.00 19.29 164 LYS A C 1
ATOM 1190 O O . LYS A 1 184 ? -51.185 -16.926 -16.807 1.00 20.64 164 LYS A O 1
ATOM 1196 N N . GLY A 1 185 ? -53.068 -16.775 -18.022 1.00 17.81 165 GLY A N 1
ATOM 1197 C CA . GLY A 1 185 ? -52.474 -17.203 -19.305 1.00 17.28 165 GLY A CA 1
ATOM 1198 C C . GLY A 1 185 ? -52.430 -16.075 -20.340 1.00 18.18 165 GLY A C 1
ATOM 1199 O O . GLY A 1 185 ? -51.945 -16.282 -21.453 1.00 18.36 165 GLY A O 1
ATOM 1200 N N . ILE A 1 186 ? -52.859 -14.877 -19.930 1.00 18.54 166 ILE A N 1
ATOM 1201 C CA . ILE A 1 186 ? -52.780 -13.664 -20.809 1.00 18.70 166 ILE A CA 1
ATOM 1202 C C . ILE A 1 186 ? -51.276 -13.406 -21.124 1.00 19.30 166 ILE A C 1
ATOM 1203 O O . ILE A 1 186 ? -50.408 -13.601 -20.258 1.00 17.02 166 ILE A O 1
ATOM 1208 N N . ASP A 1 187 ? -50.946 -13.033 -22.348 1.00 18.71 167 ASP A N 1
ATOM 1209 C CA . ASP A 1 187 ? -49.587 -12.681 -22.702 1.00 20.31 167 ASP A CA 1
ATOM 1210 C C . ASP A 1 187 ? -48.954 -11.796 -21.594 1.00 19.80 167 ASP A C 1
ATOM 1211 O O . ASP A 1 187 ? -49.560 -10.901 -21.131 1.00 20.89 167 ASP A O 1
ATOM 1216 N N . THR A 1 188 ? -47.719 -12.085 -21.244 1.00 18.95 168 THR A N 1
ATOM 1217 C CA . THR A 1 188 ? -46.905 -11.408 -20.230 1.00 19.86 168 THR A CA 1
ATOM 1218 C C . THR A 1 188 ? -47.252 -11.738 -18.748 1.00 20.17 168 THR A C 1
ATOM 1219 O O . THR A 1 188 ? -46.570 -11.253 -17.839 1.00 18.61 168 THR A O 1
ATOM 1223 N N . PHE A 1 189 ? -48.248 -12.626 -18.541 1.00 19.06 169 PHE A N 1
ATOM 1224 C CA . PHE A 1 189 ? -48.651 -12.927 -17.175 1.00 20.16 169 PHE A CA 1
ATOM 1225 C C . PHE A 1 189 ? -47.740 -14.007 -16.535 1.00 20.91 169 PHE A C 1
ATOM 1226 O O . PHE A 1 189 ? -48.045 -14.488 -15.453 1.00 19.39 169 PHE A O 1
ATOM 1234 N N . GLY A 1 190 ? -46.621 -14.355 -17.191 1.00 21.25 170 GLY A N 1
ATOM 1235 C CA . GLY A 1 190 ? -45.634 -15.238 -16.540 1.00 19.75 170 GLY A CA 1
ATOM 1236 C C . GLY A 1 190 ? -44.192 -14.702 -16.610 1.00 19.33 170 GLY A C 1
ATOM 1237 O O . GLY A 1 190 ? -43.311 -15.394 -17.141 1.00 19.74 170 GLY A O 1
ATOM 1238 N N . PRO A 1 191 ? -43.911 -13.557 -16.018 1.00 19.50 171 PRO A N 1
ATOM 1239 C CA . PRO A 1 191 ? -42.452 -13.288 -15.885 1.00 20.31 171 PRO A CA 1
ATOM 1240 C C . PRO A 1 191 ? -41.598 -14.387 -15.204 1.00 19.60 171 PRO A C 1
ATOM 1241 O O . PRO A 1 191 ? -42.038 -14.998 -14.217 1.00 20.21 171 PRO A O 1
ATOM 1245 N N . ILE A 1 192 ? -40.447 -14.672 -15.777 1.00 17.24 172 ILE A N 1
ATOM 1246 C CA . ILE A 1 192 ? -39.501 -15.634 -15.245 1.00 18.59 172 ILE A CA 1
ATOM 1247 C C . ILE A 1 192 ? -38.055 -15.117 -15.284 1.00 19.82 172 ILE A C 1
ATOM 1248 O O . ILE A 1 192 ? -37.680 -14.491 -16.218 1.00 19.37 172 ILE A O 1
ATOM 1253 N N . GLY A 1 193 ? -37.297 -15.411 -14.243 1.00 18.56 173 GLY A N 1
ATOM 1254 C CA . GLY A 1 193 ? -35.949 -14.936 -14.111 1.00 20.04 173 GLY A CA 1
ATOM 1255 C C . GLY A 1 193 ? -35.484 -14.761 -12.698 1.00 21.59 173 GLY A C 1
ATOM 1256 O O . GLY A 1 193 ? -36.175 -15.095 -11.800 1.00 21.65 173 GLY A O 1
ATOM 1257 N N . PRO A 1 194 ? -34.301 -14.209 -12.518 1.00 23.54 174 PRO A N 1
ATOM 1258 C CA . PRO A 1 194 ? -33.505 -13.627 -13.593 1.00 23.31 174 PRO A CA 1
ATOM 1259 C C . PRO A 1 194 ? -32.541 -14.563 -14.293 1.00 23.32 174 PRO A C 1
ATOM 1260 O O . PRO A 1 194 ? -32.041 -14.218 -15.305 1.00 22.30 174 PRO A O 1
ATOM 1264 N N . TRP A 1 195 ? -32.298 -15.712 -13.718 1.00 20.50 175 TRP A N 1
ATOM 1265 C CA . TRP A 1 195 ? -31.462 -16.717 -14.281 1.00 20.43 175 TRP A CA 1
ATOM 1266 C C . TRP A 1 195 ? -31.733 -17.983 -13.555 1.00 20.63 175 TRP A C 1
ATOM 1267 O O . TRP A 1 195 ? -32.497 -17.990 -12.642 1.00 21.02 175 TRP A O 1
ATOM 1278 N N . ILE A 1 196 ? -31.128 -19.062 -13.971 1.00 19.06 176 ILE A N 1
ATOM 1279 C CA . ILE A 1 196 ? -31.422 -20.346 -13.416 1.00 19.73 176 ILE A CA 1
ATOM 1280 C C . ILE A 1 196 ? -30.213 -20.749 -12.497 1.00 22.91 176 ILE A C 1
ATOM 1281 O O . ILE A 1 196 ? -29.055 -20.809 -12.953 1.00 22.88 176 ILE A O 1
ATOM 1286 N N . GLU A 1 197 ? -30.507 -20.966 -11.217 1.00 22.54 177 GLU A N 1
ATOM 1287 C CA . GLU A 1 197 ? -29.460 -21.358 -10.244 1.00 24.16 177 GLU A CA 1
ATOM 1288 C C . GLU A 1 197 ? -29.378 -22.877 -10.250 1.00 23.49 177 GLU A C 1
ATOM 1289 O O . GLU A 1 197 ? -30.316 -23.545 -9.825 1.00 23.21 177 GLU A O 1
ATOM 1295 N N . THR A 1 198 ? -28.269 -23.426 -10.730 1.00 24.10 178 THR A N 1
ATOM 1296 C CA . THR A 1 198 ? -28.156 -24.896 -10.892 1.00 26.43 178 THR A CA 1
ATOM 1297 C C . THR A 1 198 ? -27.558 -25.549 -9.592 1.00 28.62 178 THR A C 1
ATOM 1298 O O . THR A 1 198 ? -27.663 -26.752 -9.387 1.00 28.84 178 THR A O 1
ATOM 1302 N N . ASP A 1 199 ? -26.978 -24.753 -8.711 1.00 30.48 179 ASP A N 1
ATOM 1303 C CA . ASP A 1 199 ? -26.524 -25.335 -7.387 1.00 33.51 179 ASP A CA 1
ATOM 1304 C C . ASP A 1 199 ? -27.769 -25.441 -6.506 1.00 32.89 179 ASP A C 1
ATOM 1305 O O . ASP A 1 199 ? -28.020 -24.608 -5.672 1.00 31.92 179 ASP A O 1
ATOM 1310 N N . ILE A 1 200 ? -28.588 -26.454 -6.727 1.00 35.56 180 ILE A N 1
ATOM 1311 C CA . ILE A 1 200 ? -29.876 -26.473 -6.023 1.00 38.40 180 ILE A CA 1
ATOM 1312 C C . ILE A 1 200 ? -29.785 -26.779 -4.518 1.00 40.10 180 ILE A C 1
ATOM 1313 O O . ILE A 1 200 ? -30.704 -26.452 -3.759 1.00 38.84 180 ILE A O 1
ATOM 1318 N N . ASN A 1 201 ? -28.683 -27.399 -4.099 1.00 41.64 181 ASN A N 1
ATOM 1319 C CA . ASN A 1 201 ? -28.389 -27.542 -2.661 1.00 44.35 181 ASN A CA 1
ATOM 1320 C C . ASN A 1 201 ? -28.114 -26.266 -1.914 1.00 45.01 181 ASN A C 1
ATOM 1321 O O . ASN A 1 201 ? -28.265 -26.223 -0.692 1.00 46.95 181 ASN A O 1
ATOM 1326 N N . SER A 1 202 ? -27.691 -25.228 -2.629 1.00 45.35 182 SER A N 1
ATOM 1327 C CA . SER A 1 202 ? -27.493 -23.912 -2.020 1.00 45.22 182 SER A CA 1
ATOM 1328 C C . SER A 1 202 ? -28.827 -23.271 -1.561 1.00 45.55 182 SER A C 1
ATOM 1329 O O . SER A 1 202 ? -28.815 -22.203 -0.940 1.00 45.99 182 SER A O 1
ATOM 1332 N N . ILE A 1 203 ? -29.945 -23.940 -1.857 1.00 44.41 183 ILE A N 1
ATOM 1333 C CA . ILE A 1 203 ? -31.279 -23.421 -1.589 1.00 43.95 183 ILE A CA 1
ATOM 1334 C C . ILE A 1 203 ? -31.924 -24.317 -0.565 1.00 43.88 183 ILE A C 1
ATOM 1335 O O . ILE A 1 203 ? -32.137 -25.502 -0.806 1.00 44.91 183 ILE A O 1
ATOM 1340 N N . ASP A 1 204 ? -32.245 -23.743 0.588 1.00 43.04 184 ASP A N 1
ATOM 1341 C CA . ASP A 1 204 ? -32.868 -24.500 1.671 1.00 42.62 184 ASP A CA 1
ATOM 1342 C C . ASP A 1 204 ? -34.415 -24.571 1.582 1.00 41.22 184 ASP A C 1
ATOM 1343 O O . ASP A 1 204 ? -35.125 -23.655 1.981 1.00 40.54 184 ASP A O 1
ATOM 1348 N N . LEU A 1 205 ? -34.944 -25.661 1.045 1.00 39.89 185 LEU A N 1
ATOM 1349 C CA . LEU A 1 205 ? -36.398 -25.741 0.823 1.00 40.51 185 LEU A CA 1
ATOM 1350 C C . LEU A 1 205 ? -37.193 -25.782 2.150 1.00 41.25 185 LEU A C 1
ATOM 1351 O O . LEU A 1 205 ? -38.426 -25.555 2.186 1.00 40.42 185 LEU A O 1
ATOM 1356 N N . ASP A 1 206 ? -36.456 -26.024 3.235 1.00 42.00 186 ASP A N 1
ATOM 1357 C CA . ASP A 1 206 ? -36.986 -26.016 4.600 1.00 43.02 186 ASP A CA 1
ATOM 1358 C C . ASP A 1 206 ? -37.050 -24.607 5.194 1.00 42.36 186 ASP A C 1
ATOM 1359 O O . ASP A 1 206 ? -37.665 -24.394 6.250 1.00 43.18 186 ASP A O 1
ATOM 1364 N N . ASN A 1 207 ? -36.386 -23.655 4.541 1.00 40.56 187 ASN A N 1
ATOM 1365 C CA . ASN A 1 207 ? -36.381 -22.276 4.984 1.00 39.75 187 ASN A CA 1
ATOM 1366 C C . ASN A 1 207 ? -35.971 -21.342 3.844 1.00 37.79 187 ASN A C 1
ATOM 1367 O O . ASN A 1 207 ? -34.851 -20.877 3.811 1.00 38.60 187 ASN A O 1
ATOM 1372 N N . LEU A 1 208 ? -36.865 -21.144 2.880 1.00 35.25 188 LEU A N 1
ATOM 1373 C CA . LEU A 1 208 ? -36.659 -20.196 1.801 1.00 33.23 188 LEU A CA 1
ATOM 1374 C C . LEU A 1 208 ? -37.706 -19.072 1.851 1.00 31.72 188 LEU A C 1
ATOM 1375 O O . LEU A 1 208 ? -38.855 -19.318 1.502 1.00 32.47 188 LEU A O 1
ATOM 1380 N N . PRO A 1 209 ? -37.321 -17.862 2.306 1.00 31.87 189 PRO A N 1
ATOM 1381 C CA . PRO A 1 209 ? -38.204 -16.714 2.332 1.00 31.39 189 PRO A CA 1
ATOM 1382 C C . PRO A 1 209 ? -38.504 -16.310 0.872 1.00 30.66 189 PRO A C 1
ATOM 1383 O O . PRO A 1 209 ? -37.624 -16.364 0.045 1.00 31.27 189 PRO A O 1
ATOM 1387 N N . ILE A 1 210 ? -39.743 -16.000 0.527 1.00 29.89 190 ILE A N 1
ATOM 1388 C CA . ILE A 1 210 ? -40.028 -15.526 -0.822 1.00 27.98 190 ILE A CA 1
ATOM 1389 C C . ILE A 1 210 ? -40.792 -14.226 -0.643 1.00 28.47 190 ILE A C 1
ATOM 1390 O O . ILE A 1 210 ? -41.881 -14.244 -0.078 1.00 28.85 190 ILE A O 1
ATOM 1395 N N . LYS A 1 211 ? -40.199 -13.103 -1.047 1.00 27.76 191 LYS A N 1
ATOM 1396 C CA . LYS A 1 211 ? -40.756 -11.814 -0.719 1.00 28.60 191 LYS A CA 1
ATOM 1397 C C . LYS A 1 211 ? -41.110 -11.089 -1.993 1.00 29.76 191 LYS A C 1
ATOM 1398 O O . LYS A 1 211 ? -40.465 -11.345 -3.033 1.00 30.62 191 LYS A O 1
ATOM 1404 N N . ALA A 1 212 ? -42.127 -10.220 -1.936 1.00 29.02 192 ALA A N 1
ATOM 1405 C CA . ALA A 1 212 ? -42.484 -9.387 -3.068 1.00 30.00 192 ALA A CA 1
ATOM 1406 C C . ALA A 1 212 ? -42.771 -7.963 -2.599 1.00 29.98 192 ALA A C 1
ATOM 1407 O O . ALA A 1 212 ? -43.480 -7.752 -1.603 1.00 31.96 192 ALA A O 1
ATOM 1409 N N . ARG A 1 213 ? -42.194 -7.012 -3.305 1.00 29.80 193 ARG A N 1
ATOM 1410 C CA . ARG A 1 213 ? -42.368 -5.606 -3.008 1.00 30.41 193 ARG A CA 1
ATOM 1411 C C . ARG A 1 213 ? -43.066 -4.943 -4.181 1.00 29.52 193 ARG A C 1
ATOM 1412 O O . ARG A 1 213 ? -42.556 -5.012 -5.333 1.00 30.11 193 ARG A O 1
ATOM 1420 N N . LEU A 1 214 ? -44.215 -4.327 -3.886 1.00 28.37 194 LEU A N 1
ATOM 1421 C CA . LEU A 1 214 ? -44.998 -3.608 -4.856 1.00 28.26 194 LEU A CA 1
ATOM 1422 C C . LEU A 1 214 ? -44.778 -2.115 -4.684 1.00 29.66 194 LEU A C 1
ATOM 1423 O O . LEU A 1 214 ? -45.011 -1.567 -3.599 1.00 29.55 194 LEU A O 1
ATOM 1428 N N . THR A 1 215 ? -44.357 -1.466 -5.764 1.00 30.10 195 THR A N 1
ATOM 1429 C CA . THR A 1 215 ? -44.262 -0.032 -5.747 1.00 31.70 195 THR A CA 1
ATOM 1430 C C . THR A 1 215 ? -45.552 0.503 -6.384 1.00 32.85 195 THR A C 1
ATOM 1431 O O . THR A 1 215 ? -45.822 0.248 -7.556 1.00 31.04 195 THR A O 1
ATOM 1435 N N . HIS A 1 216 ? -46.329 1.266 -5.612 1.00 34.39 196 HIS A N 1
ATOM 1436 C CA . HIS A 1 216 ? -47.578 1.873 -6.093 1.00 36.68 196 HIS A CA 1
ATOM 1437 C C . HIS A 1 216 ? -47.559 3.334 -5.626 1.00 39.14 196 HIS A C 1
ATOM 1438 O O . HIS A 1 216 ? -47.266 3.613 -4.453 1.00 38.53 196 HIS A O 1
ATOM 1445 N N . ASP A 1 217 ? -47.826 4.241 -6.555 1.00 41.99 197 ASP A N 1
ATOM 1446 C CA . ASP A 1 217 ? -47.810 5.693 -6.255 1.00 45.26 197 ASP A CA 1
ATOM 1447 C C . ASP A 1 217 ? -46.469 6.089 -5.667 1.00 45.50 197 ASP A C 1
ATOM 1448 O O . ASP A 1 217 ? -46.427 6.731 -4.636 1.00 46.36 197 ASP A O 1
ATOM 1453 N N . GLY A 1 218 ? -45.392 5.603 -6.276 1.00 46.53 198 GLY A N 1
ATOM 1454 C CA . GLY A 1 218 ? -44.022 5.849 -5.822 1.00 46.61 198 GLY A CA 1
ATOM 1455 C C . GLY A 1 218 ? -43.607 5.299 -4.460 1.00 46.57 198 GLY A C 1
ATOM 1456 O O . GLY A 1 218 ? -42.452 5.452 -4.068 1.00 47.40 198 GLY A O 1
ATOM 1457 N N . GLU A 1 219 ? -44.537 4.687 -3.730 1.00 45.69 199 GLU A N 1
ATOM 1458 C CA . GLU A 1 219 ? -44.255 4.059 -2.452 1.00 45.05 199 GLU A CA 1
ATOM 1459 C C . GLU A 1 219 ? -44.142 2.537 -2.636 1.00 43.52 199 GLU A C 1
ATOM 1460 O O . GLU A 1 219 ? -44.951 1.911 -3.326 1.00 42.50 199 GLU A O 1
ATOM 1466 N N . THR A 1 220 ? -43.135 1.964 -2.001 1.00 42.33 200 THR A N 1
ATOM 1467 C CA . THR A 1 220 ? -42.843 0.535 -2.120 1.00 40.87 200 THR A CA 1
ATOM 1468 C C . THR A 1 220 ? -43.183 -0.134 -0.820 1.00 40.76 200 THR A C 1
ATOM 1469 O O . THR A 1 220 ? -42.722 0.328 0.233 1.00 41.30 200 THR A O 1
ATOM 1473 N N . GLN A 1 221 ? -43.988 -1.205 -0.881 1.00 39.01 201 GLN A N 1
ATOM 1474 C CA . GLN A 1 221 ? -44.387 -2.000 0.308 1.00 38.01 201 GLN A CA 1
ATOM 1475 C C . GLN A 1 221 ? -44.232 -3.536 0.137 1.00 36.31 201 GLN A C 1
ATOM 1476 O O . GLN A 1 221 ? -44.385 -4.058 -0.944 1.00 35.02 201 GLN A O 1
ATOM 1482 N N . LEU A 1 222 ? -44.019 -4.244 1.244 1.00 36.54 202 LEU A N 1
ATOM 1483 C CA . LEU A 1 222 ? -43.901 -5.706 1.253 1.00 34.90 202 LEU A CA 1
ATOM 1484 C C . LEU A 1 222 ? -45.289 -6.270 1.220 1.00 34.51 202 LEU A C 1
ATOM 1485 O O . LEU A 1 222 ? -46.065 -6.090 2.153 1.00 35.00 202 LEU A O 1
ATOM 1490 N N . LYS A 1 223 ? -45.631 -6.957 0.143 1.00 32.20 203 LYS A N 1
ATOM 1491 C CA . LYS A 1 223 ? -47.007 -7.372 -0.085 1.00 32.12 203 LYS A CA 1
ATOM 1492 C C . LYS A 1 223 ? -47.104 -8.881 -0.261 1.00 30.30 203 LYS A C 1
ATOM 1493 O O . LYS A 1 223 ? -48.187 -9.440 -0.429 1.00 31.51 203 LYS A O 1
ATOM 1499 N N . GLN A 1 224 ? -45.965 -9.533 -0.110 1.00 29.94 204 GLN A N 1
ATOM 1500 C CA . GLN A 1 224 ? -45.851 -10.973 0.050 1.00 29.93 204 GLN A CA 1
ATOM 1501 C C . GLN A 1 224 ? -44.620 -11.353 0.857 1.00 30.12 204 GLN A C 1
ATOM 1502 O O . GLN A 1 224 ? -43.564 -10.880 0.615 1.00 30.17 204 GLN A O 1
ATOM 1508 N N . ASP A 1 225 ? -44.806 -12.249 1.799 1.00 30.35 205 ASP A N 1
ATOM 1509 C CA . ASP A 1 225 ? -43.784 -12.613 2.726 1.00 33.48 205 ASP A CA 1
ATOM 1510 C C . ASP A 1 225 ? -44.047 -14.046 3.142 1.00 33.44 205 ASP A C 1
ATOM 1511 O O . ASP A 1 225 ? -44.601 -14.298 4.183 1.00 34.19 205 ASP A O 1
ATOM 1516 N N . SER A 1 226 ? -43.652 -14.966 2.289 1.00 31.73 206 SER A N 1
ATOM 1517 C CA . SER A 1 226 ? -43.941 -16.365 2.434 1.00 31.02 206 SER A CA 1
ATOM 1518 C C . SER A 1 226 ? -42.656 -17.182 2.566 1.00 30.37 206 SER A C 1
ATOM 1519 O O . SER A 1 226 ? -41.590 -16.652 2.536 1.00 29.05 206 SER A O 1
ATOM 1522 N N . ASN A 1 227 ? -42.785 -18.476 2.735 1.00 30.55 207 ASN A N 1
ATOM 1523 C CA . ASN A 1 227 ? -41.623 -19.323 2.850 1.00 32.91 207 ASN A CA 1
ATOM 1524 C C . ASN A 1 227 ? -41.894 -20.655 2.222 1.00 33.16 207 ASN A C 1
ATOM 1525 O O . ASN A 1 227 ? -42.956 -21.154 2.361 1.00 34.99 207 ASN A O 1
ATOM 1530 N N . SER A 1 228 ? -40.932 -21.214 1.509 1.00 34.15 208 SER A N 1
ATOM 1531 C CA . SER A 1 228 ? -41.120 -22.529 0.869 1.00 34.61 208 SER A CA 1
ATOM 1532 C C . SER A 1 228 ? -41.474 -23.641 1.840 1.00 35.19 208 SER A C 1
ATOM 1533 O O . SER A 1 228 ? -41.936 -24.701 1.449 1.00 34.76 208 SER A O 1
ATOM 1536 N N . ASN A 1 229 ? -41.202 -23.428 3.120 1.00 36.04 209 ASN A N 1
ATOM 1537 C CA . ASN A 1 229 ? -41.583 -24.413 4.103 1.00 36.51 209 ASN A CA 1
ATOM 1538 C C . ASN A 1 229 ? -43.077 -24.382 4.426 1.00 35.39 209 ASN A C 1
ATOM 1539 O O . ASN A 1 229 ? -43.533 -25.193 5.210 1.00 36.10 209 ASN A O 1
ATOM 1544 N N . GLN A 1 230 ? -43.849 -23.450 3.833 1.00 34.51 210 GLN A N 1
ATOM 1545 C CA . GLN A 1 230 ? -45.314 -23.504 3.859 1.00 33.35 210 GLN A CA 1
ATOM 1546 C C . GLN A 1 230 ? -45.906 -24.466 2.787 1.00 33.03 210 GLN A C 1
ATOM 1547 O O . GLN A 1 230 ? -47.122 -24.636 2.703 1.00 33.33 210 GLN A O 1
ATOM 1553 N N . MET A 1 231 ? -45.070 -25.022 1.910 1.00 31.09 211 MET A N 1
ATOM 1554 C CA . MET A 1 231 ? -45.577 -25.886 0.836 1.00 30.74 211 MET A CA 1
ATOM 1555 C C . MET A 1 231 ? -46.273 -27.122 1.385 1.00 30.03 211 MET A C 1
ATOM 1556 O O . MET A 1 231 ? -45.754 -27.752 2.270 1.00 30.96 211 MET A O 1
ATOM 1561 N N . ILE A 1 232 ? -47.406 -27.488 0.812 1.00 29.22 212 ILE A N 1
ATOM 1562 C CA . ILE A 1 232 ? -48.094 -28.699 1.192 1.00 28.00 212 ILE A CA 1
ATOM 1563 C C . ILE A 1 232 ? -47.507 -29.938 0.515 1.00 28.99 212 ILE A C 1
ATOM 1564 O O . ILE A 1 232 ? -47.209 -30.965 1.174 1.00 26.48 212 ILE A O 1
ATOM 1569 N N . MET A 1 233 ? -47.359 -29.881 -0.817 1.00 29.21 213 MET A N 1
ATOM 1570 C CA . MET A 1 233 ? -46.560 -30.899 -1.517 1.00 28.35 213 MET A CA 1
ATOM 1571 C C . MET A 1 233 ? -45.183 -30.333 -1.645 1.00 27.50 213 MET A C 1
ATOM 1572 O O . MET A 1 233 ? -45.014 -29.202 -2.160 1.00 27.15 213 MET A O 1
ATOM 1577 N N . LYS A 1 234 ? -44.211 -31.060 -1.079 1.00 25.67 214 LYS A N 1
ATOM 1578 C CA A LYS A 1 234 ? -42.802 -30.721 -1.168 0.50 26.23 214 LYS A CA 1
ATOM 1579 C CA B LYS A 1 234 ? -42.815 -30.669 -1.174 0.50 25.94 214 LYS A CA 1
ATOM 1580 C C . LYS A 1 234 ? -42.325 -30.976 -2.576 1.00 25.38 214 LYS A C 1
ATOM 1581 O O . LYS A 1 234 ? -43.027 -31.643 -3.348 1.00 25.07 214 LYS A O 1
ATOM 1592 N N . MET A 1 235 ? -41.102 -30.534 -2.865 1.00 26.15 215 MET A N 1
ATOM 1593 C CA . MET A 1 235 ? -40.574 -30.560 -4.210 1.00 27.92 215 MET A CA 1
ATOM 1594 C C . MET A 1 235 ? -40.685 -31.942 -4.895 1.00 26.79 215 MET A C 1
ATOM 1595 O O . MET A 1 235 ? -41.124 -32.072 -6.040 1.00 26.39 215 MET A O 1
ATOM 1600 N N . GLY A 1 236 ? -40.292 -32.982 -4.178 1.00 27.23 216 GLY A N 1
ATOM 1601 C CA . GLY A 1 236 ? -40.217 -34.301 -4.788 1.00 23.96 216 GLY A CA 1
ATOM 1602 C C . GLY A 1 236 ? -41.603 -34.792 -5.081 1.00 23.84 216 GLY A C 1
ATOM 1603 O O . GLY A 1 236 ? -41.831 -35.429 -6.089 1.00 23.68 216 GLY A O 1
ATOM 1604 N N . GLU A 1 237 ? -42.553 -34.475 -4.226 1.00 21.98 217 GLU A N 1
ATOM 1605 C CA . GLU A 1 237 ? -43.901 -34.951 -4.441 1.00 21.99 217 GLU A CA 1
ATOM 1606 C C . GLU A 1 237 ? -44.547 -34.169 -5.632 1.00 21.86 217 GLU A C 1
ATOM 1607 O O . GLU A 1 237 ? -45.303 -34.743 -6.400 1.00 21.19 217 GLU A O 1
ATOM 1613 N N . ILE A 1 238 ? -44.252 -32.876 -5.742 1.00 21.60 218 ILE A N 1
ATOM 1614 C CA . ILE A 1 238 ? -44.756 -32.109 -6.923 1.00 20.79 218 ILE A CA 1
ATOM 1615 C C . ILE A 1 238 ? -44.288 -32.779 -8.232 1.00 21.50 218 ILE A C 1
ATOM 1616 O O . ILE A 1 238 ? -45.074 -33.049 -9.141 1.00 19.89 218 ILE A O 1
ATOM 1621 N N . ILE A 1 239 ? -43.004 -33.039 -8.345 1.00 20.47 219 ILE A N 1
ATOM 1622 C CA . ILE A 1 239 ? -42.465 -33.666 -9.543 1.00 21.96 219 ILE A CA 1
ATOM 1623 C C . ILE A 1 239 ? -43.042 -35.068 -9.862 1.00 21.31 219 ILE A C 1
ATOM 1624 O O . ILE A 1 239 ? -43.350 -35.370 -10.975 1.00 20.01 219 ILE A O 1
ATOM 1629 N N . GLU A 1 240 ? -43.231 -35.874 -8.843 1.00 21.53 220 GLU A N 1
ATOM 1630 C CA . GLU A 1 240 ? -43.849 -37.169 -8.996 1.00 22.48 220 GLU A CA 1
ATOM 1631 C C . GLU A 1 240 ? -45.306 -37.075 -9.458 1.00 22.35 220 GLU A C 1
ATOM 1632 O O . GLU A 1 240 ? -45.757 -37.790 -10.328 1.00 21.55 220 GLU A O 1
ATOM 1638 N N . PHE A 1 241 ? -46.025 -36.161 -8.835 1.00 21.34 221 PHE A N 1
ATOM 1639 C CA . PHE A 1 241 ? -47.412 -35.883 -9.164 1.00 21.87 221 PHE A CA 1
ATOM 1640 C C . PHE A 1 241 ? -47.614 -35.441 -10.623 1.00 19.50 221 PHE A C 1
ATOM 1641 O O . PHE A 1 241 ? -48.412 -35.934 -11.317 1.00 20.33 221 PHE A O 1
ATOM 1649 N N . ILE A 1 242 ? -46.811 -34.509 -11.052 1.00 21.08 222 ILE A N 1
ATOM 1650 C CA . ILE A 1 242 ? -46.877 -34.014 -12.395 1.00 19.11 222 ILE A CA 1
ATOM 1651 C C . ILE A 1 242 ? -46.476 -35.086 -13.392 1.00 21.21 222 I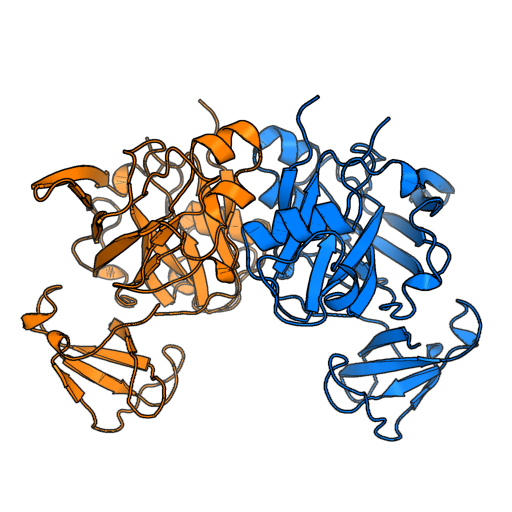LE A C 1
ATOM 1652 O O . ILE A 1 242 ? -47.217 -35.380 -14.256 1.00 21.31 222 ILE A O 1
ATOM 1657 N N . THR A 1 243 ? -45.300 -35.661 -13.219 1.00 20.33 223 THR A N 1
ATOM 1658 C CA . THR A 1 243 ? -44.774 -36.613 -14.153 1.00 20.22 223 THR A CA 1
ATOM 1659 C C . THR A 1 243 ? -45.491 -37.957 -14.167 1.00 20.16 223 THR A C 1
ATOM 1660 O O . THR A 1 243 ? -45.278 -38.740 -15.021 1.00 21.57 223 THR A O 1
ATOM 1664 N N . ALA A 1 244 ? -46.366 -38.202 -13.226 1.00 21.28 224 ALA A N 1
ATOM 1665 C CA . ALA A 1 244 ? -47.232 -39.358 -13.290 1.00 22.39 224 ALA A CA 1
ATOM 1666 C C . ALA A 1 244 ? -48.321 -39.223 -14.360 1.00 23.88 224 ALA A C 1
ATOM 1667 O O . ALA A 1 244 ? -48.891 -40.191 -14.777 1.00 22.76 224 ALA A O 1
ATOM 1669 N N . SER A 1 245 ? -48.606 -37.991 -14.738 1.00 21.13 225 SER A N 1
ATOM 1670 C CA . SER A 1 245 ? -49.637 -37.696 -15.699 1.00 23.11 225 SER A CA 1
ATOM 1671 C C . SER A 1 245 ? -49.069 -37.229 -17.056 1.00 21.33 225 SER A C 1
ATOM 1672 O O . SER A 1 245 ? -49.539 -37.613 -18.053 1.00 22.33 225 SER A O 1
ATOM 1675 N N . MET A 1 246 ? -48.042 -36.404 -17.007 1.00 21.33 226 MET A N 1
ATOM 1676 C CA . MET A 1 246 ? -47.487 -35.672 -18.115 1.00 21.36 226 MET A CA 1
ATOM 1677 C C . MET A 1 246 ? -45.993 -35.854 -18.291 1.00 19.76 226 MET A C 1
ATOM 1678 O O . MET A 1 246 ? -45.291 -35.680 -17.371 1.00 20.87 226 MET A O 1
ATOM 1683 N N . THR A 1 247 ? -45.529 -36.099 -19.504 1.00 20.56 227 THR A N 1
ATOM 1684 C CA . THR A 1 247 ? -44.118 -36.046 -19.798 1.00 21.01 227 THR A CA 1
ATOM 1685 C C . THR A 1 247 ? -43.630 -34.613 -19.669 1.00 21.58 227 THR A C 1
ATOM 1686 O O . THR A 1 247 ? -44.250 -33.723 -20.165 1.00 21.36 227 THR A O 1
ATOM 1690 N N . LEU A 1 248 ? -42.510 -34.424 -19.010 1.00 19.53 228 LEU A N 1
ATOM 1691 C CA . LEU A 1 248 ? -41.850 -33.148 -18.963 1.00 20.81 228 LEU A CA 1
ATOM 1692 C C . LEU A 1 248 ? -40.575 -33.129 -19.823 1.00 21.98 228 LEU A C 1
ATOM 1693 O O . LEU A 1 248 ? -39.920 -34.114 -19.927 1.00 23.68 228 LEU A O 1
ATOM 1698 N N . LEU A 1 249 ? -40.267 -31.989 -20.416 1.00 22.02 229 LEU A N 1
ATOM 1699 C CA . LEU A 1 249 ? -39.162 -31.844 -21.344 1.00 22.50 229 LEU A CA 1
ATOM 1700 C C . LEU A 1 249 ? -38.137 -30.841 -20.807 1.00 23.08 229 LEU A C 1
ATOM 1701 O O . LEU A 1 249 ? -38.496 -29.975 -20.013 1.00 22.29 229 LEU A O 1
ATOM 1706 N N . PRO A 1 250 ? -36.850 -30.927 -21.256 1.00 22.85 230 PRO A N 1
ATOM 1707 C CA . PRO A 1 250 ? -35.891 -29.870 -20.886 1.00 22.59 230 PRO A CA 1
ATOM 1708 C C . PRO A 1 250 ? -36.383 -28.463 -21.204 1.00 21.67 230 PRO A C 1
ATOM 1709 O O . PRO A 1 250 ? -36.874 -28.189 -22.314 1.00 21.16 230 PRO A O 1
ATOM 1713 N N . GLY A 1 251 ? -36.258 -27.579 -20.223 1.00 19.63 231 GLY A N 1
ATOM 1714 C CA . GLY A 1 251 ? -36.716 -26.226 -20.422 1.00 20.25 231 GLY A CA 1
ATOM 1715 C C . GLY A 1 251 ? -38.112 -26.002 -19.837 1.00 19.55 231 GLY A C 1
ATOM 1716 O O . GLY A 1 251 ? -38.447 -24.851 -19.549 1.00 21.08 231 GLY A O 1
ATOM 1717 N N . ASP A 1 252 ? -38.884 -27.056 -19.680 1.00 19.34 232 ASP A N 1
ATOM 1718 C CA . ASP A 1 252 ? -40.248 -26.935 -19.077 1.00 18.76 232 ASP A CA 1
ATOM 1719 C C . ASP A 1 252 ? -40.127 -26.340 -17.640 1.00 19.43 232 ASP A C 1
ATOM 1720 O O . ASP A 1 252 ? -39.155 -26.600 -16.913 1.00 18.31 232 ASP A O 1
ATOM 1725 N N . VAL A 1 253 ? -41.132 -25.577 -17.208 1.00 17.27 233 VAL A N 1
ATOM 1726 C CA . VAL A 1 253 ? -40.974 -24.856 -15.966 1.00 18.11 233 VAL A CA 1
ATOM 1727 C C . VAL A 1 253 ? -42.093 -25.287 -15.005 1.00 18.17 233 VAL A C 1
ATOM 1728 O O . VAL A 1 253 ? -43.254 -25.445 -15.454 1.00 17.26 233 VAL A O 1
ATOM 1732 N N . ILE A 1 254 ? -41.764 -25.498 -13.715 1.00 17.55 234 ILE A N 1
ATOM 1733 C CA . ILE A 1 254 ? -42.841 -25.808 -12.735 1.00 18.69 234 ILE A CA 1
ATOM 1734 C C . ILE A 1 254 ? -42.918 -24.647 -11.769 1.00 19.99 234 ILE A C 1
ATOM 1735 O O . ILE A 1 254 ? -41.923 -24.285 -11.158 1.00 21.88 234 ILE A O 1
ATOM 1740 N N . ALA A 1 255 ? -44.129 -24.098 -11.592 1.00 19.95 235 ALA A N 1
ATOM 1741 C CA . ALA A 1 255 ? -44.298 -23.021 -10.647 1.00 20.52 235 ALA A CA 1
ATOM 1742 C C . ALA A 1 255 ? -44.859 -23.691 -9.371 1.00 21.04 235 ALA A C 1
ATOM 1743 O O . ALA A 1 255 ? -45.946 -24.277 -9.435 1.00 18.92 235 ALA A O 1
ATOM 1745 N N . THR A 1 256 ? -44.090 -23.677 -8.291 1.00 20.15 236 THR A N 1
ATOM 1746 C CA . THR A 1 256 ? -44.364 -24.559 -7.106 1.00 21.25 236 THR A CA 1
ATOM 1747 C C . THR A 1 256 ? -45.347 -23.956 -6.066 1.00 22.83 236 THR A C 1
ATOM 1748 O O . THR A 1 256 ? -45.646 -24.580 -5.012 1.00 24.57 236 THR A O 1
ATOM 1752 N N . GLY A 1 257 ? -45.807 -22.734 -6.292 1.00 21.94 237 GLY A N 1
ATOM 1753 C CA . GLY A 1 257 ? -46.952 -22.228 -5.540 1.00 22.67 237 GLY A CA 1
ATOM 1754 C C . GLY A 1 257 ? -46.668 -20.975 -4.738 1.00 23.03 237 GLY A C 1
ATOM 1755 O O . GLY A 1 257 ? -45.533 -20.452 -4.738 1.00 23.73 237 GLY A O 1
ATOM 1756 N N . SER A 1 258 ? -47.728 -20.470 -4.087 1.00 22.92 238 SER A N 1
ATOM 1757 C CA . SER A 1 258 ? -47.675 -19.224 -3.312 1.00 23.61 238 SER A CA 1
ATOM 1758 C C . SER A 1 258 ? -48.960 -19.115 -2.492 1.00 24.17 238 SER A C 1
ATOM 1759 O O . SER A 1 258 ? -49.935 -19.812 -2.781 1.00 23.93 238 SER A O 1
ATOM 1762 N N . PRO A 1 259 ? -48.997 -18.171 -1.536 1.00 27.19 239 PRO A N 1
ATOM 1763 C CA . PRO A 1 259 ? -50.301 -17.839 -0.908 1.00 29.16 239 PRO A CA 1
ATOM 1764 C C . PRO A 1 259 ? -51.201 -17.420 -2.031 1.00 30.53 239 PRO A C 1
ATOM 1765 O O . PRO A 1 259 ? -50.720 -16.805 -2.989 1.00 31.57 239 PRO A O 1
ATOM 1769 N N . ALA A 1 260 ? -52.488 -17.728 -1.922 1.00 32.02 240 ALA A N 1
ATOM 1770 C CA . ALA A 1 260 ? -53.500 -17.502 -2.951 1.00 32.78 240 ALA A CA 1
ATOM 1771 C C . ALA A 1 260 ? -54.076 -16.066 -3.060 1.00 34.52 240 ALA A C 1
ATOM 1772 O O . ALA A 1 260 ? -54.989 -15.817 -3.878 1.00 34.84 240 ALA A O 1
ATOM 1774 N N . GLY A 1 261 ? -53.562 -15.142 -2.267 1.00 33.33 241 GLY A N 1
ATOM 1775 C CA . GLY A 1 261 ? -54.008 -13.758 -2.362 1.00 34.01 241 GLY A CA 1
ATOM 1776 C C . GLY A 1 261 ? -52.963 -12.759 -1.956 1.00 33.79 241 GLY A C 1
ATOM 1777 O O . GLY A 1 261 ? -52.467 -12.799 -0.822 1.00 36.29 241 GLY A O 1
ATOM 1778 N N . THR A 1 262 ? -52.600 -11.863 -2.855 1.00 32.06 242 THR A N 1
ATOM 1779 C CA . THR A 1 262 ? -51.604 -10.873 -2.501 1.00 32.90 242 THR A CA 1
ATOM 1780 C C . THR A 1 262 ? -52.084 -9.404 -2.532 1.00 33.92 242 THR A C 1
ATOM 1781 O O . THR A 1 262 ? -52.559 -8.914 -1.535 1.00 34.50 242 THR A O 1
ATOM 1785 N N . GLU A 1 263 ? -51.979 -8.728 -3.661 1.00 33.33 243 GLU A N 1
ATOM 1786 C CA . GLU A 1 263 ? -52.413 -7.337 -3.769 1.00 33.58 243 GLU A CA 1
ATOM 1787 C C . GLU A 1 263 ? -52.589 -6.991 -5.256 1.00 32.53 243 GLU A C 1
ATOM 1788 O O . GLU A 1 263 ? -51.721 -7.315 -6.088 1.00 31.73 243 GLU A O 1
ATOM 1794 N N . ALA A 1 264 ? -53.669 -6.302 -5.613 1.00 30.51 244 ALA A N 1
ATOM 1795 C CA . ALA A 1 264 ? -53.842 -5.929 -7.018 1.00 29.99 244 ALA A CA 1
ATOM 1796 C C . ALA A 1 264 ? -52.800 -4.914 -7.522 1.00 29.74 244 ALA A C 1
ATOM 1797 O O . ALA A 1 264 ? -52.310 -4.056 -6.776 1.00 29.77 244 ALA A O 1
ATOM 1799 N N . MET A 1 265 ? -52.472 -5.031 -8.798 1.00 27.87 245 MET A N 1
ATOM 1800 C CA . MET A 1 265 ? -51.463 -4.208 -9.425 1.00 29.03 245 MET A CA 1
ATOM 1801 C C . MET A 1 265 ? -52.193 -3.429 -10.488 1.00 29.16 245 MET A C 1
ATOM 1802 O O . MET A 1 265 ? -53.097 -3.980 -11.139 1.00 29.62 245 MET A O 1
ATOM 1807 N N . VAL A 1 266 ? -51.768 -2.182 -10.714 1.00 30.35 246 VAL A N 1
ATOM 1808 C CA . VAL A 1 266 ? -52.330 -1.326 -11.740 1.00 30.03 246 VAL A CA 1
ATOM 1809 C C . VAL A 1 266 ? -51.262 -0.641 -12.591 1.00 29.68 246 VAL A C 1
ATOM 1810 O O . VAL A 1 266 ? -50.063 -0.641 -12.268 1.00 28.16 246 VAL A O 1
ATOM 1814 N N . ASP A 1 267 ? -51.711 -0.028 -13.682 1.00 29.46 247 ASP A N 1
ATOM 1815 C CA . ASP A 1 267 ? -50.804 0.629 -14.622 1.00 31.05 247 ASP A CA 1
ATOM 1816 C C . ASP A 1 267 ? -49.920 1.593 -13.854 1.00 30.32 247 ASP A C 1
ATOM 1817 O O . ASP A 1 267 ? -50.410 2.279 -12.995 1.00 29.73 247 ASP A O 1
ATOM 1822 N N . GLY A 1 268 ? -48.606 1.589 -14.110 1.00 31.05 248 GLY A N 1
ATOM 1823 C CA . GLY A 1 268 ? -47.659 2.396 -13.298 1.00 30.01 248 GLY A CA 1
ATOM 1824 C C . GLY A 1 268 ? -46.900 1.724 -12.159 1.00 30.75 248 GLY A C 1
ATOM 1825 O O . GLY A 1 268 ? -45.826 2.210 -11.771 1.00 29.87 248 GLY A O 1
ATOM 1826 N N . ASP A 1 269 ? -47.461 0.655 -11.572 1.00 28.95 249 ASP A N 1
ATOM 1827 C CA . ASP A 1 269 ? -46.823 -0.039 -10.465 1.00 28.88 249 ASP A CA 1
ATOM 1828 C C . ASP A 1 269 ? -45.561 -0.706 -10.963 1.00 28.82 249 ASP A C 1
ATOM 1829 O O . ASP A 1 269 ? -45.298 -0.805 -12.190 1.00 26.66 249 ASP A O 1
ATOM 1834 N N . TYR A 1 270 ? -44.800 -1.205 -9.993 1.00 28.85 250 TYR A N 1
ATOM 1835 C CA . TYR A 1 270 ? -43.658 -2.013 -10.301 1.00 27.31 250 TYR A CA 1
ATOM 1836 C C . TYR A 1 270 ? -43.697 -3.126 -9.278 1.00 27.04 250 TYR A C 1
ATOM 1837 O O . TYR A 1 270 ? -43.975 -2.877 -8.120 1.00 28.63 250 TYR A O 1
ATOM 1846 N N . ILE A 1 271 ? -43.395 -4.348 -9.706 1.00 24.95 251 ILE A N 1
ATOM 1847 C CA . ILE A 1 271 ? -43.410 -5.505 -8.816 1.00 24.57 251 ILE A CA 1
ATOM 1848 C C . ILE A 1 271 ? -42.063 -6.254 -8.828 1.00 24.46 251 ILE A C 1
ATOM 1849 O O . ILE A 1 271 ? -41.522 -6.537 -9.880 1.00 24.35 251 ILE A O 1
ATOM 1854 N N . GLU A 1 272 ? -41.523 -6.556 -7.660 1.00 24.95 252 GLU A N 1
ATOM 1855 C CA . GLU A 1 272 ? -40.241 -7.220 -7.614 1.00 26.80 252 GLU A CA 1
ATOM 1856 C C . GLU A 1 272 ? -40.329 -8.408 -6.672 1.00 27.22 252 GLU A C 1
ATOM 1857 O O . GLU A 1 272 ? -40.569 -8.238 -5.455 1.00 26.90 252 GLU A O 1
ATOM 1863 N N . ILE A 1 273 ? -40.068 -9.602 -7.207 1.00 25.06 253 ILE A N 1
ATOM 1864 C CA . ILE A 1 273 ? -40.056 -10.759 -6.345 1.00 25.38 253 ILE A CA 1
ATOM 1865 C C . ILE A 1 273 ? -38.605 -10.993 -5.933 1.00 25.99 253 ILE A C 1
ATOM 1866 O O . ILE A 1 273 ? -37.701 -10.931 -6.792 1.00 25.21 253 ILE A O 1
ATOM 1871 N N . GLU A 1 274 ? -38.373 -11.364 -4.681 1.00 25.36 254 GLU A N 1
ATOM 1872 C CA . GLU A 1 274 ? -37.012 -11.693 -4.280 1.00 27.05 254 GLU A CA 1
ATOM 1873 C C . GLU A 1 274 ? -36.940 -13.076 -3.662 1.00 26.36 254 GLU A C 1
ATOM 1874 O O . GLU A 1 274 ? -37.697 -13.369 -2.773 1.00 27.43 254 GLU A O 1
ATOM 1880 N N . ILE A 1 275 ? -36.019 -13.921 -4.134 1.00 25.26 255 ILE A N 1
ATOM 1881 C CA . ILE A 1 275 ? -35.757 -15.195 -3.492 1.00 25.17 255 ILE A CA 1
ATOM 1882 C C . ILE A 1 275 ? -34.238 -15.263 -3.193 1.00 26.23 255 ILE A C 1
ATOM 1883 O O . ILE A 1 275 ? -33.455 -15.334 -4.112 1.00 26.82 255 ILE A O 1
ATOM 1888 N N . PRO A 1 276 ? -33.819 -15.184 -1.902 1.00 28.87 256 PRO A N 1
ATOM 1889 C CA . PRO A 1 276 ? -32.367 -15.190 -1.575 1.00 29.26 256 PRO A CA 1
ATOM 1890 C C . PRO A 1 276 ? -31.699 -16.446 -2.110 1.00 29.29 256 PRO A C 1
ATOM 1891 O O . PRO A 1 276 ? -32.290 -17.545 -2.064 1.00 29.56 256 PRO A O 1
ATOM 1895 N N . GLY A 1 277 ? -30.527 -16.307 -2.697 1.00 28.77 257 GLY A N 1
ATOM 1896 C CA . GLY A 1 277 ? -29.917 -17.470 -3.341 1.00 29.48 257 GLY A CA 1
ATOM 1897 C C . GLY A 1 277 ? -30.144 -17.530 -4.848 1.00 27.72 257 GLY A C 1
ATOM 1898 O O . GLY A 1 277 ? -29.355 -18.155 -5.584 1.00 29.16 257 GLY A O 1
ATOM 1899 N N . ILE A 1 278 ? -31.215 -16.876 -5.307 1.00 26.70 258 ILE A N 1
ATOM 1900 C CA . ILE A 1 278 ? -31.484 -16.752 -6.731 1.00 26.54 258 ILE A CA 1
ATOM 1901 C C . ILE A 1 278 ? -31.285 -15.289 -7.085 1.00 25.98 258 ILE A C 1
ATOM 1902 O O . ILE A 1 278 ? -30.379 -14.956 -7.839 1.00 26.37 258 ILE A O 1
ATOM 1907 N N . GLY A 1 279 ? -32.103 -14.396 -6.525 1.00 26.05 259 GLY A N 1
ATOM 1908 C CA . GLY A 1 279 ? -31.991 -12.985 -6.874 1.00 26.67 259 GLY A CA 1
ATOM 1909 C C . GLY A 1 279 ? -33.314 -12.282 -6.895 1.00 26.01 259 GLY A C 1
ATOM 1910 O O . GLY A 1 279 ? -34.169 -12.577 -6.080 1.00 27.18 259 GLY A O 1
ATOM 1911 N N . LYS A 1 280 ? -33.495 -11.379 -7.848 1.00 25.05 260 LYS A N 1
ATOM 1912 C CA . LYS A 1 280 ? -34.726 -10.575 -7.884 1.00 25.71 260 LYS A CA 1
ATOM 1913 C C . LYS A 1 280 ? -35.328 -10.580 -9.276 1.00 24.62 260 LYS A C 1
ATOM 1914 O O . LYS A 1 280 ? -34.603 -10.537 -10.256 1.00 24.09 260 LYS A O 1
ATOM 1920 N N . LEU A 1 281 ? -36.640 -10.648 -9.349 1.00 22.78 261 LEU A N 1
ATOM 1921 C CA . LEU A 1 281 ? -37.376 -10.583 -10.598 1.00 23.83 261 LEU A CA 1
ATOM 1922 C C . LEU A 1 281 ? -38.319 -9.390 -10.538 1.00 23.91 261 LEU A C 1
ATOM 1923 O O . LEU A 1 281 ? -39.351 -9.449 -9.831 1.00 24.45 261 LEU A O 1
ATOM 1928 N N . GLY A 1 282 ? -37.971 -8.301 -11.256 1.00 24.45 262 GLY A N 1
ATOM 1929 C CA . GLY A 1 282 ? -38.751 -7.023 -11.220 1.00 23.40 262 GLY A CA 1
ATOM 1930 C C . GLY A 1 282 ? -39.425 -6.807 -12.567 1.00 22.93 262 GLY A C 1
ATOM 1931 O O . GLY A 1 282 ? -38.825 -7.105 -13.607 1.00 23.22 262 GLY A O 1
ATOM 1932 N N . ASN A 1 283 ? -40.670 -6.311 -12.560 1.00 22.03 263 ASN A N 1
ATOM 1933 C CA . ASN A 1 283 ? -41.370 -5.969 -13.803 1.00 22.94 263 ASN A CA 1
ATOM 1934 C C . ASN A 1 283 ? -42.249 -4.748 -13.589 1.00 23.46 263 ASN A C 1
ATOM 1935 O O . ASN A 1 283 ? -42.971 -4.644 -12.576 1.00 22.53 263 ASN A O 1
ATOM 1940 N N . PRO A 1 284 ? -42.232 -3.828 -14.577 1.00 24.29 264 PRO A N 1
ATOM 1941 C CA . PRO A 1 284 ? -43.192 -2.772 -14.516 1.00 24.83 264 PRO A CA 1
ATOM 1942 C C . PRO A 1 284 ? -44.557 -3.254 -14.981 1.00 24.34 264 PRO A C 1
ATOM 1943 O O . PRO A 1 284 ? -44.694 -4.277 -15.696 1.00 25.65 264 PRO A O 1
ATOM 1947 N N . VAL A 1 285 ? -45.581 -2.560 -14.525 1.00 24.10 265 VAL A N 1
ATOM 1948 C CA . VAL A 1 285 ? -46.949 -2.890 -14.900 1.00 25.20 265 VAL A CA 1
ATOM 1949 C C . VAL A 1 285 ? -47.560 -1.784 -15.786 1.00 26.60 265 VAL A C 1
ATOM 1950 O O . VAL A 1 285 ? -47.466 -0.584 -15.449 1.00 27.31 265 VAL A O 1
ATOM 1954 N N . VAL A 1 286 ? -48.211 -2.189 -16.870 1.00 27.28 266 VAL A N 1
ATOM 1955 C CA . VAL A 1 286 ? -48.886 -1.268 -17.780 1.00 28.90 266 VAL A CA 1
ATOM 1956 C C . VAL A 1 286 ? -50.269 -1.735 -18.229 1.00 30.57 266 VAL A C 1
ATOM 1957 O O . VAL A 1 286 ? -50.549 -2.924 -18.218 1.00 30.61 266 VAL A O 1
ATOM 1961 N N . ASP A 1 287 ? -51.149 -0.798 -18.640 1.00 31.91 267 ASP A N 1
ATOM 1962 C CA . ASP A 1 287 ? -52.399 -1.190 -19.278 1.00 33.97 267 ASP A CA 1
ATOM 1963 C C . ASP A 1 287 ? -52.051 -1.618 -20.698 1.00 34.46 267 ASP A C 1
ATOM 1964 O O . ASP A 1 287 ? -51.284 -0.933 -21.378 1.00 34.68 267 ASP A O 1
ATOM 1969 N N . ALA A 1 288 ? -52.528 -2.773 -21.129 1.00 36.06 268 ALA A N 1
ATOM 1970 C CA . ALA A 1 288 ? -52.347 -3.208 -22.507 1.00 38.89 268 ALA A CA 1
ATOM 1971 C C . ALA A 1 288 ? -53.256 -2.356 -23.368 1.00 41.14 268 ALA A C 1
ATOM 1972 O O . ALA A 1 288 ? -52.805 -1.864 -24.393 1.00 43.26 268 ALA A O 1
ATOM 1975 N N . HIS B 1 20 ? -58.976 -26.084 -51.794 1.00 51.15 0 HIS B N 1
ATOM 1976 C CA . HIS B 1 20 ? -57.582 -26.394 -51.326 1.00 50.58 0 HIS B CA 1
ATOM 1977 C C . HIS B 1 20 ? -57.396 -27.825 -50.705 1.00 49.91 0 HIS B C 1
ATOM 1978 O O . HIS B 1 20 ? -58.360 -28.577 -50.515 1.00 51.17 0 HIS B O 1
ATOM 1980 N N . MET B 1 21 ? -56.151 -28.157 -50.347 1.00 47.74 1 MET B N 1
ATOM 1981 C CA . MET B 1 21 ? -55.703 -29.539 -50.062 1.00 45.81 1 MET B CA 1
ATOM 1982 C C . MET B 1 21 ? -55.941 -30.177 -48.678 1.00 42.79 1 MET B C 1
ATOM 1983 O O . MET B 1 21 ? -56.218 -29.494 -47.725 1.00 41.41 1 MET B O 1
ATOM 1988 N N . ARG B 1 22 ? -55.769 -31.472 -48.566 1.00 40.10 2 ARG B N 1
ATOM 1989 C CA . ARG B 1 22 ? -55.741 -32.084 -47.271 1.00 37.99 2 ARG B CA 1
ATOM 1990 C C . ARG B 1 22 ? -54.295 -32.429 -46.963 1.00 36.03 2 ARG B C 1
ATOM 1991 O O . ARG B 1 22 ? -53.632 -32.944 -47.797 1.00 35.34 2 ARG B O 1
ATOM 1999 N N . PHE B 1 23 ? -53.850 -32.142 -45.748 1.00 34.93 3 PHE B N 1
ATOM 2000 C CA . PHE B 1 23 ? -52.465 -32.355 -45.310 1.00 33.81 3 PHE B CA 1
ATOM 2001 C C . PHE B 1 23 ? -52.373 -33.284 -44.133 1.00 33.54 3 PHE B C 1
ATOM 2002 O O . PHE B 1 23 ? -53.052 -33.085 -43.152 1.00 32.35 3 PHE B O 1
ATOM 2010 N N . GLY B 1 24 ? -51.519 -34.278 -44.226 1.00 31.21 4 GLY B N 1
ATOM 2011 C CA . GLY B 1 24 ? -51.308 -35.227 -43.162 1.00 32.51 4 GLY B CA 1
ATOM 2012 C C . GLY B 1 24 ? -49.836 -35.381 -42.838 1.00 31.35 4 GLY B C 1
ATOM 2013 O O . GLY B 1 24 ? -49.027 -34.700 -43.386 1.00 32.86 4 GLY B O 1
ATOM 2014 N N . ARG B 1 25 ? -49.534 -36.281 -41.925 1.00 32.14 5 ARG B N 1
ATOM 2015 C CA . ARG B 1 25 ? -48.198 -36.679 -41.615 1.00 29.97 5 ARG B CA 1
ATOM 2016 C C . ARG B 1 25 ? -48.179 -38.197 -41.493 1.00 31.35 5 ARG B C 1
ATOM 2017 O O . ARG B 1 25 ? -49.075 -38.765 -40.925 1.00 31.98 5 ARG B O 1
ATOM 2025 N N . ILE B 1 26 ? -47.156 -38.852 -42.017 1.00 28.98 6 ILE B N 1
ATOM 2026 C CA . ILE B 1 26 ? -47.125 -40.296 -41.959 1.00 29.83 6 ILE B CA 1
ATOM 2027 C C . ILE B 1 26 ? -45.770 -40.897 -41.564 1.00 29.20 6 ILE B C 1
ATOM 2028 O O . ILE B 1 26 ? -44.766 -40.274 -41.742 1.00 27.12 6 ILE B O 1
ATOM 2033 N N . ALA B 1 27 ? -45.776 -42.108 -41.013 1.00 29.36 7 ALA B N 1
ATOM 2034 C CA . ALA B 1 27 ? -44.513 -42.744 -40.663 1.00 31.20 7 ALA B CA 1
ATOM 2035 C C . ALA B 1 27 ? -43.976 -43.207 -42.015 1.00 32.74 7 ALA B C 1
ATOM 2036 O O . ALA B 1 27 ? -44.746 -43.557 -42.934 1.00 29.68 7 ALA B O 1
ATOM 2038 N N . THR B 1 28 ? -42.649 -43.191 -42.114 1.00 33.14 8 THR B N 1
ATOM 2039 C CA . THR B 1 28 ? -41.962 -43.726 -43.302 1.00 35.23 8 THR B CA 1
ATOM 2040 C C . THR B 1 28 ? -40.846 -44.618 -42.798 1.00 35.24 8 THR B C 1
ATOM 2041 O O . THR B 1 28 ? -40.570 -44.685 -41.572 1.00 35.57 8 THR B O 1
ATOM 2045 N N . PRO B 1 29 ? -40.154 -45.270 -43.696 1.00 36.24 9 PRO B N 1
ATOM 2046 C CA . PRO B 1 29 ? -38.960 -45.969 -43.248 1.00 37.05 9 PRO B CA 1
ATOM 2047 C C . PRO B 1 29 ? -37.850 -44.990 -42.859 1.00 38.42 9 PRO B C 1
ATOM 2048 O O . PRO B 1 29 ? -37.112 -45.306 -41.994 1.00 40.54 9 PRO B O 1
ATOM 2052 N N . ASP B 1 30 ? -37.759 -43.811 -43.429 1.00 40.18 10 ASP B N 1
ATOM 2053 C CA . ASP B 1 30 ? -36.709 -42.879 -43.008 1.00 41.54 10 ASP B CA 1
ATOM 2054 C C . ASP B 1 30 ? -37.060 -42.021 -41.798 1.00 40.70 10 ASP B C 1
ATOM 2055 O O . ASP B 1 30 ? -36.395 -41.068 -41.494 1.00 41.25 10 ASP B O 1
ATOM 2060 N N . GLY B 1 31 ? -38.168 -42.355 -41.166 1.00 41.24 11 GLY B N 1
ATOM 2061 C CA . GLY B 1 31 ? -38.773 -41.523 -40.171 1.00 39.70 11 GLY B CA 1
ATOM 2062 C C . GLY B 1 31 ? -40.192 -41.140 -40.521 1.00 38.56 11 GLY B C 1
ATOM 2063 O O . GLY B 1 31 ? -41.055 -41.952 -40.411 1.00 38.32 11 GLY B O 1
ATOM 2064 N N . MET B 1 32 ? -40.415 -39.890 -40.895 1.00 37.68 12 MET B N 1
ATOM 2065 C CA . MET B 1 32 ? -41.752 -39.432 -41.205 1.00 37.66 12 MET B CA 1
ATOM 2066 C C . MET B 1 32 ? -41.754 -38.206 -42.103 1.00 36.23 12 MET B C 1
ATOM 2067 O O . MET B 1 32 ? -40.700 -37.649 -42.304 1.00 36.01 12 MET B O 1
ATOM 2072 N N A CYS B 1 33 ? -42.939 -37.967 -42.637 0.50 35.35 13 CYS B N 1
ATOM 2073 N N B CYS B 1 33 ? -42.926 -37.952 -42.692 0.50 36.24 13 CYS B N 1
ATOM 2074 C CA A CYS B 1 33 ? -43.074 -36.886 -43.612 0.50 33.84 13 CYS B CA 1
ATOM 2075 C CA B CYS B 1 33 ? -43.064 -36.831 -43.590 0.50 35.65 13 CYS B CA 1
ATOM 2076 C C A CYS B 1 33 ? -44.517 -36.344 -43.607 0.50 35.15 13 CYS B C 1
ATOM 2077 C C B CYS B 1 33 ? -44.496 -36.301 -43.542 0.50 36.09 13 CYS B C 1
ATOM 2078 O O A CYS B 1 33 ? -45.442 -37.072 -43.219 0.50 35.31 13 CYS B O 1
ATOM 2079 O O B CYS B 1 33 ? -45.390 -37.029 -43.182 0.50 36.16 13 CYS B O 1
ATOM 2084 N N . PHE B 1 34 ? -44.684 -35.079 -44.013 1.00 34.04 14 PHE B N 1
ATOM 2085 C CA . PHE B 1 34 ? -45.948 -34.569 -44.392 1.00 35.87 14 PHE B CA 1
ATOM 2086 C C . PHE B 1 34 ? -46.405 -35.200 -45.726 1.00 36.24 14 PHE B C 1
ATOM 2087 O O . PHE B 1 34 ? -45.579 -35.686 -46.524 1.00 35.58 14 PHE B O 1
ATOM 2095 N N . CYS B 1 35 ? -47.711 -35.186 -45.972 1.00 36.87 15 CYS B N 1
ATOM 2096 C CA . CYS B 1 35 ? -48.217 -35.520 -47.294 1.00 38.05 15 CYS B CA 1
ATOM 2097 C C . CYS B 1 35 ? -49.484 -34.725 -47.682 1.00 38.33 15 CYS B C 1
ATOM 2098 O O . CYS B 1 35 ? -50.119 -33.973 -46.844 1.00 38.17 15 CYS B O 1
ATOM 2101 N N . SER B 1 36 ? -49.843 -34.846 -48.959 1.00 36.90 16 SER B N 1
ATOM 2102 C CA . SER B 1 36 ? -51.212 -34.534 -49.348 1.00 36.87 16 SER B CA 1
ATOM 2103 C C . SER B 1 36 ? -52.036 -35.794 -49.493 1.00 35.93 16 SER B C 1
ATOM 2104 O O . SER B 1 36 ? -51.535 -36.892 -49.880 1.00 35.93 16 SER B O 1
ATOM 2107 N N . ILE B 1 37 ? -53.303 -35.655 -49.122 1.00 34.37 17 ILE B N 1
ATOM 2108 C CA . ILE B 1 37 ? -54.195 -36.775 -49.094 1.00 34.09 17 ILE B CA 1
ATOM 2109 C C . ILE B 1 37 ? -55.087 -36.450 -50.298 1.00 35.85 17 ILE B C 1
ATOM 2110 O O . ILE B 1 37 ? -55.627 -35.337 -50.395 1.00 34.77 17 ILE B O 1
ATOM 2115 N N . GLU B 1 38 ? -55.152 -37.381 -51.253 1.00 36.64 18 GLU B N 1
ATOM 2116 C CA . GLU B 1 38 ? -55.820 -37.108 -52.522 1.00 38.35 18 GLU B CA 1
ATOM 2117 C C . GLU B 1 38 ? -56.708 -38.269 -52.850 1.00 38.84 18 GLU B C 1
ATOM 2118 O O . GLU B 1 38 ? -56.431 -39.398 -52.459 1.00 37.12 18 GLU B O 1
ATOM 2124 N N . GLY B 1 39 ? -57.812 -37.962 -53.534 1.00 40.76 19 GLY B N 1
ATOM 2125 C CA . GLY B 1 39 ? -58.810 -38.953 -53.875 1.00 43.77 19 GLY B CA 1
ATOM 2126 C C . GLY B 1 39 ? -60.166 -38.589 -53.268 1.00 46.64 19 GLY B C 1
ATOM 2127 O O . GLY B 1 39 ? -60.324 -37.547 -52.619 1.00 45.41 19 GLY B O 1
ATOM 2128 N N . GLU B 1 40 ? -61.114 -39.509 -53.433 1.00 49.27 20 GLU B N 1
ATOM 2129 C CA . GLU B 1 40 ? -62.540 -39.228 -53.279 1.00 51.90 20 GLU B CA 1
ATOM 2130 C C . GLU B 1 40 ? -63.147 -39.153 -51.891 1.00 51.83 20 GLU B C 1
ATOM 2131 O O . GLU B 1 40 ? -63.423 -38.058 -51.425 1.00 52.02 20 GLU B O 1
ATOM 2137 N N . GLY B 1 41 ? -63.390 -40.283 -51.238 1.00 52.93 21 GLY B N 1
ATOM 2138 C CA . GLY B 1 41 ? -64.183 -40.245 -49.984 1.00 53.87 21 GLY B CA 1
ATOM 2139 C C . GLY B 1 41 ? -63.572 -39.503 -48.779 1.00 54.55 21 GLY B C 1
ATOM 2140 O O . GLY B 1 41 ? -62.793 -38.554 -48.907 1.00 53.71 21 GLY B O 1
ATOM 2141 N N . ASP B 1 42 ? -63.991 -39.931 -47.601 1.00 55.40 22 ASP B N 1
ATOM 2142 C CA . ASP B 1 42 ? -63.264 -39.712 -46.360 1.00 56.61 22 ASP B CA 1
ATOM 2143 C C . ASP B 1 42 ? -62.642 -41.083 -46.119 1.00 56.47 22 ASP B C 1
ATOM 2144 O O . ASP B 1 42 ? -61.816 -41.276 -45.201 1.00 56.02 22 ASP B O 1
ATOM 2149 N N . ASP B 1 43 ? -63.116 -42.039 -46.933 1.00 56.73 23 ASP B N 1
ATOM 2150 C CA . ASP B 1 43 ? -62.791 -43.462 -46.822 1.00 56.75 23 ASP B CA 1
ATOM 2151 C C . ASP B 1 43 ? -61.344 -43.656 -47.274 1.00 55.83 23 ASP B C 1
ATOM 2152 O O . ASP B 1 43 ? -60.998 -43.479 -48.463 1.00 54.92 23 ASP B O 1
ATOM 2157 N N . VAL B 1 44 ? -60.524 -44.013 -46.285 1.00 54.94 24 VAL B N 1
ATOM 2158 C CA . VAL B 1 44 ? -59.126 -44.357 -46.465 1.00 54.83 24 VAL B CA 1
ATOM 2159 C C . VAL B 1 44 ? -58.899 -45.303 -47.670 1.00 54.17 24 VAL B C 1
ATOM 2160 O O . VAL B 1 44 ? -57.891 -45.194 -48.374 1.00 54.56 24 VAL B O 1
ATOM 2164 N N . ALA B 1 45 ? -59.850 -46.204 -47.923 1.00 53.45 25 ALA B N 1
ATOM 2165 C CA . ALA B 1 45 ? -59.730 -47.166 -49.041 1.00 52.52 25 ALA B CA 1
ATOM 2166 C C . ALA B 1 45 ? -59.648 -46.514 -50.426 1.00 51.39 25 ALA B C 1
ATOM 2167 O O . ALA B 1 45 ? -59.127 -47.119 -51.354 1.00 51.77 25 ALA B O 1
ATOM 2169 N N . ASN B 1 46 ? -60.148 -45.289 -50.571 1.00 49.49 26 ASN B N 1
ATOM 2170 C CA . ASN B 1 46 ? -60.062 -44.600 -51.870 1.00 47.85 26 ASN B CA 1
ATOM 2171 C C . ASN B 1 46 ? -58.946 -43.580 -51.975 1.00 45.43 26 ASN B C 1
ATOM 2172 O O . ASN B 1 46 ? -58.813 -42.920 -52.999 1.00 46.06 26 ASN B O 1
ATOM 2177 N N . LEU B 1 47 ? -58.117 -43.470 -50.944 1.00 42.46 27 LEU B N 1
ATOM 2178 C CA . LEU B 1 47 ? -57.252 -42.311 -50.794 1.00 38.90 27 LEU B CA 1
ATOM 2179 C C . LEU B 1 47 ? -55.797 -42.647 -51.039 1.00 38.77 27 LEU B C 1
ATOM 2180 O O . LEU B 1 47 ? -55.386 -43.830 -50.857 1.00 37.96 27 LEU B O 1
ATOM 2185 N N . THR B 1 48 ? -55.041 -41.617 -51.432 1.00 37.01 28 THR B N 1
ATOM 2186 C CA . THR B 1 48 ? -53.614 -41.739 -51.682 1.00 38.41 28 THR B CA 1
ATOM 2187 C C . THR B 1 48 ? -52.870 -40.696 -50.870 1.00 37.87 28 THR B C 1
ATOM 2188 O O . THR B 1 48 ? -53.150 -39.461 -50.959 1.00 37.92 28 THR B O 1
ATOM 2192 N N . ALA B 1 49 ? -51.882 -41.184 -50.122 1.00 36.29 29 ALA B N 1
ATOM 2193 C CA . ALA B 1 49 ? -50.940 -40.280 -49.474 1.00 36.26 29 ALA B CA 1
ATOM 2194 C C . ALA B 1 49 ? -49.825 -40.022 -50.472 1.00 36.99 29 ALA B C 1
ATOM 2195 O O . ALA B 1 49 ? -49.223 -41.000 -50.995 1.00 37.94 29 ALA B O 1
ATOM 2197 N N . ARG B 1 50 ? -49.517 -38.761 -50.723 1.00 35.88 30 ARG B N 1
ATOM 2198 C CA . ARG B 1 50 ? -48.431 -38.458 -51.618 1.00 33.65 30 ARG B CA 1
ATOM 2199 C C . ARG B 1 50 ? -47.420 -37.652 -50.824 1.00 34.81 30 ARG B C 1
ATOM 2200 O O . ARG B 1 50 ? -47.770 -36.600 -50.282 1.00 33.82 30 ARG B O 1
ATOM 2208 N N . GLU B 1 51 ? -46.186 -38.129 -50.733 1.00 34.03 31 GLU B N 1
ATOM 2209 C CA . GLU B 1 51 ? -45.185 -37.476 -49.914 1.00 32.59 31 GLU B CA 1
ATOM 2210 C C . GLU B 1 51 ? -44.791 -36.063 -50.425 1.00 33.40 31 GLU B C 1
ATOM 2211 O O . GLU B 1 51 ? -44.595 -35.848 -51.575 1.00 31.92 31 GLU B O 1
ATOM 2217 N N . ILE B 1 52 ? -44.688 -35.097 -49.543 1.00 32.57 32 ILE B N 1
ATOM 2218 C CA . ILE B 1 52 ? -44.197 -33.787 -49.935 1.00 33.82 32 ILE B CA 1
ATOM 2219 C C . ILE B 1 52 ? -42.954 -33.426 -49.175 1.00 35.74 32 ILE B C 1
ATOM 2220 O O . ILE B 1 52 ? -42.561 -34.114 -48.294 1.00 36.08 32 ILE B O 1
ATOM 2225 N N . GLU B 1 53 ? -42.247 -32.495 -49.742 1.00 38.67 33 GLU B N 1
ATOM 2226 C CA . GLU B 1 53 ? -41.119 -31.945 -49.101 1.00 43.16 33 GLU B CA 1
ATOM 2227 C C . GLU B 1 53 ? -41.625 -30.579 -48.715 1.00 42.96 33 GLU B C 1
ATOM 2228 O O . GLU B 1 53 ? -42.327 -29.843 -49.491 1.00 43.00 33 GLU B O 1
ATOM 2230 N N . GLY B 1 54 ? -41.246 -30.277 -47.497 1.00 42.67 34 GLY B N 1
ATOM 2231 C CA . GLY B 1 54 ? -41.720 -29.137 -46.805 1.00 40.89 34 GLY B CA 1
ATOM 2232 C C . GLY B 1 54 ? -42.851 -29.555 -45.892 1.00 40.41 34 GLY B C 1
ATOM 2233 O O . GLY B 1 54 ? -43.051 -30.739 -45.605 1.00 36.27 34 GLY B O 1
ATOM 2234 N N . THR B 1 55 ? -43.560 -28.518 -45.473 1.00 38.72 35 THR B N 1
ATOM 2235 C CA . THR B 1 55 ? -44.674 -28.548 -44.552 1.00 40.49 35 THR B CA 1
ATOM 2236 C C . THR B 1 55 ? -45.933 -28.131 -45.237 1.00 39.69 35 THR B C 1
ATOM 2237 O O . THR B 1 55 ? -45.923 -27.813 -46.389 1.00 39.98 35 THR B O 1
ATOM 2241 N N . PRO B 1 56 ? -47.019 -28.115 -44.479 1.00 40.48 36 PRO B N 1
ATOM 2242 C CA . PRO B 1 56 ? -48.263 -27.542 -44.958 1.00 40.85 36 PRO B CA 1
ATOM 2243 C C . PRO B 1 56 ? -48.208 -26.044 -45.036 1.00 40.97 36 PRO B C 1
ATOM 2244 O O . PRO B 1 56 ? -49.142 -25.440 -45.454 1.00 40.95 36 PRO B O 1
ATOM 2248 N N . PHE B 1 57 ? -47.133 -25.424 -44.629 1.00 41.95 37 PHE B N 1
ATOM 2249 C CA . PHE B 1 57 ? -47.208 -23.979 -44.560 1.00 43.05 37 PHE B CA 1
ATOM 2250 C C . PHE B 1 57 ? -46.600 -23.355 -45.825 1.00 45.09 37 PHE B C 1
ATOM 2251 O O . PHE B 1 57 ? -46.705 -22.160 -46.051 1.00 44.27 37 PHE B O 1
ATOM 2259 N N . THR B 1 58 ? -45.957 -24.187 -46.636 1.00 47.04 38 THR B N 1
ATOM 2260 C CA . THR B 1 58 ? -45.321 -23.692 -47.851 1.00 48.65 38 THR B CA 1
ATOM 2261 C C . THR B 1 58 ? -45.729 -24.425 -49.115 1.00 49.48 38 THR B C 1
ATOM 2262 O O . THR B 1 58 ? -46.414 -25.399 -49.063 1.00 48.24 38 THR B O 1
ATOM 2266 N N . GLU B 1 59 ? -45.319 -23.899 -50.258 1.00 51.09 39 GLU B N 1
ATOM 2267 C CA . GLU B 1 59 ? -45.753 -24.445 -51.523 1.00 52.46 39 GLU B CA 1
ATOM 2268 C C . GLU B 1 59 ? -45.274 -25.841 -51.843 1.00 52.17 39 GLU B C 1
ATOM 2269 O O . GLU B 1 59 ? -44.118 -26.140 -51.887 1.00 53.12 39 GLU B O 1
ATOM 2275 N N . PRO B 1 60 ? -46.218 -26.709 -52.017 1.00 51.32 40 PRO B N 1
ATOM 2276 C CA . PRO B 1 60 ? -45.888 -28.125 -52.021 1.00 50.16 40 PRO B CA 1
ATOM 2277 C C . PRO B 1 60 ? -45.064 -28.662 -53.193 1.00 48.70 40 PRO B C 1
ATOM 2278 O O . PRO B 1 60 ? -45.381 -28.409 -54.312 1.00 48.56 40 PRO B O 1
ATOM 2282 N N . LYS B 1 61 ? -44.041 -29.433 -52.941 1.00 46.36 41 LYS B N 1
ATOM 2283 C CA . LYS B 1 61 ? -43.633 -30.274 -54.028 1.00 44.75 41 LYS B CA 1
ATOM 2284 C C . LYS B 1 61 ? -43.351 -31.676 -53.667 1.00 42.15 41 LYS B C 1
ATOM 2285 O O . LYS B 1 61 ? -42.863 -31.987 -52.617 1.00 40.85 41 LYS B O 1
ATOM 2291 N N . PHE B 1 62 ? -43.731 -32.524 -54.576 1.00 39.58 42 PHE B N 1
ATOM 2292 C CA . PHE B 1 62 ? -43.888 -33.908 -54.280 1.00 38.43 42 PHE B CA 1
ATOM 2293 C C . PHE B 1 62 ? -42.636 -34.596 -54.710 1.00 37.28 42 PHE B C 1
ATOM 2294 O O . PHE B 1 62 ? -42.054 -34.280 -55.744 1.00 36.08 42 PHE B O 1
ATOM 2302 N N . THR B 1 63 ? -42.238 -35.496 -53.841 1.00 35.25 43 THR B N 1
ATOM 2303 C CA . THR B 1 63 ? -41.068 -36.390 -54.075 1.00 35.27 43 THR B CA 1
ATOM 2304 C C . THR B 1 63 ? -41.439 -37.512 -55.100 1.00 35.00 43 THR B C 1
ATOM 2305 O O . THR B 1 63 ? -40.569 -38.022 -55.854 1.00 34.54 43 THR B O 1
ATOM 2309 N N . GLY B 1 64 ? -42.717 -37.907 -55.136 1.00 31.91 44 GLY B N 1
ATOM 2310 C CA . GLY B 1 64 ? -43.049 -39.042 -55.999 1.00 29.85 44 GLY B CA 1
ATOM 2311 C C . GLY B 1 64 ? -43.305 -40.364 -55.294 1.00 30.00 44 GLY B C 1
ATOM 2312 O O . GLY B 1 64 ? -43.839 -41.295 -55.880 1.00 27.80 44 GLY B O 1
ATOM 2313 N N . ARG B 1 65 ? -42.907 -40.473 -54.025 1.00 31.18 45 ARG B N 1
ATOM 2314 C CA . ARG B 1 65 ? -43.339 -41.602 -53.219 1.00 31.15 45 ARG B CA 1
ATOM 2315 C C . ARG B 1 65 ? -44.852 -41.332 -52.908 1.00 32.91 45 ARG B C 1
ATOM 2316 O O . ARG B 1 65 ? -45.248 -40.201 -52.542 1.00 31.27 45 ARG B O 1
ATOM 2324 N N . GLU B 1 66 ? -45.673 -42.362 -53.061 1.00 31.98 46 GLU B N 1
ATOM 2325 C CA . GLU B 1 66 ? -47.116 -42.213 -52.929 1.00 34.70 46 GLU B CA 1
ATOM 2326 C C . GLU B 1 66 ? -47.523 -43.570 -52.359 1.00 34.96 46 GLU B C 1
ATOM 2327 O O . GLU B 1 66 ? -46.964 -44.616 -52.776 1.00 34.47 46 GLU B O 1
ATOM 2333 N N . TRP B 1 67 ? -48.473 -43.602 -51.430 1.00 34.98 47 TRP B N 1
ATOM 2334 C CA . TRP B 1 67 ? -48.942 -44.899 -50.919 1.00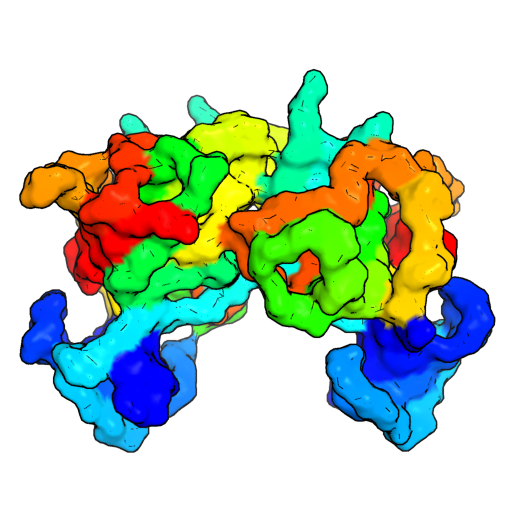 34.51 47 TRP B CA 1
ATOM 2335 C C . TRP B 1 67 ? -50.462 -44.940 -50.875 1.00 35.13 47 TRP B C 1
ATOM 2336 O O . TRP B 1 67 ? -51.070 -43.938 -50.522 1.00 33.59 47 TRP B O 1
ATOM 2347 N N . PRO B 1 68 ? -51.054 -46.145 -51.094 1.00 34.94 48 PRO B N 1
ATOM 2348 C CA . PRO B 1 68 ? -52.452 -46.308 -50.643 1.00 35.64 48 PRO B CA 1
ATOM 2349 C C . PRO B 1 68 ? -52.604 -46.018 -49.129 1.00 36.67 48 PRO B C 1
ATOM 2350 O O . PRO B 1 68 ? -51.877 -46.542 -48.273 1.00 35.41 48 PRO B O 1
ATOM 2354 N N . LEU B 1 69 ? -53.567 -45.170 -48.801 1.00 36.19 49 LEU B N 1
ATOM 2355 C CA . LEU B 1 69 ? -53.645 -44.740 -47.436 1.00 37.36 49 LEU B CA 1
ATOM 2356 C C . LEU B 1 69 ? -53.848 -45.884 -46.445 1.00 38.05 49 LEU B C 1
ATOM 2357 O O . LEU B 1 69 ? -53.344 -45.822 -45.304 1.00 36.76 49 LEU B O 1
ATOM 2362 N N . LYS B 1 70 ? -54.492 -46.981 -46.883 1.00 39.44 50 LYS B N 1
ATOM 2363 C CA . LYS B 1 70 ? -54.657 -48.131 -45.975 1.00 40.60 50 LYS B CA 1
ATOM 2364 C C . LYS B 1 70 ? -53.293 -48.738 -45.565 1.00 40.68 50 LYS B C 1
ATOM 2365 O O . LYS B 1 70 ? -53.260 -49.550 -44.632 1.00 41.65 50 LYS B O 1
ATOM 2371 N N . ASP B 1 71 ? -52.186 -48.360 -46.234 1.00 38.42 51 ASP B N 1
ATOM 2372 C CA . ASP B 1 71 ? -50.950 -49.142 -46.047 1.00 38.62 51 ASP B CA 1
ATOM 2373 C C . ASP B 1 71 ? -49.966 -48.407 -45.206 1.00 37.87 51 ASP B C 1
ATOM 2374 O O . ASP B 1 71 ? -48.814 -48.851 -45.024 1.00 36.78 51 ASP B O 1
ATOM 2379 N N . VAL B 1 72 ? -50.446 -47.242 -44.745 1.00 36.78 52 VAL B N 1
ATOM 2380 C CA . VAL B 1 72 ? -49.420 -46.370 -44.251 1.00 36.09 52 VAL B CA 1
ATOM 2381 C C . VAL B 1 72 ? -49.895 -45.950 -42.850 1.00 36.12 52 VAL B C 1
ATOM 2382 O O . VAL B 1 72 ? -51.135 -45.985 -42.533 1.00 35.25 52 VAL B O 1
ATOM 2386 N N . ARG B 1 73 ? -49.102 -45.590 -41.914 1.00 34.90 53 ARG B N 1
ATOM 2387 C CA . ARG B 1 73 ? -49.507 -45.211 -40.554 1.00 34.55 53 ARG B CA 1
ATOM 2388 C C . ARG B 1 73 ? -49.532 -43.671 -40.516 1.00 32.74 53 ARG B C 1
ATOM 2389 O O . ARG B 1 73 ? -48.512 -43.035 -40.698 1.00 30.73 53 ARG B O 1
ATOM 2397 N N . LEU B 1 74 ? -50.744 -43.118 -40.375 1.00 31.40 54 LEU B N 1
ATOM 2398 C CA . LEU B 1 74 ? -50.951 -41.660 -40.228 1.00 29.36 54 LEU B CA 1
ATOM 2399 C C . LEU B 1 74 ? -50.549 -41.257 -38.830 1.00 26.72 54 LEU B C 1
ATOM 2400 O O . LEU B 1 74 ? -50.713 -42.052 -37.886 1.00 28.27 54 LEU B O 1
ATOM 2405 N N . LEU B 1 75 ? -50.059 -40.044 -38.705 1.00 26.05 55 LEU B N 1
ATOM 2406 C CA . LEU B 1 75 ? -49.581 -39.511 -37.395 1.00 26.87 55 LEU B CA 1
ATOM 2407 C C . LEU B 1 75 ? -50.438 -38.273 -37.084 1.00 27.85 55 LEU B C 1
ATOM 2408 O O . LEU B 1 75 ? -51.175 -37.808 -37.954 1.00 28.85 55 LEU B O 1
ATOM 2413 N N . ALA B 1 76 ? -50.310 -37.687 -35.900 1.00 28.19 56 ALA B N 1
ATOM 2414 C CA . ALA B 1 76 ? -50.941 -36.340 -35.675 1.00 28.55 56 ALA B CA 1
ATOM 2415 C C . ALA B 1 76 ? -50.560 -35.376 -36.778 1.00 29.29 56 ALA B C 1
ATOM 2416 O O . ALA B 1 76 ? -49.377 -35.275 -37.094 1.00 31.49 56 ALA B O 1
ATOM 2418 N N . PRO B 1 77 ? -51.526 -34.659 -37.398 1.00 28.76 57 PRO B N 1
ATOM 2419 C CA . PRO B 1 77 ? -51.136 -33.815 -38.537 1.00 28.85 57 PRO B CA 1
ATOM 2420 C C . PRO B 1 77 ? -50.362 -32.577 -38.200 1.00 30.11 57 PRO B C 1
ATOM 2421 O O . PRO B 1 77 ? -49.879 -31.910 -39.112 1.00 30.99 57 PRO B O 1
ATOM 2425 N N . MET B 1 78 ? -50.165 -32.306 -36.913 1.00 28.57 58 MET B N 1
ATOM 2426 C CA . MET B 1 78 ? -49.487 -31.130 -36.498 1.00 29.84 58 MET B CA 1
ATOM 2427 C C . MET B 1 78 ? -49.068 -31.407 -35.042 1.00 28.96 58 MET B C 1
ATOM 2428 O O . MET B 1 78 ? -49.785 -32.067 -34.319 1.00 29.39 58 MET B O 1
ATOM 2433 N N . LEU B 1 79 ? -47.923 -30.895 -34.653 1.00 29.70 59 LEU B N 1
ATOM 2434 C CA . LEU B 1 79 ? -47.442 -30.953 -33.256 1.00 29.18 59 LEU B CA 1
ATOM 2435 C C . LEU B 1 79 ? -4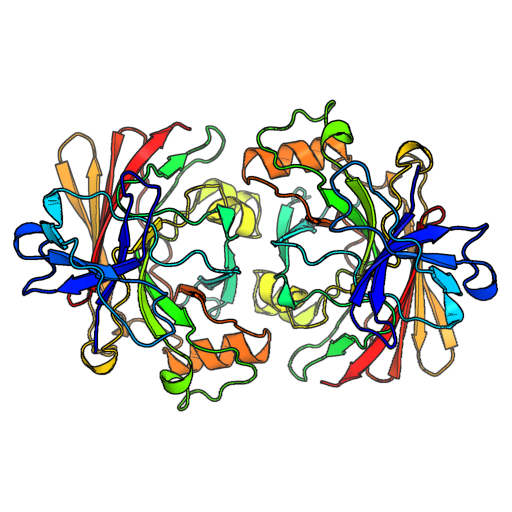7.535 -29.496 -32.752 1.00 27.55 59 LEU B C 1
ATOM 2436 O O . LEU B 1 79 ? -46.623 -28.726 -33.003 1.00 28.72 59 LEU B O 1
ATOM 2441 N N . PRO B 1 80 ? -48.697 -29.090 -32.109 1.00 26.07 60 PRO B N 1
ATOM 2442 C CA . PRO B 1 80 ? -48.970 -27.678 -31.746 1.00 23.70 60 PRO B CA 1
ATOM 2443 C C . PRO B 1 80 ? -48.071 -27.207 -30.590 1.00 23.83 60 PRO B C 1
ATOM 2444 O O . PRO B 1 80 ? -47.731 -28.011 -29.743 1.00 24.03 60 PRO B O 1
ATOM 2448 N N . SER B 1 81 ? -47.766 -25.927 -30.549 1.00 22.53 61 SER B N 1
ATOM 2449 C CA . SER B 1 81 ? -47.091 -25.344 -29.399 1.00 25.07 61 SER B CA 1
ATOM 2450 C C . SER B 1 81 ? -48.055 -25.359 -28.201 1.00 25.84 61 SER B C 1
ATOM 2451 O O . SER B 1 81 ? -47.636 -25.403 -27.043 1.00 25.66 61 SER B O 1
ATOM 2454 N N . LYS B 1 82 ? -49.363 -25.323 -28.490 1.00 23.84 62 LYS B N 1
ATOM 2455 C CA . LYS B 1 82 ? -50.331 -25.396 -27.412 1.00 23.25 62 LYS B CA 1
ATOM 2456 C C . LYS B 1 82 ? -51.692 -25.758 -28.002 1.00 22.62 62 LYS B C 1
ATOM 2457 O O . LYS B 1 82 ? -51.893 -25.564 -29.179 1.00 20.44 62 LYS B O 1
ATOM 2463 N N . VAL B 1 83 ? -52.589 -26.276 -27.151 1.00 21.40 63 VAL B N 1
ATOM 2464 C CA . VAL B 1 83 ? -53.955 -26.618 -27.569 1.00 19.98 63 VAL B CA 1
ATOM 2465 C C . VAL B 1 83 ? -54.855 -25.817 -26.622 1.00 19.42 63 VAL B C 1
ATOM 2466 O O . VAL B 1 83 ? -54.747 -25.923 -25.364 1.00 18.69 63 VAL B O 1
ATOM 2470 N N . VAL B 1 84 ? -55.638 -24.943 -27.207 1.00 18.11 64 VAL B N 1
ATOM 2471 C CA . VAL B 1 84 ? -56.535 -24.119 -26.429 1.00 18.12 64 VAL B CA 1
ATOM 2472 C C . VAL B 1 84 ? -57.939 -24.685 -26.686 1.00 18.85 64 VAL B C 1
ATOM 2473 O O . VAL B 1 84 ? -58.329 -24.893 -27.832 1.00 20.98 64 VAL B O 1
ATOM 2477 N N . ALA B 1 85 ? -58.701 -24.963 -25.599 1.00 20.17 65 ALA B N 1
ATOM 2478 C CA . ALA B 1 85 ? -59.924 -25.762 -25.727 1.00 19.20 65 ALA B CA 1
ATOM 2479 C C . ALA B 1 85 ? -61.028 -24.931 -25.077 1.00 20.66 65 ALA B C 1
ATOM 2480 O O . ALA B 1 85 ? -60.744 -24.194 -24.160 1.00 19.28 65 ALA B O 1
ATOM 2482 N N . ILE B 1 86 ? -62.268 -25.092 -25.532 1.00 20.97 66 ILE B N 1
ATOM 2483 C CA . ILE B 1 86 ? -63.371 -24.303 -24.960 1.00 21.87 66 ILE B CA 1
ATOM 2484 C C . ILE B 1 86 ? -64.278 -25.270 -24.174 1.00 20.07 66 ILE B C 1
ATOM 2485 O O . ILE B 1 86 ? -64.711 -26.286 -24.731 1.00 22.96 66 ILE B O 1
ATOM 2490 N N . GLY B 1 87 ? -64.520 -25.002 -22.887 1.00 19.55 67 GLY B N 1
ATOM 2491 C CA . GLY B 1 87 ? -65.472 -25.826 -22.113 1.00 19.66 67 GLY B CA 1
ATOM 2492 C C . GLY B 1 87 ? -66.841 -25.104 -22.136 1.00 20.23 67 GLY B C 1
ATOM 2493 O O . GLY B 1 87 ? -66.906 -23.878 -22.320 1.00 17.95 67 GLY B O 1
ATOM 2494 N N . ARG B 1 88 ? -67.893 -25.879 -21.902 1.00 21.38 68 ARG B N 1
ATOM 2495 C CA . ARG B 1 88 ? -69.275 -25.362 -21.818 1.00 21.49 68 ARG B CA 1
ATOM 2496 C C . ARG B 1 88 ? -69.701 -24.543 -23.035 1.00 22.78 68 ARG B C 1
ATOM 2497 O O . ARG B 1 88 ? -70.393 -23.549 -22.855 1.00 24.01 68 ARG B O 1
ATOM 2505 N N . ASN B 1 89 ? -69.309 -24.947 -24.239 1.00 21.77 69 ASN B N 1
ATOM 2506 C CA . ASN B 1 89 ? -69.649 -24.256 -25.442 1.00 24.48 69 ASN B CA 1
ATOM 2507 C C . ASN B 1 89 ? -70.791 -24.939 -26.180 1.00 24.20 69 ASN B C 1
ATOM 2508 O O . ASN B 1 89 ? -71.137 -24.530 -27.260 1.00 26.55 69 ASN B O 1
ATOM 2513 N N . TYR B 1 90 ? -71.356 -26.004 -25.631 1.00 27.46 70 TYR B N 1
ATOM 2514 C CA . TYR B 1 90 ? -72.455 -26.714 -26.345 1.00 29.29 70 TYR B CA 1
ATOM 2515 C C . TYR B 1 90 ? -73.793 -26.634 -25.614 1.00 32.45 70 TYR B C 1
ATOM 2516 O O . TYR B 1 90 ? -73.876 -27.053 -24.467 1.00 33.21 70 TYR B O 1
ATOM 2525 N N . ALA B 1 91 ? -74.785 -26.048 -26.292 1.00 35.68 71 ALA B N 1
ATOM 2526 C CA . ALA B 1 91 ? -76.221 -26.209 -25.967 1.00 39.50 71 ALA B CA 1
ATOM 2527 C C . ALA B 1 91 ? -76.643 -27.656 -26.272 1.00 40.51 71 ALA B C 1
ATOM 2528 O O . ALA B 1 91 ? -77.478 -28.210 -25.548 1.00 43.39 71 ALA B O 1
ATOM 2530 N N . SER B 1 104 ? -76.617 -22.090 -15.282 1.00 46.76 84 SER B N 1
ATOM 2531 C CA . SER B 1 104 ? -75.672 -22.567 -16.302 1.00 46.87 84 SER B CA 1
ATOM 2532 C C . SER B 1 104 ? -74.538 -21.543 -16.609 1.00 45.23 84 SER B C 1
ATOM 2533 O O . SER B 1 104 ? -74.797 -20.364 -16.883 1.00 45.23 84 SER B O 1
ATOM 2536 N N . LEU B 1 105 ? -73.292 -22.011 -16.538 1.00 41.92 85 LEU B N 1
ATOM 2537 C CA . LEU B 1 105 ? -72.102 -21.139 -16.570 1.00 38.63 85 LEU B CA 1
ATOM 2538 C C . LEU B 1 105 ? -71.653 -20.879 -18.059 1.00 35.37 85 LEU B C 1
ATOM 2539 O O . LEU B 1 105 ? -71.899 -21.710 -18.949 1.00 34.50 85 LEU B O 1
ATOM 2544 N N . PRO B 1 106 ? -71.032 -19.718 -18.325 1.00 32.75 86 PRO B N 1
ATOM 2545 C CA . PRO B 1 106 ? -70.671 -19.298 -19.676 1.00 30.74 86 PRO B CA 1
ATOM 2546 C C . PRO B 1 106 ? -69.524 -20.180 -20.209 1.00 28.07 86 PRO B C 1
ATOM 2547 O O . PRO B 1 106 ? -68.850 -20.810 -19.418 1.00 25.79 86 PRO B O 1
ATOM 2551 N N . PRO B 1 107 ? -69.318 -20.195 -21.517 1.00 26.97 87 PRO B N 1
ATOM 2552 C CA . PRO B 1 107 ? -68.119 -20.883 -22.100 1.00 26.06 87 PRO B CA 1
ATOM 2553 C C . PRO B 1 107 ? -66.779 -20.405 -21.469 1.00 24.42 87 PRO B C 1
ATOM 2554 O O . PRO B 1 107 ? -66.669 -19.257 -21.063 1.00 23.83 87 PRO B O 1
ATOM 2558 N N . THR B 1 108 ? -65.813 -21.300 -21.359 1.00 23.09 88 THR B N 1
ATOM 2559 C CA . THR B 1 108 ? -64.575 -21.035 -20.662 1.00 22.10 88 THR B CA 1
ATOM 2560 C C . THR B 1 108 ? -63.434 -21.648 -21.445 1.00 22.31 88 THR B C 1
ATOM 2561 O O . THR B 1 108 ? -63.641 -22.570 -22.135 1.00 23.23 88 THR B O 1
ATOM 2565 N N . LEU B 1 109 ? -62.261 -21.087 -21.301 1.00 21.13 89 LEU B N 1
ATOM 2566 C CA . LEU B 1 109 ? -61.058 -21.521 -21.953 1.00 21.56 89 LEU B CA 1
ATOM 2567 C C . LEU B 1 109 ? -60.225 -22.399 -21.041 1.00 20.14 89 LEU B C 1
ATOM 2568 O O . LEU B 1 109 ? -60.124 -22.145 -19.900 1.00 21.77 89 LEU B O 1
ATOM 2573 N N . PHE B 1 110 ? -59.615 -23.426 -21.586 1.00 19.45 90 PHE B N 1
ATOM 2574 C CA . PHE B 1 110 ? -58.609 -24.172 -20.877 1.00 19.48 90 PHE B CA 1
ATOM 2575 C C . PHE B 1 110 ? -57.515 -24.662 -21.823 1.00 18.82 90 PHE B C 1
ATOM 2576 O O . PHE B 1 110 ? -57.640 -24.506 -22.992 1.00 18.71 90 PHE B O 1
ATOM 2584 N N . LEU B 1 111 ? -56.454 -25.219 -21.272 1.00 18.55 91 LEU B N 1
ATOM 2585 C CA . LEU B 1 111 ? -55.349 -25.643 -22.112 1.00 18.72 91 LEU B CA 1
ATOM 2586 C C . LEU B 1 111 ? -55.105 -27.141 -21.980 1.00 19.76 91 LEU B C 1
ATOM 2587 O O . LEU B 1 111 ? -55.239 -27.715 -20.856 1.00 18.86 91 LEU B O 1
ATOM 2592 N N . LYS B 1 112 ? -54.667 -27.766 -23.082 1.00 19.07 92 LYS B N 1
ATOM 2593 C CA . LYS B 1 112 ? -54.132 -29.140 -22.985 1.00 19.77 92 LYS B CA 1
ATOM 2594 C C . LYS B 1 112 ? -52.662 -29.033 -23.451 1.00 20.82 92 LYS B C 1
ATOM 2595 O O . LYS B 1 112 ? -52.369 -28.272 -24.364 1.00 20.53 92 LYS B O 1
ATOM 2601 N N . PRO B 1 113 ? -51.750 -29.748 -22.761 1.00 19.19 93 PRO B N 1
ATOM 2602 C CA . PRO B 1 113 ? -50.333 -29.609 -23.069 1.00 19.74 93 PRO B CA 1
ATOM 2603 C C . PRO B 1 113 ? -49.989 -30.295 -24.419 1.00 19.94 93 PRO B C 1
ATOM 2604 O O . PRO B 1 113 ? -50.677 -31.243 -24.822 1.00 20.66 93 PRO B O 1
ATOM 2608 N N . PRO B 1 114 ? -48.895 -29.867 -25.074 1.00 20.15 94 PRO B N 1
ATOM 2609 C CA . PRO B 1 114 ? -48.497 -30.498 -26.347 1.00 21.08 94 PRO B CA 1
ATOM 2610 C C . PRO B 1 114 ? -48.198 -31.994 -26.180 1.00 20.53 94 PRO B C 1
ATOM 2611 O O . PRO B 1 114 ? -48.417 -32.758 -27.090 1.00 21.39 94 PRO B O 1
ATOM 2615 N N . THR B 1 115 ? -47.786 -32.398 -24.996 1.00 19.91 95 THR B N 1
ATOM 2616 C CA . THR B 1 115 ? -47.549 -33.800 -24.664 1.00 21.72 95 THR B CA 1
ATOM 2617 C C . THR B 1 115 ? -48.800 -34.650 -24.622 1.00 21.83 95 THR B C 1
ATOM 2618 O O . THR B 1 115 ? -48.751 -35.894 -24.620 1.00 22.53 95 THR B O 1
ATOM 2622 N N . ALA B 1 116 ? -49.969 -34.015 -24.579 1.00 20.88 96 ALA B N 1
ATOM 2623 C CA . ALA B 1 116 ? -51.180 -34.846 -24.634 1.00 18.18 96 ALA B CA 1
ATOM 2624 C C . ALA B 1 116 ? -51.496 -35.306 -26.071 1.00 18.40 96 ALA B C 1
ATOM 2625 O O . ALA B 1 116 ? -52.250 -36.220 -26.256 1.00 19.87 96 ALA B O 1
ATOM 2627 N N . VAL B 1 117 ? -50.915 -34.641 -27.080 1.00 19.81 97 VAL B N 1
ATOM 2628 C CA . VAL B 1 117 ? -51.297 -34.851 -28.466 1.00 20.66 97 VAL B CA 1
ATOM 2629 C C . VAL B 1 117 ? -50.822 -36.202 -28.965 1.00 22.67 97 VAL B C 1
ATOM 2630 O O . VAL B 1 117 ? -49.672 -36.583 -28.755 1.00 21.80 97 VAL B O 1
ATOM 2634 N N . THR B 1 118 ? -51.703 -36.949 -29.634 1.00 21.99 98 THR B N 1
ATOM 2635 C CA . THR B 1 118 ? -51.285 -38.148 -30.322 1.00 22.91 98 THR B CA 1
ATOM 2636 C C . THR B 1 118 ? -52.042 -38.265 -31.658 1.00 24.02 98 THR B C 1
ATOM 2637 O O . THR B 1 118 ? -52.838 -37.372 -31.998 1.00 22.92 98 THR B O 1
ATOM 2641 N N . GLY B 1 119 ? -51.745 -39.290 -32.464 1.00 23.76 99 GLY B N 1
ATOM 2642 C CA . GLY B 1 119 ? -52.402 -39.405 -33.775 1.00 24.86 99 GLY B CA 1
ATOM 2643 C C . GLY B 1 119 ? -53.399 -40.566 -33.882 1.00 24.79 99 GLY B C 1
ATOM 2644 O O . GLY B 1 119 ? -53.587 -41.338 -32.937 1.00 26.20 99 GLY B O 1
ATOM 2645 N N . PRO B 1 120 ? -53.966 -40.750 -35.083 1.00 26.17 100 PRO B N 1
ATOM 2646 C CA . PRO B 1 120 ? -54.856 -41.841 -35.451 1.00 26.72 100 PRO B CA 1
ATOM 2647 C C . PRO B 1 120 ? -54.243 -43.202 -35.175 1.00 29.15 100 PRO B C 1
ATOM 2648 O O . PRO B 1 120 ? -53.024 -43.414 -35.405 1.00 31.13 100 PRO B O 1
ATOM 2652 N N . GLU B 1 121 ? -55.033 -44.088 -34.576 1.00 28.39 101 GLU B N 1
ATOM 2653 C CA . GLU B 1 121 ? -54.649 -45.434 -34.129 1.00 30.20 101 GLU B CA 1
ATOM 2654 C C . GLU B 1 121 ? -53.654 -45.541 -32.990 1.00 29.90 101 GLU B C 1
ATOM 2655 O O . GLU B 1 121 ? -53.424 -46.618 -32.493 1.00 29.25 101 GLU B O 1
ATOM 2661 N N . SER B 1 122 ? -53.051 -44.420 -32.561 1.00 31.15 102 SER B N 1
ATOM 2662 C CA . SER B 1 122 ? -52.224 -44.452 -31.354 1.00 31.51 102 SER B CA 1
ATOM 2663 C C . SER B 1 122 ? -53.100 -44.736 -30.141 1.00 30.75 102 SER B C 1
ATOM 2664 O O . SER B 1 122 ? -54.262 -44.357 -30.092 1.00 31.47 102 SER B O 1
ATOM 2667 N N . PRO B 1 123 ? -52.561 -45.452 -29.172 1.00 30.43 103 PRO B N 1
ATOM 2668 C CA . PRO B 1 123 ? -53.318 -45.815 -28.014 1.00 29.08 103 PRO B CA 1
ATOM 2669 C C . PRO B 1 123 ? -53.630 -44.603 -27.100 1.00 29.21 103 PRO B C 1
ATOM 2670 O O . PRO B 1 123 ? -52.746 -43.723 -26.898 1.00 28.75 103 PRO B O 1
ATOM 2674 N N . ILE B 1 124 ? -54.875 -44.544 -26.599 1.00 26.70 104 ILE B N 1
ATOM 2675 C CA . ILE B 1 124 ? -55.182 -43.670 -25.462 1.00 23.91 104 ILE B CA 1
ATOM 2676 C C . ILE B 1 124 ? -54.815 -44.469 -24.255 1.00 24.33 104 ILE B C 1
ATOM 2677 O O . ILE B 1 124 ? -55.434 -45.507 -23.964 1.00 26.22 104 ILE B O 1
ATOM 2682 N N . ARG B 1 125 ? -53.740 -44.071 -23.591 1.00 23.14 105 ARG B N 1
ATOM 2683 C CA . ARG B 1 125 ? -53.199 -44.841 -22.473 1.00 25.01 105 ARG B CA 1
ATOM 2684 C C . ARG B 1 125 ? -53.686 -44.270 -21.150 1.00 25.25 105 ARG B C 1
ATOM 2685 O O . ARG B 1 125 ? -53.263 -43.187 -20.756 1.00 25.78 105 ARG B O 1
ATOM 2693 N N . ILE B 1 126 ? -54.522 -45.026 -20.466 1.00 25.37 106 ILE B N 1
ATOM 2694 C CA . ILE B 1 126 ? -55.163 -44.553 -19.223 1.00 25.72 106 ILE B CA 1
ATOM 2695 C C . ILE B 1 126 ? -54.415 -44.951 -17.972 1.00 25.86 106 ILE B C 1
ATOM 2696 O O . ILE B 1 126 ? -54.364 -46.145 -17.636 1.00 25.23 106 ILE B O 1
ATOM 2701 N N . PRO B 1 127 ? -53.901 -43.967 -17.231 1.00 25.44 107 PRO B N 1
ATOM 2702 C CA . PRO B 1 127 ? -53.201 -44.362 -15.994 1.00 26.93 107 PRO B CA 1
ATOM 2703 C C . PRO B 1 127 ? -54.206 -44.921 -14.978 1.00 28.00 107 PRO B C 1
ATOM 2704 O O . PRO B 1 127 ? -55.410 -44.644 -15.068 1.00 26.58 107 PRO B O 1
ATOM 2708 N N . SER B 1 128 ? -53.703 -45.731 -14.046 1.00 30.29 108 SER B N 1
ATOM 2709 C CA . SER B 1 128 ? -54.552 -46.451 -13.093 1.00 31.47 108 SER B CA 1
ATOM 2710 C C . SER B 1 128 ? -55.308 -45.508 -12.193 1.00 31.62 108 SER B C 1
ATOM 2711 O O . SER B 1 128 ? -56.405 -45.837 -11.751 1.00 32.76 108 SER B O 1
ATOM 2714 N N . PHE B 1 129 ? -54.726 -44.348 -11.903 1.00 30.43 109 PHE B N 1
ATOM 2715 C CA . PHE B 1 129 ? -55.394 -43.352 -11.077 1.00 29.98 109 PHE B CA 1
ATOM 2716 C C . PHE B 1 129 ? -56.389 -42.477 -11.813 1.00 29.57 109 PHE B C 1
ATOM 2717 O O . PHE B 1 129 ? -56.977 -41.596 -11.182 1.00 30.09 109 PHE B O 1
ATOM 2725 N N . ALA B 1 130 ? -56.525 -42.636 -13.136 1.00 27.69 110 ALA B N 1
ATOM 2726 C CA . ALA B 1 130 ? -57.443 -41.809 -13.910 1.00 26.81 110 ALA B CA 1
ATOM 2727 C C . ALA B 1 130 ? -58.689 -42.645 -14.192 1.00 26.46 110 ALA B C 1
ATOM 2728 O O . ALA B 1 130 ? -58.568 -43.635 -14.926 1.00 26.14 110 ALA B O 1
ATOM 2730 N N . THR B 1 131 ? -59.836 -42.309 -13.563 1.00 25.00 111 THR B N 1
ATOM 2731 C CA . THR B 1 131 ? -61.056 -43.111 -13.757 1.00 26.57 111 THR B CA 1
ATOM 2732 C C . THR B 1 131 ? -62.174 -42.323 -14.358 1.00 26.07 111 THR B C 1
ATOM 2733 O O . THR B 1 131 ? -62.063 -41.108 -14.457 1.00 25.85 111 THR B O 1
ATOM 2737 N N . LYS B 1 132 ? -63.226 -43.036 -14.774 1.00 23.79 112 LYS B N 1
ATOM 2738 C CA . LYS B 1 132 ? -64.358 -42.465 -15.512 1.00 25.48 112 LYS B CA 1
ATOM 2739 C C . LYS B 1 132 ? -63.857 -41.620 -16.718 1.00 25.57 112 LYS B C 1
ATOM 2740 O O . LYS B 1 132 ? -64.185 -40.412 -16.886 1.00 24.59 112 LYS B O 1
ATOM 2746 N N . VAL B 1 133 ? -63.054 -42.251 -17.572 1.00 24.09 113 VAL B N 1
ATOM 2747 C CA . VAL B 1 133 ? -62.454 -41.498 -18.663 1.00 24.01 113 VAL B CA 1
ATOM 2748 C C . VAL B 1 133 ? -63.393 -41.503 -19.830 1.00 25.11 113 VAL B C 1
ATOM 2749 O O . VAL B 1 133 ? -63.854 -42.561 -20.237 1.00 25.85 113 VAL B O 1
ATOM 2753 N N . GLU B 1 134 ? -63.748 -40.307 -20.319 1.00 23.79 114 GLU B N 1
ATOM 2754 C CA . GLU B 1 134 ? -64.711 -40.149 -21.384 1.00 23.09 114 GLU B CA 1
ATOM 2755 C C . GLU B 1 134 ? -64.063 -39.461 -22.585 1.00 22.92 114 GLU B C 1
ATOM 2756 O O . GLU B 1 134 ? -63.099 -38.713 -22.438 1.00 22.69 114 GLU B O 1
ATOM 2762 N N . PHE B 1 135 ? -64.618 -39.708 -23.766 1.00 23.47 115 PHE B N 1
ATOM 2763 C CA . PHE B 1 135 ? -64.199 -39.061 -24.989 1.00 23.38 115 PHE B CA 1
ATOM 2764 C C . PHE B 1 135 ? -65.065 -37.835 -25.200 1.00 24.36 115 PHE B C 1
ATOM 2765 O O . PHE B 1 135 ? -66.132 -37.694 -24.576 1.00 23.26 115 PHE B O 1
ATOM 2773 N N . GLU B 1 136 ? -64.620 -37.001 -26.122 1.00 22.70 116 GLU B N 1
ATOM 2774 C CA . GLU B 1 136 ? -65.331 -35.853 -26.572 1.00 24.20 116 GLU B CA 1
ATOM 2775 C C . GLU B 1 136 ? -64.880 -35.577 -27.987 1.00 23.60 116 GLU B C 1
ATOM 2776 O O . GLU B 1 136 ? -63.780 -35.043 -28.192 1.00 24.33 116 GLU B O 1
ATOM 2782 N N . GLY B 1 137 ? -65.783 -35.772 -28.951 1.00 24.71 117 GLY B N 1
ATOM 2783 C CA . GLY B 1 137 ? -65.462 -35.422 -30.334 1.00 23.21 117 GLY B CA 1
ATOM 2784 C C . GLY B 1 137 ? -65.662 -33.945 -30.573 1.00 24.22 117 GLY B C 1
ATOM 2785 O O . GLY B 1 137 ? -66.741 -33.435 -30.303 1.00 24.16 117 GLY B O 1
ATOM 2786 N N . GLU B 1 138 ? -64.633 -33.240 -31.074 1.00 22.00 118 GLU B N 1
ATOM 2787 C CA . GLU B 1 138 ? -64.746 -31.818 -31.313 1.00 20.78 118 GLU B CA 1
ATOM 2788 C C . GLU B 1 138 ? -64.132 -31.437 -32.629 1.00 22.33 118 GLU B C 1
ATOM 2789 O O . GLU B 1 138 ? -63.151 -32.079 -33.056 1.00 22.04 118 GLU B O 1
ATOM 2795 N N . LEU B 1 139 ? -64.719 -30.403 -33.260 1.00 21.99 119 LEU B N 1
ATOM 2796 C CA . LEU B 1 139 ? -64.119 -29.783 -34.406 1.00 23.81 119 LEU B CA 1
ATOM 2797 C C . LEU B 1 139 ? -62.905 -29.002 -33.928 1.00 23.41 119 LEU B C 1
ATOM 2798 O O . LEU B 1 139 ? -62.977 -28.153 -32.997 1.00 24.68 119 LEU B O 1
ATOM 2803 N N . ALA B 1 140 ? -61.787 -29.266 -34.580 1.00 22.87 120 ALA B N 1
ATOM 2804 C CA . ALA B 1 140 ? -60.541 -28.633 -34.164 1.00 22.80 120 ALA B CA 1
ATOM 2805 C C . ALA B 1 140 ? -60.093 -27.722 -35.279 1.00 23.76 120 ALA B C 1
ATOM 2806 O O . ALA B 1 140 ? -60.217 -28.049 -36.456 1.00 23.66 120 ALA B O 1
ATOM 2808 N N . VAL B 1 141 ? -59.581 -26.559 -34.893 1.00 25.62 121 VAL B N 1
ATOM 2809 C CA . VAL B 1 141 ? -59.064 -25.594 -35.813 1.00 25.76 121 VAL B CA 1
ATOM 2810 C C . VAL B 1 141 ? -57.527 -25.525 -35.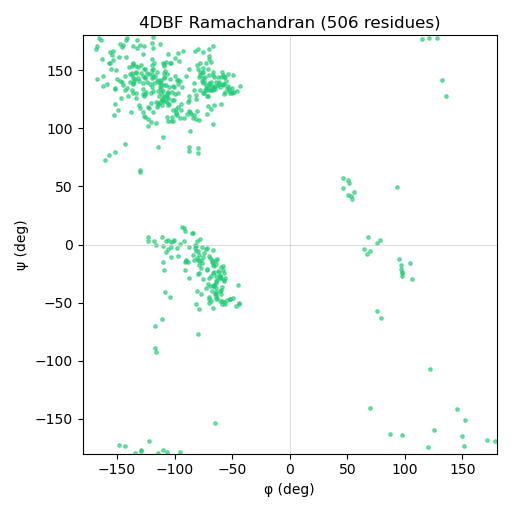710 1.00 25.65 121 VAL B C 1
ATOM 2811 O O . VAL B 1 141 ? -57.011 -25.522 -34.609 1.00 25.76 121 VAL B O 1
ATOM 2815 N N . VAL B 1 142 ? -56.800 -25.449 -36.833 1.00 24.59 122 VAL B N 1
ATOM 2816 C CA . VAL B 1 142 ? -55.344 -25.246 -36.825 1.00 24.05 122 VAL B CA 1
ATOM 2817 C C . VAL B 1 142 ? -55.068 -23.832 -37.259 1.00 25.02 122 VAL B C 1
ATOM 2818 O O . VAL B 1 142 ? -55.538 -23.350 -38.331 1.00 25.82 122 VAL B O 1
ATOM 2822 N N . ILE B 1 143 ? -54.306 -23.134 -36.446 1.00 23.75 123 ILE B N 1
ATOM 2823 C CA . ILE B 1 143 ? -53.947 -21.773 -36.711 1.00 23.61 123 ILE B CA 1
ATOM 2824 C C . ILE B 1 143 ? -52.901 -21.754 -37.853 1.00 23.68 123 ILE B C 1
ATOM 2825 O O . ILE B 1 143 ? -52.031 -22.621 -37.924 1.00 23.47 123 ILE B O 1
ATOM 2830 N N . GLY B 1 144 ? -52.991 -20.738 -38.696 1.00 24.98 124 GLY B N 1
ATOM 2831 C CA . GLY B 1 144 ? -52.173 -20.696 -39.952 1.00 28.05 124 GLY B CA 1
ATOM 2832 C C . GLY B 1 144 ? -51.081 -19.657 -39.904 1.00 29.83 124 GLY B C 1
ATOM 2833 O O . GLY B 1 144 ? -50.091 -19.720 -40.661 1.00 29.53 124 GLY B O 1
ATOM 2834 N N . LYS B 1 145 ? -51.261 -18.677 -39.050 1.00 30.45 125 LYS B N 1
ATOM 2835 C CA . LYS B 1 145 ? -50.270 -17.609 -38.950 1.00 32.96 125 LYS B CA 1
ATOM 2836 C C . LYS B 1 145 ? -50.313 -16.999 -37.548 1.00 32.02 125 LYS B C 1
ATOM 2837 O O . LYS B 1 145 ? -51.333 -17.169 -36.836 1.00 32.16 125 LYS B O 1
ATOM 2843 N N . PRO B 1 146 ? -49.218 -16.323 -37.120 1.00 31.72 126 PRO B N 1
ATOM 2844 C CA . PRO B 1 146 ? -49.209 -15.747 -35.776 1.00 30.50 126 PRO B CA 1
ATOM 2845 C C . PRO B 1 146 ? -50.215 -14.639 -35.643 1.00 30.23 126 PRO B C 1
ATOM 2846 O O . PRO B 1 146 ? -50.345 -13.783 -36.519 1.00 29.42 126 PRO B O 1
ATOM 2850 N N . CYS B 1 147 ? -50.998 -14.647 -34.578 1.00 28.07 127 CYS B N 1
ATOM 2851 C CA . CYS B 1 147 ? -52.053 -13.680 -34.518 1.00 28.70 127 CYS B CA 1
ATOM 2852 C C . CYS B 1 147 ? -52.397 -13.313 -33.080 1.00 29.13 127 CYS B C 1
ATOM 2853 O O . CYS B 1 147 ? -52.194 -14.131 -32.133 1.00 28.39 127 CYS B O 1
ATOM 2856 N N . LYS B 1 148 ? -52.858 -12.091 -32.906 1.00 27.21 128 LYS B N 1
ATOM 2857 C CA . LYS B 1 148 ? -53.229 -11.554 -31.601 1.00 27.49 128 LYS B CA 1
ATOM 2858 C C . LYS B 1 148 ? -54.340 -10.544 -31.807 1.00 29.56 128 LYS B C 1
ATOM 2859 O O . LYS B 1 148 ? -54.345 -9.841 -32.811 1.00 29.59 128 LYS B O 1
ATOM 2865 N N . ASN B 1 149 ? -55.310 -10.502 -30.888 1.00 29.02 129 ASN B N 1
ATOM 2866 C CA . ASN B 1 149 ? -56.478 -9.585 -31.029 1.00 29.86 129 ASN B CA 1
ATOM 2867 C C . ASN B 1 149 ? -57.207 -9.662 -32.395 1.00 30.50 129 ASN B C 1
ATOM 2868 O O . ASN B 1 149 ? -57.390 -8.620 -33.051 1.00 31.46 129 ASN B O 1
ATOM 2873 N N . VAL B 1 150 ? -57.612 -10.854 -32.839 1.00 29.63 130 VAL B N 1
ATOM 2874 C CA . VAL B 1 150 ? -58.224 -11.031 -34.161 1.00 28.70 130 VAL B CA 1
ATOM 2875 C C . VAL B 1 150 ? -59.715 -10.667 -33.985 1.00 31.08 130 VAL B C 1
ATOM 2876 O O . VAL B 1 150 ? -60.352 -11.071 -32.996 1.00 30.32 130 VAL B O 1
ATOM 2880 N N . LYS B 1 151 ? -60.274 -9.856 -34.887 1.00 30.92 131 LYS B N 1
ATOM 2881 C CA . LYS B 1 151 ? -61.717 -9.557 -34.783 1.00 31.72 131 LYS B CA 1
ATOM 2882 C C . LYS B 1 151 ? -62.486 -10.751 -35.320 1.00 30.59 131 LYS B C 1
ATOM 2883 O O . LYS B 1 151 ? -62.010 -11.434 -36.242 1.00 29.72 131 LYS B O 1
ATOM 2889 N N . ALA B 1 152 ? -63.655 -11.026 -34.735 1.00 31.27 132 ALA B N 1
ATOM 2890 C CA . ALA B 1 152 ? -64.492 -12.147 -35.133 1.00 33.49 132 ALA B CA 1
ATOM 2891 C C . ALA B 1 152 ? -64.676 -12.383 -36.616 1.00 34.82 132 ALA B C 1
ATOM 2892 O O . ALA B 1 152 ? -64.512 -13.519 -37.080 1.00 34.51 132 ALA B O 1
ATOM 2894 N N . ASP B 1 153 ? -65.058 -11.366 -37.393 1.00 36.72 133 ASP B N 1
ATOM 2895 C CA . ASP B 1 153 ? -65.363 -11.739 -38.782 1.00 38.81 133 ASP B CA 1
ATOM 2896 C C . ASP B 1 153 ? -64.108 -11.827 -39.643 1.00 38.06 133 ASP B C 1
ATOM 2897 O O . ASP B 1 153 ? -64.184 -12.188 -40.805 1.00 39.34 133 ASP B O 1
ATOM 2902 N N . ASP B 1 154 ? -62.944 -11.553 -39.049 1.00 37.58 134 ASP B N 1
ATOM 2903 C CA . ASP B 1 154 ? -61.641 -11.800 -39.694 1.00 36.13 134 ASP B CA 1
ATOM 2904 C C . ASP B 1 154 ? -61.020 -13.160 -39.394 1.00 34.93 134 ASP B C 1
ATOM 2905 O O . ASP B 1 154 ? -59.847 -13.364 -39.678 1.00 34.51 134 ASP B O 1
ATOM 2910 N N . TRP B 1 155 ? -61.782 -14.099 -38.840 1.00 33.26 135 TRP B N 1
ATOM 2911 C CA . TRP B 1 155 ? -61.202 -15.361 -38.383 1.00 31.31 135 TRP B CA 1
ATOM 2912 C C . TRP B 1 155 ? -60.641 -16.263 -39.459 1.00 32.90 135 TRP B C 1
ATOM 2913 O O . TRP B 1 155 ? -59.625 -16.950 -39.223 1.00 31.48 135 TRP B O 1
ATOM 2924 N N . LYS B 1 156 ? -61.265 -16.278 -40.643 1.00 31.66 136 LYS B N 1
ATOM 2925 C CA . LYS B 1 156 ? -60.786 -17.159 -41.683 1.00 33.59 136 LYS B CA 1
ATOM 2926 C C . LYS B 1 156 ? -59.331 -16.885 -42.106 1.00 32.74 136 LYS B C 1
ATOM 2927 O O . LYS B 1 156 ? -58.654 -17.809 -42.573 1.00 32.52 136 LYS B O 1
ATOM 2933 N N . SER B 1 157 ? -58.910 -15.641 -41.971 1.00 31.56 137 SER B N 1
ATOM 2934 C CA . SER B 1 157 ? -57.568 -15.193 -42.359 1.00 32.44 137 SER B CA 1
ATOM 2935 C C . SER B 1 157 ? -56.437 -15.806 -41.503 1.00 32.46 137 SER B C 1
ATOM 2936 O O . SER B 1 157 ? -55.296 -15.819 -41.945 1.00 32.25 137 SER B O 1
ATOM 2939 N N . VAL B 1 158 ? -56.753 -16.355 -40.324 1.00 30.69 138 VAL B N 1
ATOM 2940 C CA . VAL B 1 158 ? -55.707 -16.959 -39.461 1.00 29.89 138 VAL B CA 1
ATOM 2941 C C . VAL B 1 158 ? -55.777 -18.476 -39.334 1.00 30.80 138 VAL B C 1
ATOM 2942 O O . VAL B 1 158 ? -55.045 -19.099 -38.533 1.00 31.18 138 VAL B O 1
ATOM 2946 N N . VAL B 1 159 ? -56.659 -19.094 -40.097 1.00 29.44 139 VAL B N 1
ATOM 2947 C CA . VAL B 1 159 ? -56.855 -20.521 -39.957 1.00 29.40 139 VAL B CA 1
ATOM 2948 C C . VAL B 1 159 ? -56.219 -21.243 -41.122 1.00 30.32 139 VAL B C 1
ATOM 2949 O O . VAL B 1 159 ? -56.510 -20.899 -42.291 1.00 32.96 139 VAL B O 1
ATOM 2953 N N . LEU B 1 160 ? -55.416 -22.276 -40.845 1.00 28.58 140 LEU B N 1
ATOM 2954 C CA . LEU B 1 160 ? -54.873 -23.131 -41.862 1.00 29.30 140 LEU B CA 1
ATOM 2955 C C . LEU B 1 160 ? -55.931 -24.170 -42.291 1.00 30.26 140 LEU B C 1
ATOM 2956 O O . LEU B 1 160 ? -56.075 -24.501 -43.501 1.00 29.21 140 LEU B O 1
ATOM 2961 N N . GLY B 1 161 ? -56.686 -24.697 -41.317 1.00 27.10 141 GLY B N 1
ATOM 2962 C CA . GLY B 1 161 ? -57.722 -25.659 -41.689 1.00 27.59 141 GLY B CA 1
ATOM 2963 C C . GLY B 1 161 ? -58.332 -26.300 -40.472 1.00 26.56 141 GLY B C 1
ATOM 2964 O O . GLY B 1 161 ? -58.118 -25.807 -39.347 1.00 24.91 141 GLY B O 1
ATOM 2965 N N . PHE B 1 162 ? -59.096 -27.359 -40.715 1.00 27.25 142 PHE B N 1
ATOM 2966 C CA . PHE B 1 162 ? -59.861 -28.010 -39.696 1.00 26.30 142 PHE B CA 1
ATOM 2967 C C . PHE B 1 162 ? -59.410 -29.416 -39.578 1.00 26.57 142 PHE B C 1
ATOM 2968 O O . PHE B 1 162 ? -58.982 -30.071 -40.567 1.00 26.55 142 PHE B O 1
ATOM 2976 N N . THR B 1 163 ? -59.537 -29.922 -38.357 1.00 24.06 143 THR B N 1
ATOM 2977 C CA . THR B 1 163 ? -59.210 -31.275 -38.133 1.00 24.53 143 THR B CA 1
ATOM 2978 C C . THR B 1 163 ? -60.135 -31.813 -37.009 1.00 22.94 143 THR B C 1
ATOM 2979 O O . THR B 1 163 ? -61.069 -31.133 -36.666 1.00 26.16 143 THR B O 1
ATOM 2983 N N . ILE B 1 164 ? -59.937 -33.014 -36.504 1.00 23.87 144 ILE B N 1
ATOM 2984 C CA . ILE B 1 164 ? -60.761 -33.549 -35.405 1.00 22.58 144 ILE B CA 1
ATOM 2985 C C . ILE B 1 164 ? -59.853 -33.680 -34.180 1.00 22.51 144 ILE B C 1
ATOM 2986 O O . ILE B 1 164 ? -58.665 -33.985 -34.304 1.00 22.82 144 ILE B O 1
ATOM 2991 N N . ILE B 1 165 ? -60.374 -33.370 -33.005 1.00 20.64 145 ILE B N 1
ATOM 2992 C CA . ILE B 1 165 ? -59.670 -33.705 -31.762 1.00 20.29 145 ILE B CA 1
ATOM 2993 C C . ILE B 1 165 ? -60.634 -34.503 -30.924 1.00 20.66 145 ILE B C 1
ATOM 2994 O O . ILE B 1 165 ? -61.848 -34.290 -30.996 1.00 22.10 145 ILE B O 1
ATOM 2999 N N . ASN B 1 166 ? -60.104 -35.472 -30.209 1.00 20.57 146 ASN B N 1
ATOM 3000 C CA . ASN B 1 166 ? -60.818 -36.199 -29.193 1.00 21.40 146 ASN B CA 1
ATOM 3001 C C . ASN B 1 166 ? -60.336 -35.651 -27.837 1.00 21.91 146 ASN B C 1
ATOM 3002 O O . ASN B 1 166 ? -59.227 -35.934 -27.423 1.00 22.26 146 ASN B O 1
ATOM 3007 N N . ASP B 1 167 ? -61.166 -34.854 -27.143 1.00 21.78 147 ASP B N 1
ATOM 3008 C CA . ASP B 1 167 ? -60.709 -34.166 -25.903 1.00 20.62 147 ASP B CA 1
ATOM 3009 C C . ASP B 1 167 ? -60.962 -35.152 -24.778 1.00 21.32 147 ASP B C 1
ATOM 3010 O O . ASP B 1 167 ? -61.970 -35.073 -24.026 1.00 22.11 147 ASP B O 1
ATOM 3015 N N . VAL B 1 168 ? -60.054 -36.114 -24.613 1.00 20.81 148 VAL B N 1
ATOM 3016 C CA . VAL B 1 168 ? -60.241 -37.188 -23.649 1.00 19.77 148 VAL B CA 1
ATOM 3017 C C . VAL B 1 168 ? -60.100 -36.651 -22.222 1.00 21.10 148 VAL B C 1
ATOM 3018 O O . VAL B 1 168 ? -59.166 -35.850 -21.953 1.00 19.38 148 VAL B O 1
ATOM 3022 N N . SER B 1 169 ? -61.027 -37.052 -21.321 1.00 20.17 149 SER B N 1
ATOM 3023 C CA . SER B 1 169 ? -60.999 -36.526 -19.958 1.00 23.87 149 SER B CA 1
ATOM 3024 C C . SER B 1 169 ? -61.348 -37.550 -18.875 1.00 22.80 149 SER B C 1
ATOM 3025 O O . SER B 1 169 ? -62.356 -38.218 -18.987 1.00 23.59 149 SER B O 1
ATOM 3028 N N . SER B 1 170 ? -60.584 -37.590 -17.804 1.00 22.31 150 SER B N 1
ATOM 3029 C CA . SER B 1 170 ? -60.976 -38.341 -16.639 1.00 23.31 150 SER B CA 1
ATOM 3030 C C . SER B 1 170 ? -61.960 -37.445 -15.855 1.00 23.07 150 SER B C 1
ATOM 3031 O O . SER B 1 170 ? -61.550 -36.479 -15.227 1.00 21.30 150 SER B O 1
ATOM 3034 N N . ARG B 1 171 ? -63.222 -37.797 -15.878 1.00 22.83 151 ARG B N 1
ATOM 3035 C CA . ARG B 1 171 ? -64.248 -37.016 -15.166 1.00 23.25 151 ARG B CA 1
ATOM 3036 C C . ARG B 1 171 ? -64.011 -37.048 -13.689 1.00 23.37 151 ARG B C 1
ATOM 3037 O O . ARG B 1 171 ? -64.416 -36.099 -13.016 1.00 23.51 151 ARG B O 1
ATOM 3045 N N . ASP B 1 172 ? -63.370 -38.111 -13.158 1.00 22.43 152 ASP B N 1
ATOM 3046 C CA . ASP B 1 172 ? -63.199 -38.216 -11.708 1.00 23.61 152 ASP B CA 1
ATOM 3047 C C . ASP B 1 172 ? -62.075 -37.269 -11.291 1.00 23.35 152 ASP B C 1
ATOM 3048 O O . ASP B 1 172 ? -62.177 -36.566 -10.284 1.00 23.28 152 ASP B O 1
ATOM 3053 N N . LEU B 1 173 ? -60.984 -37.233 -12.064 1.00 22.22 153 LEU B N 1
ATOM 3054 C CA . LEU B 1 173 ? -59.929 -36.215 -11.823 1.00 21.42 153 LEU B CA 1
ATOM 3055 C C . LEU B 1 173 ? -60.403 -34.778 -12.041 1.00 20.83 153 LEU B C 1
ATOM 3056 O O . LEU B 1 173 ? -60.091 -33.927 -11.236 1.00 22.39 153 LEU B O 1
ATOM 3061 N N . GLN B 1 174 ? -61.189 -34.552 -13.077 1.00 19.64 154 GLN B N 1
ATOM 3062 C CA . GLN B 1 174 ? -61.765 -33.263 -13.387 1.00 23.11 154 GLN B CA 1
ATOM 3063 C C . GLN B 1 174 ? -62.470 -32.737 -12.129 1.00 23.63 154 GLN B C 1
ATOM 3064 O O . GLN B 1 174 ? -62.345 -31.555 -11.755 1.00 24.50 154 GLN B O 1
ATOM 3070 N N . PHE B 1 175 ? -63.254 -33.623 -11.517 1.00 22.00 155 PHE B N 1
ATOM 3071 C CA . PHE B 1 175 ? -64.027 -33.279 -10.324 1.00 21.99 155 PHE B CA 1
ATOM 3072 C C . PHE B 1 175 ? -63.175 -33.070 -9.124 1.00 21.73 155 PHE B C 1
ATOM 3073 O O . PHE B 1 175 ? -63.342 -32.071 -8.415 1.00 22.63 155 PHE B O 1
ATOM 3081 N N . ALA B 1 176 ? -62.244 -33.987 -8.876 1.00 21.00 156 ALA B N 1
ATOM 3082 C CA . ALA B 1 176 ? -61.368 -33.923 -7.686 1.00 22.61 156 ALA B CA 1
ATOM 3083 C C . ALA B 1 176 ? -60.455 -32.696 -7.700 1.00 21.74 156 ALA B C 1
ATOM 3084 O O . ALA B 1 176 ? -60.211 -32.080 -6.643 1.00 21.72 156 ALA B O 1
ATOM 3086 N N . ASP B 1 177 ? -59.979 -32.349 -8.897 1.00 18.53 157 ASP B N 1
ATOM 3087 C CA . ASP B 1 177 ? -58.920 -31.305 -9.013 1.00 20.82 157 ASP B CA 1
ATOM 3088 C C . ASP B 1 177 ? -59.504 -29.916 -9.178 1.00 19.44 157 ASP B C 1
ATOM 3089 O O . ASP B 1 177 ? -58.835 -28.960 -8.902 1.00 20.43 157 ASP B O 1
ATOM 3094 N N . GLY B 1 178 ? -60.729 -29.823 -9.637 1.00 18.72 158 GLY B N 1
ATOM 3095 C CA . GLY B 1 178 ? -61.370 -28.484 -9.873 1.00 20.47 158 GLY B CA 1
ATOM 3096 C C . GLY B 1 178 ? -60.867 -27.908 -11.203 1.00 19.46 158 GLY B C 1
ATOM 3097 O O . GLY B 1 178 ? -61.601 -27.791 -12.143 1.00 19.73 158 GLY B O 1
ATOM 3098 N N . GLN B 1 179 ? -59.560 -27.644 -11.284 1.00 19.18 159 GLN B N 1
ATOM 3099 C CA . GLN B 1 179 ? -58.919 -27.236 -12.580 1.00 18.29 159 GLN B CA 1
ATOM 3100 C C . GLN B 1 179 ? -58.820 -28.506 -13.428 1.00 18.74 159 GLN B C 1
ATOM 3101 O O . GLN B 1 179 ? -58.333 -29.561 -12.912 1.00 19.85 159 GLN B O 1
ATOM 3107 N N . TRP B 1 180 ? -59.280 -28.429 -14.678 1.00 17.37 160 TRP B N 1
ATOM 3108 C CA . TRP B 1 180 ? -59.339 -29.572 -15.599 1.00 17.76 160 TRP B CA 1
ATOM 3109 C C . TRP B 1 180 ? -58.012 -30.004 -16.178 1.00 18.64 160 TRP B C 1
ATOM 3110 O O . TRP B 1 180 ? -57.962 -31.045 -16.904 1.00 17.40 160 TRP B O 1
ATOM 3121 N N . ALA B 1 181 ? -56.992 -29.210 -15.906 1.00 17.65 161 ALA B N 1
ATOM 3122 C CA . ALA B 1 181 ? -55.699 -29.408 -16.642 1.00 18.08 161 ALA B CA 1
ATOM 3123 C C . ALA B 1 181 ? -55.182 -30.857 -16.528 1.00 20.17 161 ALA B C 1
ATOM 3124 O O . ALA B 1 181 ? -54.763 -31.442 -17.515 1.00 20.55 161 ALA B O 1
ATOM 3126 N N . ARG B 1 182 ? -55.160 -31.427 -15.346 1.00 19.72 162 ARG B N 1
ATOM 3127 C CA . ARG B 1 182 ? -54.584 -32.773 -15.252 1.00 20.25 162 ARG B CA 1
ATOM 3128 C C . ARG B 1 182 ? -55.454 -33.830 -15.913 1.00 21.56 162 ARG B C 1
ATOM 3129 O O . ARG B 1 182 ? -54.969 -34.652 -16.729 1.00 21.09 162 ARG B O 1
ATOM 3137 N N . ALA B 1 183 ? -56.744 -33.765 -15.643 1.00 18.78 163 ALA B N 1
ATOM 3138 C CA . ALA B 1 183 ? -57.724 -34.738 -16.217 1.00 19.62 163 ALA B CA 1
ATOM 3139 C C . ALA B 1 183 ? -57.786 -34.731 -17.741 1.00 19.40 163 ALA B C 1
ATOM 3140 O O . ALA B 1 183 ? -58.171 -35.738 -18.342 1.00 19.86 163 ALA B O 1
ATOM 3142 N N . LYS B 1 184 ? -57.466 -33.598 -18.372 1.00 18.20 164 LYS B N 1
ATOM 3143 C CA . LYS B 1 184 ? -57.503 -33.531 -19.842 1.00 19.61 164 LYS B CA 1
ATOM 3144 C C . LYS B 1 184 ? -56.059 -33.480 -20.459 1.00 19.14 164 LYS B C 1
ATOM 3145 O O . LYS B 1 184 ? -55.926 -33.373 -21.685 1.00 19.66 164 LYS B O 1
ATOM 3151 N N . GLY B 1 185 ? -55.025 -33.561 -19.613 1.00 18.71 165 GLY B N 1
ATOM 3152 C CA . GLY B 1 185 ? -53.659 -33.241 -20.097 1.00 19.99 165 GLY B CA 1
ATOM 3153 C C . GLY B 1 185 ? -52.706 -34.397 -19.885 1.00 21.24 165 GLY B C 1
ATOM 3154 O O . GLY B 1 185 ? -51.497 -34.223 -20.102 1.00 21.83 165 GLY B O 1
ATOM 3155 N N . ILE B 1 186 ? -53.252 -35.539 -19.433 1.00 18.96 166 ILE B N 1
ATOM 3156 C CA . ILE B 1 186 ? -52.506 -36.781 -19.366 1.00 20.27 166 ILE B CA 1
ATOM 3157 C C . ILE B 1 186 ? -51.964 -37.152 -20.774 1.00 18.98 166 ILE B C 1
ATOM 3158 O O . ILE B 1 186 ? -52.620 -36.926 -21.787 1.00 17.26 166 ILE B O 1
ATOM 3163 N N . ASP B 1 187 ? -50.763 -37.729 -20.823 1.00 19.37 167 ASP B N 1
ATOM 3164 C CA . ASP B 1 187 ? -50.213 -38.061 -22.126 1.00 20.42 167 ASP B CA 1
ATOM 3165 C C . ASP B 1 187 ? -51.231 -38.931 -22.844 1.00 19.37 167 ASP B C 1
ATOM 3166 O O . ASP B 1 187 ? -51.854 -39.839 -22.219 1.00 19.75 167 ASP B O 1
ATOM 3171 N N . THR B 1 188 ? -51.357 -38.670 -24.143 1.00 18.98 168 THR B N 1
ATOM 3172 C CA . THR B 1 188 ? -52.264 -39.384 -25.113 1.00 20.39 168 THR B CA 1
ATOM 3173 C C . THR B 1 188 ? -53.747 -38.967 -25.037 1.00 20.93 168 THR B C 1
ATOM 3174 O O . THR B 1 188 ? -54.548 -39.499 -25.805 1.00 20.52 168 THR B O 1
ATOM 3178 N N . PHE B 1 189 ? -54.081 -37.977 -24.189 1.00 20.45 169 PHE B N 1
ATOM 3179 C CA . PHE B 1 189 ? -55.542 -37.618 -24.001 1.00 20.39 169 PHE B CA 1
ATOM 3180 C C . PHE B 1 189 ? -55.966 -36.532 -24.976 1.00 21.79 169 PHE B C 1
ATOM 3181 O O . PHE B 1 189 ? -57.057 -35.962 -24.842 1.00 24.40 169 PHE B O 1
ATOM 3189 N N . GLY B 1 190 ? -55.122 -36.245 -25.967 1.00 21.56 170 GLY B N 1
ATOM 3190 C CA . GLY B 1 190 ? -55.496 -35.443 -27.130 1.00 21.22 170 GLY B CA 1
ATOM 3191 C C . GLY B 1 190 ? -55.160 -36.019 -28.531 1.00 21.41 170 GLY B C 1
ATOM 3192 O O . GLY B 1 190 ? -54.386 -35.388 -29.297 1.00 23.75 170 GLY B O 1
ATOM 3193 N N . PRO B 1 191 ? -55.773 -37.150 -28.900 1.00 21.41 171 PRO B N 1
ATOM 3194 C CA . PRO B 1 191 ? -55.750 -37.564 -30.307 1.00 22.52 171 PRO B CA 1
ATOM 3195 C C . PRO B 1 191 ? -56.167 -36.422 -31.216 1.00 23.27 171 PRO B C 1
ATOM 3196 O O . PRO B 1 191 ? -57.175 -35.697 -30.923 1.00 23.21 171 PRO B O 1
ATOM 3200 N N . ILE B 1 192 ? -55.412 -36.231 -32.312 1.00 21.78 172 ILE B N 1
ATOM 3201 C CA . ILE B 1 192 ? -55.765 -35.258 -33.331 1.00 23.92 172 ILE B CA 1
ATOM 3202 C C . ILE B 1 192 ? -55.565 -35.894 -34.724 1.00 24.95 172 ILE B C 1
ATOM 3203 O O . ILE B 1 192 ? -54.627 -36.692 -34.927 1.00 24.02 172 ILE B O 1
ATOM 3208 N N . GLY B 1 193 ? -56.442 -35.554 -35.649 1.00 25.68 173 GLY B N 1
ATOM 3209 C CA . GLY B 1 193 ? -56.414 -36.098 -36.986 1.00 25.14 173 GLY B CA 1
ATOM 3210 C C . GLY B 1 193 ? -57.771 -36.211 -37.643 1.00 27.55 173 GLY B C 1
ATOM 3211 O O . GLY B 1 193 ? -58.720 -35.632 -37.194 1.00 26.97 173 GLY B O 1
ATOM 3212 N N . PRO B 1 194 ? -57.849 -36.969 -38.721 1.00 28.10 174 PRO B N 1
ATOM 3213 C CA . PRO B 1 194 ? -56.715 -37.668 -39.312 1.00 27.96 174 PRO B CA 1
ATOM 3214 C C . PRO B 1 194 ? -55.848 -36.846 -40.255 1.00 27.91 174 PRO B C 1
ATOM 3215 O O . PRO B 1 194 ? -54.820 -37.309 -40.634 1.00 28.45 174 PRO B O 1
ATOM 3219 N N . TRP B 1 195 ? -56.275 -35.657 -40.603 1.00 26.39 175 TRP B N 1
ATOM 3220 C CA . TRP B 1 195 ? -55.538 -34.784 -41.480 1.00 27.53 175 TRP B CA 1
ATOM 3221 C C . TRP B 1 195 ? -56.122 -33.442 -41.376 1.00 26.55 175 TRP B C 1
ATOM 3222 O O . TRP B 1 195 ? -57.087 -33.288 -40.662 1.00 29.37 175 TRP B O 1
ATOM 3233 N N . ILE B 1 196 ? -55.565 -32.457 -42.062 1.00 25.70 176 ILE B N 1
ATOM 3234 C CA . ILE B 1 196 ? -56.058 -31.109 -41.973 1.00 26.60 176 ILE B CA 1
ATOM 3235 C C . ILE B 1 196 ? -56.718 -30.728 -43.269 1.00 29.55 176 ILE B C 1
ATOM 3236 O O . ILE B 1 196 ? -56.077 -30.797 -44.351 1.00 31.49 176 ILE B O 1
ATOM 3241 N N . GLU B 1 197 ? -57.994 -30.329 -43.162 1.00 30.26 177 GLU B N 1
ATOM 3242 C CA . GLU B 1 197 ? -58.799 -29.909 -44.319 1.00 30.25 177 GLU B CA 1
ATOM 3243 C C . GLU B 1 197 ? -58.648 -28.394 -44.483 1.00 31.05 177 GLU B C 1
ATOM 3244 O O . GLU B 1 197 ? -59.205 -27.604 -43.697 1.00 31.22 177 GLU B O 1
ATOM 3250 N N . THR B 1 198 ? -57.933 -27.981 -45.529 1.00 32.07 178 THR B N 1
ATOM 3251 C CA . THR B 1 198 ? -57.656 -26.565 -45.744 1.00 34.21 178 THR B CA 1
ATOM 3252 C C . THR B 1 198 ? -58.754 -25.914 -46.565 1.00 35.63 178 THR B C 1
ATOM 3253 O O . THR B 1 198 ? -58.856 -24.665 -46.619 1.00 35.37 178 THR B O 1
ATOM 3257 N N . ASP B 1 199 ? -59.598 -26.726 -47.203 1.00 37.10 179 ASP B N 1
ATOM 3258 C CA . ASP B 1 199 ? -60.765 -26.122 -47.870 1.00 39.41 179 ASP B CA 1
ATOM 3259 C C . ASP B 1 199 ? -61.874 -25.797 -46.895 1.00 39.68 179 ASP B C 1
ATOM 3260 O O . ASP B 1 199 ? -62.829 -26.552 -46.757 1.00 39.80 179 ASP B O 1
ATOM 3265 N N . ILE B 1 200 ? -61.767 -24.660 -46.240 1.00 41.50 180 ILE B N 1
ATOM 3266 C CA . ILE B 1 200 ? -62.650 -24.362 -45.120 1.00 43.34 180 ILE B CA 1
ATOM 3267 C C . ILE B 1 200 ? -64.069 -23.953 -45.504 1.00 44.48 180 ILE B C 1
ATOM 3268 O O . ILE B 1 200 ? -65.000 -23.994 -44.687 1.00 43.35 180 ILE B O 1
ATOM 3273 N N . ASN B 1 201 ? -64.243 -23.596 -46.770 1.00 46.03 181 ASN B N 1
ATOM 3274 C CA . ASN B 1 201 ? -65.586 -23.343 -47.283 1.00 47.10 181 ASN B CA 1
ATOM 3275 C C . ASN B 1 201 ? -66.342 -24.619 -47.560 1.00 46.69 181 ASN B C 1
ATOM 3276 O O . ASN B 1 201 ? -67.552 -24.592 -47.628 1.00 47.77 181 ASN B O 1
ATOM 3281 N N . SER B 1 202 ? -65.643 -25.740 -47.727 1.00 46.51 182 SER B N 1
ATOM 3282 C CA . SER B 1 202 ? -66.328 -27.032 -47.905 1.00 46.94 182 SER B CA 1
ATOM 3283 C C . SER B 1 202 ? -67.101 -27.443 -46.651 1.00 46.60 182 SER B C 1
ATOM 3284 O O . SER B 1 202 ? -67.984 -28.298 -46.707 1.00 46.77 182 SER B O 1
ATOM 3287 N N . ILE B 1 203 ? -66.751 -26.825 -45.520 1.00 45.78 183 ILE B N 1
ATOM 3288 C CA . ILE B 1 203 ? -67.297 -27.188 -44.222 1.00 44.95 183 ILE B CA 1
ATOM 3289 C C . ILE B 1 203 ? -68.361 -26.180 -43.844 1.00 44.80 183 ILE B C 1
ATOM 3290 O O . ILE B 1 203 ? -68.072 -24.994 -43.692 1.00 44.45 183 ILE B O 1
ATOM 3295 N N . ASP B 1 204 ? -69.606 -26.646 -43.730 1.00 43.95 184 ASP B N 1
ATOM 3296 C CA . ASP B 1 204 ? -70.723 -25.756 -43.363 1.00 43.63 184 ASP B CA 1
ATOM 3297 C C . ASP B 1 204 ? -71.018 -25.794 -41.851 1.00 42.59 184 ASP B C 1
ATOM 3298 O O . ASP B 1 204 ? -71.552 -26.769 -41.335 1.00 41.68 184 ASP B O 1
ATOM 3303 N N . LEU B 1 205 ? -70.686 -24.706 -41.158 1.00 41.92 185 LEU B N 1
ATOM 3304 C CA . LEU B 1 205 ? -70.645 -24.702 -39.703 1.00 41.93 185 LEU B CA 1
ATOM 3305 C C . LEU B 1 205 ? -72.035 -24.536 -39.112 1.00 42.93 185 LEU B C 1
ATOM 3306 O O . LEU B 1 205 ? -72.240 -24.742 -37.902 1.00 42.49 185 LEU B O 1
ATOM 3311 N N . ASP B 1 206 ? -73.001 -24.178 -39.958 1.00 43.43 186 ASP B N 1
ATOM 3312 C CA . ASP B 1 206 ? -74.392 -24.167 -39.499 1.00 43.85 186 ASP B CA 1
ATOM 3313 C C . ASP B 1 206 ? -75.026 -25.551 -39.412 1.00 43.14 186 ASP B C 1
ATOM 3314 O O . ASP B 1 206 ? -76.089 -25.722 -38.789 1.00 43.44 186 ASP B O 1
ATOM 3319 N N . ASN B 1 207 ? -74.365 -26.536 -40.003 1.00 40.70 187 ASN B N 1
ATOM 3320 C CA . ASN B 1 207 ? -74.872 -27.867 -40.031 1.00 40.46 187 ASN B CA 1
ATOM 3321 C C . ASN B 1 207 ? -73.716 -28.853 -40.229 1.00 39.34 187 ASN B C 1
ATOM 3322 O O . ASN B 1 207 ? -73.479 -29.311 -41.344 1.00 39.14 187 ASN B O 1
ATOM 3327 N N . LEU B 1 208 ? -72.947 -29.115 -39.178 1.00 36.74 188 LEU B N 1
ATOM 3328 C CA . LEU B 1 208 ? -71.864 -30.076 -39.311 1.00 34.30 188 LEU B CA 1
ATOM 3329 C C . LEU B 1 208 ? -72.025 -31.086 -38.230 1.00 33.87 188 LEU B C 1
ATOM 3330 O O . LEU B 1 208 ? -71.876 -30.759 -37.044 1.00 34.56 188 LEU B O 1
ATOM 3335 N N . PRO B 1 209 ? -72.390 -32.312 -38.612 1.00 33.72 189 PRO B N 1
ATOM 3336 C CA . PRO B 1 209 ? -72.518 -33.364 -37.627 1.00 32.90 189 PRO B CA 1
ATOM 3337 C C . PRO B 1 209 ? -71.166 -33.706 -37.013 1.00 32.39 189 PRO B C 1
ATOM 3338 O O . PRO B 1 209 ? -70.159 -33.686 -37.721 1.00 33.60 189 PRO B O 1
ATOM 3342 N N . ILE B 1 210 ? -71.174 -34.021 -35.719 1.00 31.19 190 ILE B N 1
ATOM 3343 C CA . ILE B 1 210 ? -70.006 -34.569 -35.037 1.00 29.97 190 ILE B CA 1
ATOM 3344 C C . ILE B 1 210 ? -70.442 -35.793 -34.278 1.00 28.88 190 ILE B C 1
ATOM 3345 O O . ILE B 1 210 ? -71.257 -35.714 -33.364 1.00 28.49 190 ILE B O 1
ATOM 3350 N N . LYS B 1 211 ? -69.880 -36.920 -34.670 1.00 28.82 191 LYS B N 1
ATOM 3351 C CA . LYS B 1 211 ? -70.317 -38.211 -34.203 1.00 29.73 191 LYS B CA 1
ATOM 3352 C C . LYS B 1 211 ? -69.165 -38.968 -33.582 1.00 29.60 191 LYS B C 1
ATOM 3353 O O . LYS B 1 211 ? -67.997 -38.820 -33.986 1.00 31.42 191 LYS B O 1
ATOM 3359 N N . ALA B 1 212 ? -69.499 -39.761 -32.587 1.00 28.66 192 ALA B N 1
ATOM 3360 C CA . ALA B 1 212 ? -68.571 -40.623 -31.948 1.00 29.22 192 ALA B CA 1
ATOM 3361 C C . ALA B 1 212 ? -69.155 -41.984 -31.785 1.00 29.70 192 ALA B C 1
ATOM 3362 O O . ALA B 1 212 ? -70.219 -42.180 -31.151 1.00 30.05 192 ALA B O 1
ATOM 3364 N N . ARG B 1 213 ? -68.420 -42.970 -32.276 1.00 30.47 193 ARG B N 1
ATOM 3365 C CA . ARG B 1 213 ? -68.820 -44.372 -32.098 1.00 29.72 193 ARG B CA 1
ATOM 3366 C C . ARG B 1 213 ? -67.858 -45.121 -31.200 1.00 29.47 193 ARG B C 1
ATOM 3367 O O . ARG B 1 213 ? -66.626 -45.216 -31.473 1.00 29.00 193 ARG B O 1
ATOM 3375 N N . LEU B 1 214 ? -68.398 -45.672 -30.132 1.00 28.14 194 LEU B N 1
ATOM 3376 C CA . LEU B 1 214 ? -67.642 -46.403 -29.170 1.00 29.39 194 LEU B CA 1
ATOM 3377 C C . LEU B 1 214 ? -67.827 -47.916 -29.375 1.00 31.11 194 LEU B C 1
ATOM 3378 O O . LEU B 1 214 ? -68.957 -48.377 -29.452 1.00 32.02 194 LEU B O 1
ATOM 3383 N N . THR B 1 215 ? -66.738 -48.676 -29.415 1.00 30.99 195 THR B N 1
ATOM 3384 C CA . THR B 1 215 ? -66.804 -50.136 -29.432 1.00 32.58 195 THR B CA 1
ATOM 3385 C C . THR B 1 215 ? -66.415 -50.643 -28.069 1.00 34.28 195 THR B C 1
ATOM 3386 O O . THR B 1 215 ? -65.316 -50.346 -27.581 1.00 34.77 195 THR B O 1
ATOM 3390 N N . HIS B 1 216 ? -67.312 -51.378 -27.424 1.00 35.49 196 HIS B N 1
ATOM 3391 C CA . HIS B 1 216 ? -67.046 -51.985 -26.133 1.00 37.09 196 HIS B CA 1
ATOM 3392 C C . HIS B 1 216 ? -67.593 -53.425 -26.165 1.00 39.00 196 HIS B C 1
ATOM 3393 O O . HIS B 1 216 ? -68.705 -53.628 -26.658 1.00 38.72 196 HIS B O 1
ATOM 3400 N N . ASP B 1 217 ? -66.844 -54.387 -25.622 1.00 40.87 197 ASP B N 1
ATOM 3401 C CA . ASP B 1 217 ? -67.226 -55.814 -25.670 1.00 43.52 197 ASP B CA 1
ATOM 3402 C C . ASP B 1 217 ? -67.685 -56.206 -27.081 1.00 43.92 197 ASP B C 1
ATOM 3403 O O . ASP B 1 217 ? -68.755 -56.763 -27.277 1.00 44.23 197 ASP B O 1
ATOM 3408 N N . GLY B 1 218 ? -66.891 -55.841 -28.071 1.00 44.36 198 GLY B N 1
ATOM 3409 C CA . GLY B 1 218 ? -67.169 -56.207 -29.444 1.00 45.01 198 GLY B CA 1
ATOM 3410 C C . GLY B 1 218 ? -68.389 -55.587 -30.105 1.00 45.42 198 GLY B C 1
ATOM 3411 O O . GLY B 1 218 ? -68.717 -55.977 -31.217 1.00 46.00 198 GLY B O 1
ATOM 3412 N N . GLU B 1 219 ? -69.080 -54.645 -29.462 1.00 44.47 199 GLU B N 1
ATOM 3413 C CA . GLU B 1 219 ? -70.207 -53.971 -30.132 1.00 44.98 199 GLU B CA 1
ATOM 3414 C C . GLU B 1 219 ? -69.993 -52.468 -30.280 1.00 43.44 199 GLU B C 1
ATOM 3415 O O . GLU B 1 219 ? -69.450 -51.848 -29.382 1.00 44.74 199 GLU B O 1
ATOM 3421 N N . THR B 1 220 ? -70.448 -51.880 -31.379 1.00 42.15 200 THR B N 1
ATOM 3422 C CA . THR B 1 220 ? -70.326 -50.449 -31.588 1.00 40.86 200 THR B CA 1
ATOM 3423 C C . THR B 1 220 ? -71.672 -49.709 -31.512 1.00 41.23 200 THR B C 1
ATOM 3424 O O . THR B 1 220 ? -72.642 -50.116 -32.176 1.00 40.31 200 THR B O 1
ATOM 3428 N N . GLN B 1 221 ? -71.714 -48.607 -30.743 1.00 39.31 201 GLN B N 1
ATOM 3429 C CA . GLN B 1 221 ? -72.876 -47.724 -30.719 1.00 38.36 201 GLN B CA 1
ATOM 3430 C C . GLN B 1 221 ? -72.513 -46.247 -30.927 1.00 37.06 201 GLN B C 1
ATOM 3431 O O . GLN B 1 221 ? -71.426 -45.815 -30.513 1.00 35.77 201 GLN B O 1
ATOM 3437 N N . LEU B 1 222 ? -73.405 -45.481 -31.559 1.00 35.11 202 LEU B N 1
ATOM 3438 C CA . LEU B 1 222 ? -73.304 -44.038 -31.602 1.00 34.61 202 LEU B CA 1
ATOM 3439 C C . LEU B 1 222 ? -73.510 -43.380 -30.182 1.00 34.19 202 LEU B C 1
ATOM 3440 O O . LEU B 1 222 ? -74.635 -43.355 -29.659 1.00 33.56 202 LEU B O 1
ATOM 3445 N N . LYS B 1 223 ? -72.419 -42.938 -29.536 1.00 32.43 203 LYS B N 1
ATOM 3446 C CA . LYS B 1 223 ? -72.513 -42.385 -28.184 1.00 31.85 203 LYS B CA 1
ATOM 3447 C C . LYS B 1 223 ? -72.373 -40.884 -28.140 1.00 31.33 203 LYS B C 1
ATOM 3448 O O . LYS B 1 223 ? -72.493 -40.287 -27.093 1.00 32.45 203 LYS B O 1
ATOM 3454 N N . GLN B 1 224 ? -72.107 -40.264 -29.259 1.00 30.41 204 GLN B N 1
ATOM 3455 C CA . GLN B 1 224 ? -72.194 -38.847 -29.321 1.00 30.07 204 GLN B CA 1
ATOM 3456 C C . GLN B 1 224 ? -72.736 -38.473 -30.650 1.00 30.10 204 GLN B C 1
ATOM 3457 O O . GLN B 1 224 ? -72.318 -38.958 -31.637 1.00 29.68 204 GLN B O 1
ATOM 3463 N N . ASP B 1 225 ? -73.706 -37.593 -30.640 1.00 31.80 205 ASP B N 1
ATOM 3464 C CA . ASP B 1 225 ? -74.363 -37.165 -31.836 1.00 33.22 205 ASP B CA 1
ATOM 3465 C C . ASP B 1 225 ? -74.674 -35.701 -31.704 1.00 33.05 205 ASP B C 1
ATOM 3466 O O . ASP B 1 225 ? -75.710 -35.333 -31.262 1.00 32.75 205 ASP B O 1
ATOM 3471 N N . SER B 1 226 ? -73.731 -34.869 -32.063 1.00 31.72 206 SER B N 1
ATOM 3472 C CA . SER B 1 226 ? -73.920 -33.476 -31.932 1.00 30.90 206 SER B CA 1
ATOM 3473 C C . SER B 1 226 ? -73.751 -32.797 -33.264 1.00 30.52 206 SER B C 1
ATOM 3474 O O . SER B 1 226 ? -73.689 -33.439 -34.283 1.00 30.14 206 SER B O 1
ATOM 3477 N N . ASN B 1 227 ? -73.687 -31.490 -33.205 1.00 28.99 207 ASN B N 1
ATOM 3478 C CA . ASN B 1 227 ? -73.654 -30.653 -34.361 1.00 30.49 207 ASN B CA 1
ATOM 3479 C C . ASN B 1 227 ? -73.058 -29.277 -34.034 1.00 30.28 207 ASN B C 1
ATOM 3480 O O . AS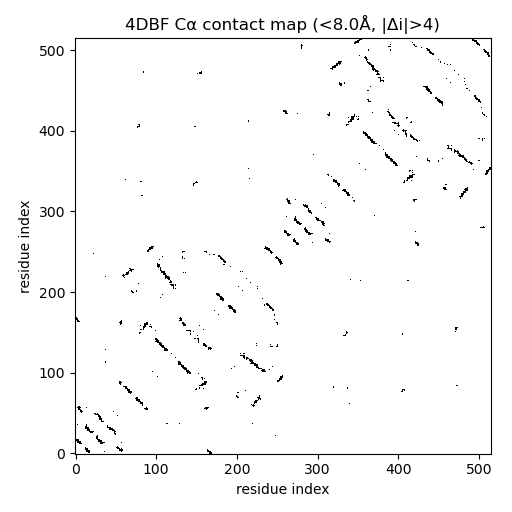N B 1 227 ? -73.329 -28.716 -33.041 1.00 30.39 207 ASN B O 1
ATOM 3485 N N . SER B 1 228 ? -72.224 -28.762 -34.903 1.00 31.94 208 SER B N 1
ATOM 3486 C CA . SER B 1 228 ? -71.606 -27.459 -34.710 1.00 33.28 208 SER B CA 1
ATOM 3487 C C . SER B 1 228 ? -72.641 -26.335 -34.527 1.00 34.72 208 SER B C 1
ATOM 3488 O O . SER B 1 228 ? -72.341 -25.291 -33.942 1.00 34.19 208 SER B O 1
ATOM 3491 N N . ASN B 1 229 ? -73.864 -26.530 -35.050 1.00 35.37 209 ASN B N 1
ATOM 3492 C CA . ASN B 1 229 ? -74.925 -25.549 -34.825 1.00 35.36 209 ASN B CA 1
ATOM 3493 C C . ASN B 1 229 ? -75.325 -25.426 -33.365 1.00 34.86 209 ASN B C 1
ATOM 3494 O O . ASN B 1 229 ? -75.990 -24.447 -32.995 1.00 34.56 209 ASN B O 1
ATOM 3499 N N . GLN B 1 230 ? -74.897 -26.381 -32.518 1.00 32.75 210 GLN B N 1
ATOM 3500 C CA . GLN B 1 230 ? -75.097 -26.259 -31.074 1.00 32.65 210 GLN B CA 1
ATOM 3501 C C . GLN B 1 230 ? -74.098 -25.348 -30.351 1.00 31.38 210 GLN B C 1
ATOM 3502 O O . GLN B 1 230 ? -74.250 -25.041 -29.182 1.00 30.03 210 GLN B O 1
ATOM 3508 N N . MET B 1 231 ? -73.006 -24.982 -31.017 1.00 31.44 211 MET B N 1
ATOM 3509 C CA . MET B 1 231 ? -72.010 -24.120 -30.406 1.00 30.28 211 MET B CA 1
ATOM 3510 C C . MET B 1 231 ? -72.605 -22.817 -29.925 1.00 30.49 211 MET B C 1
ATOM 3511 O O . MET B 1 231 ? -73.332 -22.128 -30.669 1.00 30.37 211 MET B O 1
ATOM 3516 N N . ILE B 1 232 ? -72.285 -22.474 -28.674 1.00 29.85 212 ILE B N 1
ATOM 3517 C CA . ILE B 1 232 ? -72.748 -21.245 -28.074 1.00 29.56 212 ILE B CA 1
ATOM 3518 C C . ILE B 1 232 ? -71.898 -20.076 -28.558 1.00 31.57 212 ILE B C 1
ATOM 3519 O O . ILE B 1 232 ? -72.446 -19.083 -29.074 1.00 29.77 212 ILE B O 1
ATOM 3524 N N . MET B 1 233 ? -70.567 -20.148 -28.388 1.00 29.96 213 MET B N 1
ATOM 3525 C CA . MET B 1 233 ? -69.702 -19.215 -29.127 1.00 31.90 213 MET B CA 1
ATOM 3526 C C . MET B 1 233 ? -69.357 -19.809 -30.464 1.00 30.92 213 MET B C 1
ATOM 3527 O O . MET B 1 233 ? -68.810 -20.925 -30.557 1.00 31.75 213 MET B O 1
ATOM 3532 N N . LYS B 1 234 ? -69.696 -19.075 -31.510 1.00 30.46 214 LYS B N 1
ATOM 3533 C CA . LYS B 1 234 ? -69.421 -19.488 -32.877 1.00 31.10 214 LYS B CA 1
ATOM 3534 C C . LYS B 1 234 ? -67.943 -19.293 -33.208 1.00 29.91 214 LYS B C 1
ATOM 3535 O O . LYS B 1 234 ? -67.235 -18.640 -32.460 1.00 28.49 214 LYS B O 1
ATOM 3541 N N . MET B 1 235 ? -67.486 -19.893 -34.307 1.00 29.27 215 MET B N 1
ATOM 3542 C CA . MET B 1 235 ? -66.072 -19.872 -34.694 1.00 29.26 215 MET B CA 1
ATOM 3543 C C . MET B 1 235 ? -65.404 -18.517 -34.552 1.00 28.58 215 MET B C 1
ATOM 3544 O O . MET B 1 235 ? -64.357 -18.409 -33.935 1.00 28.58 215 MET B O 1
ATOM 3549 N N . GLY B 1 236 ? -65.985 -17.462 -35.077 1.00 29.39 216 GLY B N 1
ATOM 3550 C CA . GLY B 1 236 ? -65.376 -16.160 -34.975 1.00 26.36 216 GLY B CA 1
ATOM 3551 C C . GLY B 1 236 ? -65.268 -15.576 -33.588 1.00 27.51 216 GLY B C 1
ATOM 3552 O O . GLY B 1 236 ? -64.329 -14.907 -33.249 1.00 26.21 216 GLY B O 1
ATOM 3553 N N . GLU B 1 237 ? -66.272 -15.844 -32.790 1.00 26.11 217 GLU B N 1
ATOM 3554 C CA . GLU B 1 237 ? -66.261 -15.398 -31.448 1.00 27.43 217 GLU B CA 1
ATOM 3555 C C . GLU B 1 237 ? -65.168 -16.131 -30.648 1.00 26.00 217 GLU B C 1
ATOM 3556 O O . GLU B 1 237 ? -64.501 -15.537 -29.862 1.00 25.97 217 GLU B O 1
ATOM 3562 N N . ILE B 1 238 ? -65.008 -17.414 -30.887 1.00 25.48 218 ILE B N 1
ATOM 3563 C CA . ILE B 1 238 ? -63.993 -18.192 -30.222 1.00 24.66 218 ILE B CA 1
ATOM 3564 C C . ILE B 1 238 ? -62.622 -17.636 -30.496 1.00 24.60 218 ILE B C 1
ATOM 3565 O O . ILE B 1 238 ? -61.873 -17.399 -29.607 1.00 24.64 218 ILE B O 1
ATOM 3570 N N . ILE B 1 239 ? -62.319 -17.424 -31.750 1.00 23.88 219 ILE B N 1
ATOM 3571 C CA . ILE B 1 239 ? -61.016 -16.945 -32.118 1.00 24.55 219 ILE B CA 1
ATOM 3572 C C . ILE B 1 239 ? -60.777 -15.561 -31.571 1.00 24.60 219 ILE B C 1
ATOM 3573 O O . ILE B 1 239 ? -59.760 -15.302 -31.029 1.00 26.56 219 ILE B O 1
ATOM 3578 N N . GLU B 1 240 ? -61.753 -14.700 -31.661 1.00 24.48 220 GLU B N 1
ATOM 3579 C CA . GLU B 1 240 ? -61.659 -13.405 -31.027 1.00 22.84 220 GLU B CA 1
ATOM 3580 C C . GLU B 1 240 ? -61.478 -13.483 -29.516 1.00 24.09 220 GLU B C 1
ATOM 3581 O O . GLU B 1 240 ? -60.730 -12.773 -28.939 1.00 24.28 220 GLU B O 1
ATOM 3587 N N . PHE B 1 241 ? -62.208 -14.364 -28.885 1.00 21.62 221 PHE B N 1
ATOM 3588 C CA . PHE B 1 241 ? -62.132 -14.555 -27.456 1.00 22.06 221 PHE B CA 1
ATOM 3589 C C . PHE B 1 241 ? -60.751 -15.034 -27.015 1.00 20.26 221 PHE B C 1
ATOM 3590 O O . PHE B 1 241 ? -60.189 -14.528 -26.122 1.00 21.69 221 PHE B O 1
ATOM 3598 N N . ILE B 1 242 ? -60.207 -16.001 -27.701 1.00 21.67 222 ILE B N 1
ATOM 3599 C CA . ILE B 1 242 ? -58.930 -16.519 -27.330 1.00 20.89 222 ILE B CA 1
ATOM 3600 C C . ILE B 1 242 ? -57.842 -15.496 -27.577 1.00 21.08 222 ILE B C 1
ATOM 3601 O O . ILE B 1 242 ? -57.058 -15.223 -26.724 1.00 22.24 222 ILE B O 1
ATOM 3606 N N . THR B 1 243 ? -57.842 -14.919 -28.757 1.00 21.20 223 THR B N 1
ATOM 3607 C CA . THR B 1 243 ? -56.719 -14.038 -29.175 1.00 23.27 223 THR B CA 1
ATOM 3608 C C . THR B 1 243 ? -56.753 -12.694 -28.521 1.00 23.31 223 THR B C 1
ATOM 3609 O O . THR B 1 243 ? -55.756 -11.986 -28.579 1.00 26.04 223 THR B O 1
ATOM 3613 N N . ALA B 1 244 ? -57.824 -12.343 -27.846 1.00 23.20 224 ALA B N 1
ATOM 3614 C CA . ALA B 1 244 ? -57.790 -11.186 -26.979 1.00 21.22 224 ALA B CA 1
ATOM 3615 C C . ALA B 1 244 ? -56.868 -11.384 -25.767 1.00 22.52 224 ALA B C 1
ATOM 3616 O O . ALA B 1 244 ? -56.435 -10.458 -25.188 1.00 20.01 224 ALA B O 1
ATOM 3618 N N . SER B 1 245 ? -56.635 -12.625 -25.387 1.00 22.39 225 SER B N 1
ATOM 3619 C CA . SER B 1 245 ? -55.840 -12.936 -24.224 1.00 22.29 225 SER B CA 1
ATOM 3620 C C . SER B 1 245 ? -54.449 -13.420 -24.572 1.00 21.24 225 SER B C 1
ATOM 3621 O O . SER B 1 245 ? -53.496 -13.030 -23.970 1.00 21.41 225 SER B O 1
ATOM 3624 N N . MET B 1 246 ? -54.388 -14.306 -25.532 1.00 21.00 226 MET B N 1
ATOM 3625 C CA . MET B 1 246 ? -53.167 -14.938 -25.904 1.00 22.48 226 MET B CA 1
ATOM 3626 C C . MET B 1 246 ? -52.862 -14.970 -27.398 1.00 22.06 226 MET B C 1
ATOM 3627 O O . MET B 1 246 ? -53.708 -15.097 -28.222 1.00 24.63 226 MET B O 1
ATOM 3632 N N . THR B 1 247 ? -51.602 -14.828 -27.688 1.00 21.77 227 THR B N 1
ATOM 3633 C CA . THR B 1 247 ? -51.107 -14.942 -29.012 1.00 22.03 227 THR B CA 1
ATOM 3634 C C . THR B 1 247 ? -51.208 -16.378 -29.452 1.00 21.74 227 THR B C 1
ATOM 3635 O O . THR B 1 247 ? -50.852 -17.272 -28.737 1.00 21.77 227 THR B O 1
ATOM 3639 N N . LEU B 1 248 ? -51.727 -16.588 -30.636 1.00 19.53 228 LEU B N 1
ATOM 3640 C CA . LEU B 1 248 ? -51.725 -17.944 -31.231 1.00 21.09 228 LEU B CA 1
ATOM 3641 C C . LEU B 1 248 ? -50.646 -18.028 -32.314 1.00 21.95 228 LEU B C 1
ATOM 3642 O O . LEU B 1 248 ? -50.381 -17.027 -33.004 1.00 24.18 228 LEU B O 1
ATOM 3647 N N . LEU B 1 249 ? -49.990 -19.181 -32.401 1.00 23.02 229 LEU B N 1
ATOM 3648 C CA . LEU B 1 249 ? -48.940 -19.421 -33.413 1.00 24.30 229 LEU B CA 1
ATOM 3649 C C . LEU B 1 249 ? -49.369 -20.409 -34.466 1.00 25.11 229 LEU B C 1
ATOM 3650 O O . LEU B 1 249 ? -50.192 -21.297 -34.184 1.00 24.40 229 LEU B O 1
ATOM 3655 N N . PRO B 1 250 ? -48.737 -20.349 -35.678 1.00 25.74 230 PRO B N 1
ATOM 3656 C CA . PRO B 1 250 ? -48.994 -21.435 -36.631 1.00 24.62 230 PRO B CA 1
ATOM 3657 C C . PRO B 1 250 ? -48.831 -22.846 -36.035 1.00 24.60 230 PRO B C 1
ATOM 3658 O O . PRO B 1 250 ? -47.826 -23.173 -35.390 1.00 22.68 230 PRO B O 1
ATOM 3662 N N . GLY B 1 251 ? -49.826 -23.673 -36.289 1.00 22.31 231 GLY B N 1
ATOM 3663 C CA . GLY B 1 251 ? -49.831 -25.048 -35.844 1.00 20.99 231 GLY B CA 1
ATOM 3664 C C . GLY B 1 251 ? -50.596 -25.189 -34.505 1.00 20.38 231 GLY B C 1
ATOM 3665 O O . GLY B 1 251 ? -50.888 -26.321 -34.096 1.00 22.55 231 GLY B O 1
ATOM 3666 N N . ASP B 1 252 ? -50.893 -24.081 -33.845 1.00 20.50 232 ASP B N 1
ATOM 3667 C CA . ASP B 1 252 ? -51.688 -24.162 -32.562 1.00 22.03 232 ASP B CA 1
ATOM 3668 C C . ASP B 1 252 ? -53.035 -24.756 -32.905 1.00 22.98 232 ASP B C 1
ATOM 3669 O O . ASP B 1 252 ? -53.582 -24.475 -34.010 1.00 21.86 232 ASP B O 1
ATOM 3674 N N . VAL B 1 253 ? -53.577 -25.563 -31.986 1.00 21.76 233 VAL B N 1
ATOM 3675 C CA . VAL B 1 253 ? -54.878 -26.227 -32.227 1.00 22.01 233 VAL B CA 1
ATOM 3676 C C . VAL B 1 253 ? -55.932 -25.636 -31.270 1.00 22.49 233 VAL B C 1
ATOM 3677 O O . VAL B 1 253 ? -55.654 -25.457 -30.076 1.00 20.50 233 VAL B O 1
ATOM 3681 N N . ILE B 1 254 ? -57.102 -25.241 -31.812 1.00 22.49 234 ILE B N 1
ATOM 3682 C CA . ILE B 1 254 ? -58.258 -24.828 -30.962 1.00 22.09 234 ILE B CA 1
ATOM 3683 C C . ILE B 1 254 ? -59.308 -25.956 -30.996 1.00 22.29 234 ILE B C 1
ATOM 3684 O O . ILE B 1 254 ? -59.736 -26.338 -32.071 1.00 22.98 234 ILE B O 1
ATOM 3689 N N . ALA B 1 255 ? -59.728 -26.448 -29.827 1.00 20.67 235 ALA B N 1
ATOM 3690 C CA . ALA B 1 255 ? -60.771 -27.466 -29.714 1.00 21.63 235 ALA B CA 1
ATOM 3691 C C . ALA B 1 255 ? -62.021 -26.696 -29.394 1.00 20.96 235 ALA B C 1
ATOM 3692 O O . ALA B 1 255 ? -62.070 -26.031 -28.354 1.00 20.20 235 ALA B O 1
ATOM 3694 N N . THR B 1 256 ? -62.995 -26.747 -30.289 1.00 21.52 236 THR B N 1
ATOM 3695 C CA . THR B 1 256 ? -64.096 -25.811 -30.207 1.00 22.42 236 THR B CA 1
ATOM 3696 C C . THR B 1 256 ? -65.282 -26.335 -29.393 1.00 22.80 236 THR B C 1
ATOM 3697 O O . THR B 1 256 ? -66.307 -25.669 -29.264 1.00 24.28 236 THR B O 1
ATOM 3701 N N . GLY B 1 257 ? -65.148 -27.490 -28.828 1.00 22.99 237 GLY B N 1
ATOM 3702 C CA . GLY B 1 257 ? -66.124 -27.942 -27.826 1.00 23.77 237 GLY B CA 1
ATOM 3703 C C . GLY B 1 257 ? -66.953 -29.149 -28.209 1.00 23.98 237 GLY B C 1
ATOM 3704 O O . GLY B 1 257 ? -66.890 -29.682 -29.356 1.00 24.06 237 GLY B O 1
ATOM 3705 N N . SER B 1 258 ? -67.758 -29.542 -27.224 1.00 23.75 238 SER B N 1
ATOM 3706 C CA . SER B 1 258 ? -68.638 -30.682 -27.262 1.00 25.00 238 SER B CA 1
ATOM 3707 C C . SER B 1 258 ? -69.620 -30.632 -26.094 1.00 25.56 238 SER B C 1
ATOM 3708 O O . SER B 1 258 ? -69.464 -29.843 -25.132 1.00 25.03 238 SER B O 1
ATOM 3711 N N . PRO B 1 259 ? -70.611 -31.526 -26.131 1.00 28.06 239 PRO B N 1
ATOM 3712 C CA . PRO B 1 259 ? -71.415 -31.815 -24.928 1.00 30.02 239 PRO B CA 1
ATOM 3713 C C . PRO B 1 259 ? -70.515 -32.244 -23.805 1.00 32.68 239 PRO B C 1
ATOM 3714 O O . PRO B 1 259 ? -69.521 -32.937 -24.069 1.00 34.33 239 PRO B O 1
ATOM 3718 N N . ALA B 1 260 ? -70.832 -31.865 -22.587 1.00 33.76 240 ALA B N 1
ATOM 3719 C CA . ALA B 1 260 ? -69.949 -32.020 -21.449 1.00 34.82 240 ALA B CA 1
ATOM 3720 C C . ALA B 1 260 ? -69.816 -33.369 -20.774 1.00 35.91 240 ALA B C 1
ATOM 3721 O O . ALA B 1 260 ? -68.950 -33.539 -19.954 1.00 36.64 240 ALA B O 1
ATOM 3723 N N . GLY B 1 261 ? -70.710 -34.283 -21.058 1.00 35.01 241 GLY B N 1
ATOM 3724 C CA . GLY B 1 261 ? -70.620 -35.604 -20.534 1.00 35.38 241 GLY B CA 1
ATOM 3725 C C . GLY B 1 261 ? -71.016 -36.597 -21.567 1.00 35.46 241 GLY B C 1
ATOM 3726 O O . GLY B 1 261 ? -72.046 -36.454 -22.159 1.00 36.62 241 GLY B O 1
ATOM 3727 N N . THR B 1 262 ? -70.175 -37.580 -21.789 1.00 34.04 242 THR B N 1
ATOM 3728 C CA . THR B 1 262 ? -70.453 -38.614 -22.746 1.00 33.91 242 THR B CA 1
ATOM 3729 C C . THR B 1 262 ? -70.597 -40.036 -22.198 1.00 34.11 242 THR B C 1
ATOM 3730 O O . THR B 1 262 ? -71.645 -40.434 -21.791 1.00 35.16 242 THR B O 1
ATOM 3734 N N . GLU B 1 263 ? -69.538 -40.787 -22.172 1.00 33.56 243 GLU B N 1
ATOM 3735 C CA . GLU B 1 263 ? -69.643 -42.160 -21.820 1.00 34.03 243 GLU B CA 1
ATOM 3736 C C . GLU B 1 263 ? -68.261 -42.683 -21.575 1.00 32.46 243 GLU B C 1
ATOM 3737 O O . GLU B 1 263 ? -67.360 -42.300 -22.221 1.00 32.46 243 GLU B O 1
ATOM 3743 N N . ALA B 1 264 ? -68.113 -43.537 -20.609 1.00 31.97 244 ALA B N 1
ATOM 3744 C CA . ALA B 1 264 ? -66.824 -43.947 -20.158 1.00 32.55 244 ALA B CA 1
ATOM 3745 C C . ALA B 1 264 ? -66.219 -45.015 -21.074 1.00 32.68 244 ALA B C 1
ATOM 3746 O O . ALA B 1 264 ? -66.940 -45.764 -21.734 1.00 31.88 244 ALA B O 1
ATOM 3748 N N . MET B 1 265 ? -64.894 -45.013 -21.118 1.00 31.16 245 MET B N 1
ATOM 3749 C CA . MET B 1 265 ? -64.098 -45.921 -21.966 1.00 30.92 245 MET B CA 1
ATOM 3750 C C . MET B 1 265 ? -63.160 -46.727 -21.103 1.00 30.79 245 MET B C 1
ATOM 3751 O O . MET B 1 265 ? -62.620 -46.206 -20.130 1.00 29.66 245 MET B O 1
ATOM 3756 N N . VAL B 1 266 ? -62.891 -47.975 -21.510 1.00 30.19 246 VAL B N 1
ATOM 3757 C CA . VAL B 1 266 ? -61.977 -48.822 -20.750 1.00 31.25 246 VAL B CA 1
ATOM 3758 C C . VAL B 1 266 ? -60.997 -49.586 -21.655 1.00 30.58 246 VAL B C 1
ATOM 3759 O O . VAL B 1 266 ? -61.101 -49.576 -22.882 1.00 30.56 246 VAL B O 1
ATOM 3763 N N . ASP B 1 267 ? -60.023 -50.215 -21.028 1.00 32.60 247 ASP B N 1
ATOM 3764 C CA . ASP B 1 267 ? -59.034 -51.015 -21.731 1.00 31.95 247 ASP B CA 1
ATOM 3765 C C . ASP B 1 267 ? -59.736 -51.970 -22.709 1.00 32.48 247 ASP B C 1
ATOM 3766 O O . ASP B 1 267 ? -60.749 -52.617 -22.350 1.00 32.55 247 ASP B O 1
ATOM 3771 N N . GLY B 1 268 ? -59.277 -52.011 -23.961 1.00 31.73 248 GLY B N 1
ATOM 3772 C CA . GLY B 1 268 ? -59.941 -52.879 -24.962 1.00 30.27 248 GLY B CA 1
ATOM 3773 C C . GLY B 1 268 ? -60.950 -52.167 -25.838 1.00 31.16 248 GLY B C 1
ATOM 3774 O O . GLY B 1 268 ? -61.253 -52.648 -26.932 1.00 31.21 248 GLY B O 1
ATOM 3775 N N . ASP B 1 269 ? -61.480 -50.997 -25.401 1.00 29.54 249 ASP B N 1
ATOM 3776 C CA . ASP B 1 269 ? -62.448 -50.247 -26.235 1.00 29.04 249 ASP B CA 1
ATOM 3777 C C . ASP B 1 269 ? -61.784 -49.643 -27.441 1.00 28.83 249 ASP B C 1
ATOM 3778 O O . ASP B 1 269 ? -60.577 -49.578 -27.504 1.00 28.15 249 ASP B O 1
ATOM 3783 N N . TYR B 1 270 ? -62.598 -49.158 -28.371 1.00 27.05 250 TYR B N 1
ATOM 3784 C CA . TYR B 1 270 ? -62.158 -48.410 -29.521 1.00 28.81 250 TYR B CA 1
ATOM 3785 C C . TYR B 1 270 ? -63.097 -47.227 -29.701 1.00 29.85 250 TYR B C 1
ATOM 3786 O O . TYR B 1 270 ? -64.355 -47.385 -29.679 1.00 32.01 250 TYR B O 1
ATOM 3795 N N . ILE B 1 271 ? -62.518 -46.028 -29.850 1.00 27.61 251 ILE B N 1
ATOM 3796 C CA . ILE B 1 271 ? -63.343 -44.861 -30.012 1.00 26.24 251 ILE B CA 1
ATOM 3797 C C . ILE B 1 271 ? -63.067 -44.185 -31.308 1.00 25.73 251 ILE B C 1
ATOM 3798 O O . ILE B 1 271 ? -61.942 -44.017 -31.667 1.00 25.95 251 ILE B O 1
ATOM 3803 N N . GLU B 1 272 ? -64.094 -43.788 -32.016 1.00 25.24 252 GLU B N 1
ATOM 3804 C CA . GLU B 1 272 ? -63.935 -43.236 -33.326 1.00 26.66 252 GLU B CA 1
ATOM 3805 C C . GLU B 1 272 ? -64.803 -42.034 -33.591 1.00 28.28 252 GLU B C 1
ATOM 3806 O O . GLU B 1 272 ? -65.992 -42.149 -33.628 1.00 28.75 252 GLU B O 1
ATOM 3812 N N . ILE B 1 273 ? -64.189 -40.889 -33.763 1.00 26.56 253 ILE B N 1
ATOM 3813 C CA . ILE B 1 273 ? -64.891 -39.695 -34.051 1.00 26.65 253 ILE B CA 1
ATOM 3814 C C . ILE B 1 273 ? -64.978 -39.447 -35.523 1.00 28.52 253 ILE B C 1
ATOM 3815 O O . ILE B 1 273 ? -64.021 -39.594 -36.227 1.00 28.06 253 ILE B O 1
ATOM 3820 N N . GLU B 1 274 ? -66.152 -39.061 -35.970 1.00 28.73 254 GLU B N 1
ATOM 3821 C CA . GLU B 1 274 ? -66.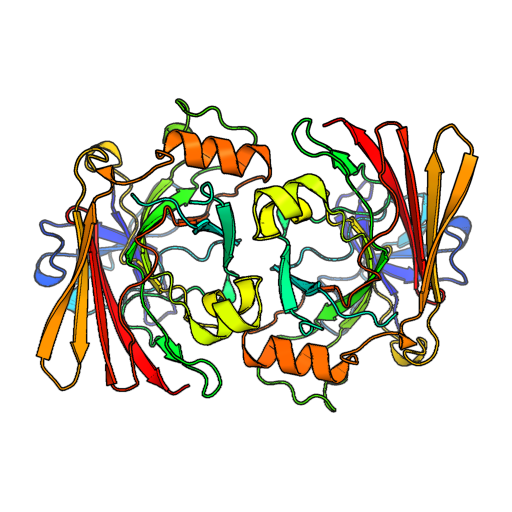359 -38.758 -37.342 1.00 29.59 254 GLU B CA 1
ATOM 3822 C C . GLU B 1 274 ? -66.979 -37.401 -37.528 1.00 29.16 254 GLU B C 1
ATOM 3823 O O . GLU B 1 274 ? -67.939 -37.107 -36.919 1.00 29.36 254 GLU B O 1
ATOM 3829 N N . ILE B 1 275 ? -66.395 -36.598 -38.381 1.00 27.47 255 ILE B N 1
ATOM 3830 C CA . ILE B 1 275 ? -66.975 -35.361 -38.812 1.00 27.60 255 ILE B CA 1
ATOM 3831 C C . ILE B 1 275 ? -67.068 -35.444 -40.329 1.00 29.65 255 ILE B C 1
ATOM 3832 O O . ILE B 1 275 ? -66.069 -35.403 -40.994 1.00 29.59 255 ILE B O 1
ATOM 3837 N N . PRO B 1 276 ? -68.265 -35.599 -40.882 1.00 31.10 256 PRO B N 1
ATOM 3838 C CA . PRO B 1 276 ? -68.312 -35.804 -42.319 1.00 32.15 256 PRO B CA 1
ATOM 3839 C C . PRO B 1 276 ? -67.694 -34.611 -43.012 1.00 31.32 256 PRO B C 1
ATOM 3840 O O . PRO B 1 276 ? -67.851 -33.480 -42.559 1.00 33.18 256 PRO B O 1
ATOM 3844 N N . GLY B 1 277 ? -66.994 -34.837 -44.102 1.00 31.95 257 GLY B N 1
ATOM 3845 C CA . GLY B 1 277 ? -66.310 -33.730 -44.785 1.00 30.99 257 GLY B CA 1
ATOM 3846 C C . GLY B 1 277 ? -64.834 -33.656 -44.352 1.00 31.82 257 GLY B C 1
ATOM 3847 O O . GLY B 1 277 ? -64.019 -33.010 -45.003 1.00 31.94 257 GLY B O 1
ATOM 3848 N N . ILE B 1 278 ? -64.504 -34.289 -43.230 1.00 30.55 258 ILE B N 1
ATOM 3849 C CA . ILE B 1 278 ? -63.123 -34.263 -42.686 1.00 30.44 258 ILE B CA 1
ATOM 3850 C C . ILE B 1 278 ? -62.707 -35.696 -42.739 1.00 30.74 258 ILE B C 1
ATOM 3851 O O . ILE B 1 278 ? -61.916 -36.079 -43.617 1.00 32.31 258 ILE B O 1
ATOM 3856 N N . GLY B 1 279 ? -63.302 -36.520 -41.880 1.00 30.22 259 GLY B N 1
ATOM 3857 C CA . GLY B 1 279 ? -63.037 -37.934 -41.909 1.00 30.19 259 GLY B CA 1
ATOM 3858 C C . GLY B 1 279 ? -63.246 -38.497 -40.537 1.00 30.24 259 GLY B C 1
ATOM 3859 O O . GLY B 1 279 ? -64.108 -37.974 -39.797 1.00 30.59 259 GLY B O 1
ATOM 3860 N N . LYS B 1 280 ? -62.504 -39.576 -40.227 1.00 29.97 260 LYS B N 1
ATOM 3861 C CA . LYS B 1 280 ? -62.594 -40.271 -38.964 1.00 29.79 260 LYS B CA 1
ATOM 3862 C C . LYS B 1 280 ? -61.278 -40.272 -38.211 1.00 30.69 260 LYS B C 1
ATOM 3863 O O . LYS B 1 280 ? -60.177 -40.413 -38.821 1.00 31.54 260 LYS B O 1
ATOM 3869 N N . LEU B 1 281 ? -61.402 -40.152 -36.894 1.00 28.56 261 LEU B N 1
ATOM 3870 C CA . LEU B 1 281 ? -60.276 -40.224 -35.967 1.00 27.35 261 LEU B CA 1
ATOM 3871 C C . LEU B 1 281 ? -60.576 -41.331 -34.984 1.00 27.42 261 LEU B C 1
ATOM 3872 O O . LEU B 1 281 ? -61.397 -41.137 -34.059 1.00 26.89 261 LEU B O 1
ATOM 3877 N N . GLY B 1 282 ? -59.947 -42.497 -35.187 1.00 25.73 262 GLY B N 1
ATOM 3878 C CA . GLY B 1 282 ? -60.138 -43.648 -34.320 1.00 26.25 262 GLY B CA 1
ATOM 3879 C C . GLY B 1 282 ? -58.929 -43.976 -33.450 1.00 27.25 262 GLY B C 1
ATOM 3880 O O . GLY B 1 282 ? -57.769 -43.764 -33.872 1.00 29.23 262 GLY B O 1
ATOM 3881 N N . ASN B 1 283 ? -59.187 -44.491 -32.268 1.00 26.58 263 ASN B N 1
ATOM 3882 C CA . ASN B 1 283 ? -58.119 -44.828 -31.303 1.00 26.47 263 ASN B CA 1
ATOM 3883 C C . ASN B 1 283 ? -58.530 -45.938 -30.407 1.00 27.92 263 ASN B C 1
ATOM 3884 O O . ASN B 1 283 ? -59.651 -45.921 -29.860 1.00 27.85 263 ASN B O 1
ATOM 3889 N N . PRO B 1 284 ? -57.611 -46.918 -30.202 1.00 27.61 264 PRO B N 1
ATOM 3890 C CA . PRO B 1 284 ? -57.855 -47.952 -29.248 1.00 27.61 264 PRO B CA 1
ATOM 3891 C C . PRO B 1 284 ? -57.525 -47.402 -27.877 1.00 27.32 264 PRO B C 1
ATOM 3892 O O . PRO B 1 284 ? -56.680 -46.480 -27.727 1.00 29.37 264 PRO B O 1
ATOM 3896 N N . VAL B 1 285 ? -58.155 -47.990 -26.883 1.00 27.00 265 VAL B N 1
ATOM 3897 C CA . VAL B 1 285 ? -58.015 -47.578 -25.500 1.00 26.48 265 VAL B CA 1
ATOM 3898 C C . VAL B 1 285 ? -57.338 -48.720 -24.779 1.00 27.86 265 VAL B C 1
ATOM 3899 O O . VAL B 1 285 ? -57.742 -49.903 -24.898 1.00 26.23 265 VAL B O 1
ATOM 3903 N N . VAL B 1 286 ? -56.316 -48.367 -24.016 1.00 28.18 266 VAL B N 1
ATOM 3904 C CA . VAL B 1 286 ? -55.576 -49.338 -23.242 1.00 29.91 266 VAL B CA 1
ATOM 3905 C C . VAL B 1 286 ? -55.294 -48.803 -21.880 1.00 30.53 266 VAL B C 1
ATOM 3906 O O . VAL B 1 286 ? -55.185 -47.599 -21.728 1.00 30.36 266 VAL B O 1
ATOM 3910 N N . ASP B 1 287 ? -55.122 -49.693 -20.901 1.00 32.57 267 ASP B N 1
ATOM 3911 C CA . ASP B 1 287 ? -54.488 -49.367 -19.625 1.00 34.42 267 ASP B CA 1
ATOM 3912 C C . ASP B 1 287 ? -53.007 -48.979 -19.808 1.00 35.59 267 ASP B C 1
ATOM 3913 O O . ASP B 1 287 ? -52.289 -49.615 -20.584 1.00 34.96 267 ASP B O 1
ATOM 3918 N N . ALA B 1 288 ? -52.549 -47.920 -19.135 1.00 35.29 268 ALA B N 1
ATOM 3919 C CA . ALA B 1 288 ? -51.170 -47.462 -19.330 1.00 37.09 268 ALA B CA 1
ATOM 3920 C C . ALA B 1 288 ? -50.184 -48.546 -18.833 1.00 38.84 268 ALA B C 1
ATOM 3921 O O . ALA B 1 288 ? -49.001 -48.672 -19.303 1.00 40.88 268 ALA B O 1
#